Protein AF-A0A921K2I4-F1 (afdb_monomer_lite)

InterPro domains:
  IPR002196 Glycoside hydrolase, family 24 [PF00959] (264-393)
  IPR011055 Duplicated hybrid motif [G3DSA:2.70.70.10] (74-220)
  IPR011055 Duplicated hybrid motif [SSF51261] (80-206)
  IPR016047 M23ase, beta-sheet core domain [PF01551] (99-183)
  IPR023346 Lysozyme-like domain superfamily [SSF53955] (258-404)
  IPR023347 Lysozyme domain superfamily [G3DSA:1.10.530.40] (254-406)
  IPR033907 Endolysin/autolysin [cd00737] (262-398)
  IPR051018 Bacteriophage Glycosyl Hydrolase 24 [PTHR38107] (249-398)

Radius of gyration: 27.97 Å; chains: 1; bounding box: 70×67×78 Å

Secondary structure (DSSP, 8-state):
-----HHHHHHHHHHHHHHHHHHHHHTT----SSTT---HHHHHHHHS----SS--SBSS--TTSTTSTTGGG-TT--TT-TT--TTSTT-EEGGGTEE--SEEEEESTT-EEE-SSSEEEEEEEE-GGG-EEEEEEEE-TT--EEEEEEEEE-GGG----TT-EE-TT-EEEEBPP---TTT-----SBTTB--EEEEEEEE---SSSPPPS--S-TTTSS-TTEE-THHHHHHHHHHHH-----SB-GGG----HHHHHHHHHHH--EEEEEE-TTS-EEEETTEEEESS-GGGS---HHHHT---HHHHHHHHHHHHHHHHHHHHHH--S-B-HHHHHHHHHHHHHHS-GGG-HHHHHHHHTT-HHHHHHGGGG--TTT-HHHHHHHHHHHHHHHH-------

Structure (mmCIF, N/CA/C/O backbone):
data_AF-A0A921K2I4-F1
#
_entry.id   AF-A0A921K2I4-F1
#
loop_
_atom_site.group_PDB
_atom_site.id
_atom_site.type_symbol
_atom_site.label_atom_id
_atom_site.label_alt_id
_atom_site.label_comp_id
_atom_site.label_asym_id
_atom_site.label_entity_id
_atom_site.label_seq_id
_atom_site.pdbx_PDB_ins_code
_atom_site.Cartn_x
_atom_site.Cartn_y
_atom_site.Cartn_z
_atom_site.occupancy
_atom_site.B_iso_or_equiv
_atom_site.auth_seq_id
_atom_site.auth_comp_id
_atom_site.auth_asym_id
_atom_site.auth_atom_id
_atom_site.pdbx_PDB_model_num
ATOM 1 N N . THR A 1 1 ? -37.307 -4.535 -29.562 1.00 43.56 1 THR A N 1
ATOM 2 C CA . THR A 1 1 ? -36.688 -4.354 -28.234 1.00 43.56 1 THR A CA 1
ATOM 3 C C . THR A 1 1 ? -36.001 -5.653 -27.855 1.00 43.56 1 THR A C 1
ATOM 5 O O . THR A 1 1 ? -36.625 -6.552 -27.311 1.00 43.56 1 THR A O 1
ATOM 8 N N . ARG A 1 2 ? -34.759 -5.837 -28.311 1.00 46.31 2 ARG A N 1
ATOM 9 C CA . ARG A 1 2 ? -34.035 -7.116 -28.245 1.00 46.31 2 ARG A CA 1
ATOM 10 C C . ARG A 1 2 ? -32.651 -6.887 -27.644 1.00 46.31 2 ARG A C 1
ATOM 12 O O . ARG A 1 2 ? -31.661 -7.028 -28.338 1.00 46.31 2 ARG A O 1
ATOM 19 N N . ASP A 1 3 ? -32.620 -6.558 -26.362 1.00 47.03 3 ASP A N 1
ATOM 20 C CA . ASP A 1 3 ? -31.420 -6.729 -25.551 1.00 47.03 3 ASP A CA 1
ATOM 21 C C . ASP A 1 3 ? -31.749 -7.802 -24.523 1.00 47.03 3 ASP A C 1
ATOM 23 O O . ASP A 1 3 ? -32.461 -7.568 -23.546 1.00 47.03 3 ASP A O 1
ATOM 27 N N . ALA A 1 4 ? -31.320 -9.030 -24.815 1.00 51.19 4 ALA A N 1
ATOM 28 C CA . ALA A 1 4 ? -31.290 -10.069 -23.804 1.00 51.19 4 ALA A CA 1
ATOM 29 C C . ALA A 1 4 ? -30.210 -9.662 -22.784 1.00 51.19 4 ALA A C 1
ATOM 31 O O . ALA A 1 4 ? -29.062 -9.459 -23.176 1.00 51.19 4 ALA A O 1
ATOM 32 N N . PRO A 1 5 ? -30.550 -9.487 -21.501 1.00 57.84 5 PRO A N 1
ATOM 33 C CA . PRO A 1 5 ? -29.589 -9.047 -20.497 1.00 57.84 5 PRO A CA 1
ATOM 34 C C . PRO A 1 5 ? -28.455 -10.074 -20.333 1.00 57.84 5 PRO A C 1
ATOM 36 O O . PRO A 1 5 ? -28.706 -11.277 -20.343 1.00 57.84 5 PRO A O 1
ATOM 39 N N . LEU A 1 6 ? -27.219 -9.589 -20.152 1.00 49.81 6 LEU A N 1
ATOM 40 C CA . LEU A 1 6 ? -25.960 -10.354 -20.024 1.00 49.81 6 LEU A CA 1
ATOM 41 C C . LEU A 1 6 ? -26.035 -11.604 -19.121 1.00 49.81 6 LEU A C 1
ATOM 43 O O . LEU A 1 6 ? -25.317 -12.575 -19.355 1.00 49.81 6 LEU A O 1
ATOM 47 N N . TRP A 1 7 ? -26.925 -11.615 -18.121 1.00 44.94 7 TRP A N 1
ATOM 48 C CA . TRP A 1 7 ? -27.151 -12.775 -17.254 1.00 44.94 7 TRP A CA 1
ATOM 49 C C . TRP A 1 7 ? -27.697 -13.995 -18.003 1.00 44.94 7 TRP A C 1
ATOM 51 O O . TRP A 1 7 ? -27.396 -15.122 -17.620 1.00 44.94 7 TRP A O 1
ATOM 61 N N . LYS A 1 8 ? -28.466 -13.791 -19.080 1.00 51.59 8 LYS A N 1
ATOM 62 C CA . LYS A 1 8 ? -29.039 -14.873 -19.884 1.00 51.59 8 LYS A CA 1
ATOM 63 C C . LYS A 1 8 ? -27.948 -15.618 -20.652 1.00 51.59 8 LYS A C 1
ATOM 65 O O . LYS A 1 8 ? -27.890 -16.838 -20.576 1.00 51.59 8 LYS A O 1
ATOM 70 N N . THR A 1 9 ? -27.027 -14.884 -21.275 1.00 54.66 9 THR A N 1
ATOM 71 C CA . THR A 1 9 ? -25.858 -15.453 -21.963 1.00 54.66 9 THR A CA 1
ATOM 72 C C . THR A 1 9 ? -24.941 -16.203 -20.994 1.00 54.66 9 THR A C 1
ATOM 74 O O . THR A 1 9 ? -24.412 -17.260 -21.327 1.00 54.66 9 THR A O 1
ATOM 77 N N . TYR A 1 10 ? -24.780 -15.688 -19.770 1.00 49.56 10 TYR A N 1
ATOM 78 C CA . TYR A 1 10 ? -23.993 -16.350 -18.727 1.00 49.56 10 TYR A CA 1
ATOM 79 C C . TYR A 1 10 ? -24.637 -17.666 -18.258 1.00 49.56 10 TYR A C 1
ATOM 81 O O . TYR A 1 10 ? -23.954 -18.681 -18.129 1.00 49.56 10 TYR A O 1
ATOM 89 N N . LEU A 1 11 ? -25.958 -17.670 -18.052 1.00 54.81 11 LEU A N 1
ATOM 90 C CA . LEU A 1 11 ? -26.723 -18.865 -17.681 1.00 54.81 11 LEU A CA 1
ATOM 91 C C . LEU A 1 11 ? -26.742 -19.917 -18.795 1.00 54.81 11 LEU A C 1
ATOM 93 O O . LEU A 1 11 ? -26.592 -21.100 -18.502 1.00 54.81 11 LEU A O 1
ATOM 97 N N . GLU A 1 12 ? -26.869 -19.504 -20.055 1.00 65.31 12 GLU A N 1
ATOM 98 C CA . GLU A 1 12 ? -26.810 -20.404 -21.214 1.00 65.31 12 GLU A CA 1
ATOM 99 C C . GLU A 1 12 ? -25.421 -21.056 -21.339 1.00 65.31 12 GLU A C 1
ATOM 101 O O . GLU A 1 12 ? -25.326 -22.278 -21.423 1.00 65.31 12 GLU A O 1
ATOM 106 N N . ALA A 1 13 ? -24.336 -20.284 -21.203 1.00 60.88 13 ALA A N 1
ATOM 107 C CA . ALA A 1 13 ? -22.972 -20.823 -21.204 1.00 60.88 13 ALA A CA 1
ATOM 108 C C . ALA A 1 13 ? -22.686 -21.766 -20.016 1.00 60.88 13 ALA A C 1
ATOM 110 O O . ALA A 1 13 ? -21.925 -22.730 -20.149 1.00 60.88 13 ALA A O 1
ATOM 111 N N . PHE A 1 14 ? -23.280 -21.507 -18.848 1.00 61.50 14 PHE A N 1
ATOM 112 C CA . PHE A 1 14 ? -23.180 -22.391 -17.685 1.00 61.50 14 PHE A CA 1
ATOM 113 C C . PHE A 1 14 ? -23.941 -23.708 -17.901 1.00 61.50 14 PHE A C 1
ATOM 115 O O . PHE A 1 14 ? -23.404 -24.785 -17.631 1.00 61.50 14 PHE A O 1
ATOM 122 N N . LEU A 1 15 ? -25.162 -23.637 -18.437 1.00 66.31 15 LEU A N 1
ATOM 123 C CA . LEU A 1 15 ? -25.976 -24.811 -18.759 1.00 66.31 15 LEU A CA 1
ATOM 124 C C . LEU A 1 15 ? -25.320 -25.679 -19.840 1.00 66.31 15 LEU A C 1
ATOM 126 O O . LEU A 1 15 ? -25.330 -26.904 -19.711 1.00 66.31 15 LEU A O 1
ATOM 130 N N . ASP A 1 16 ? -24.673 -25.078 -20.839 1.00 67.75 16 ASP A N 1
ATOM 131 C CA . ASP A 1 16 ? -23.920 -25.811 -21.862 1.00 67.75 16 ASP A CA 1
ATOM 132 C C . ASP A 1 16 ? -22.712 -26.552 -21.271 1.00 67.75 16 ASP A C 1
ATOM 134 O O . ASP A 1 16 ? -22.486 -27.723 -21.589 1.00 67.75 16 ASP A O 1
ATOM 138 N N . LYS A 1 17 ? -21.973 -25.930 -20.340 1.00 57.03 17 LYS A N 1
ATOM 139 C CA . LYS A 1 17 ? -20.862 -26.592 -19.629 1.00 57.03 17 LYS A CA 1
ATOM 140 C C . LYS A 1 17 ? -21.345 -27.747 -18.750 1.00 57.03 17 LYS A C 1
ATOM 142 O O . LYS A 1 17 ? -20.742 -28.818 -18.774 1.00 57.03 17 LYS A O 1
ATOM 147 N N . MET A 1 18 ? -22.453 -27.569 -18.030 1.00 63.75 18 MET A N 1
ATOM 148 C CA . MET A 1 18 ? -23.067 -28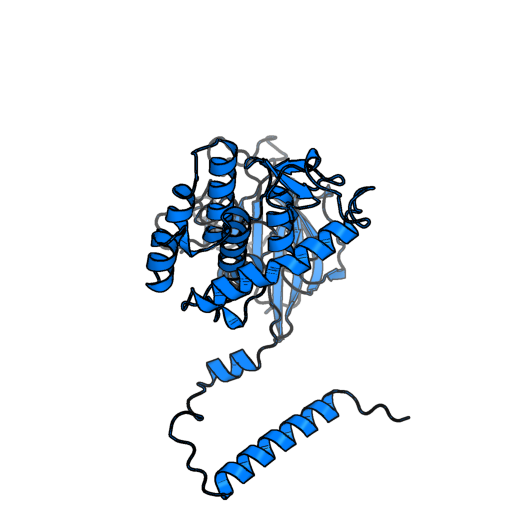.632 -17.220 1.00 63.75 18 MET A CA 1
ATOM 149 C C . MET A 1 18 ? -23.581 -29.789 -18.088 1.00 63.75 18 MET A C 1
ATOM 151 O O . MET A 1 18 ? -23.424 -30.958 -17.734 1.00 63.75 18 MET A O 1
ATOM 155 N N . THR A 1 19 ? -24.146 -29.478 -19.256 1.00 67.00 19 THR A N 1
ATOM 156 C CA . THR A 1 19 ? -24.616 -30.479 -20.224 1.00 67.00 19 THR A CA 1
ATOM 157 C C . THR A 1 19 ? -23.443 -31.247 -20.828 1.00 67.00 19 THR A C 1
ATOM 159 O O . THR A 1 19 ? -23.497 -32.473 -20.916 1.00 67.00 19 THR A O 1
ATOM 162 N N . TRP A 1 20 ? -22.343 -30.563 -21.157 1.00 63.97 20 TRP A N 1
ATOM 163 C CA . TRP A 1 20 ? -21.101 -31.208 -21.582 1.00 63.97 20 TRP A CA 1
ATOM 164 C C . TRP A 1 20 ? -20.555 -32.152 -20.502 1.00 63.97 20 TRP A C 1
ATOM 166 O O . TRP A 1 20 ? -20.257 -33.306 -20.802 1.00 63.97 20 TRP A O 1
ATOM 176 N N . MET A 1 21 ? -20.509 -31.718 -19.237 1.00 53.22 21 MET A N 1
ATOM 177 C CA . MET A 1 21 ? -20.056 -32.555 -18.116 1.00 53.22 21 MET A CA 1
ATOM 178 C C . MET A 1 21 ? -20.922 -33.809 -17.933 1.00 53.22 21 MET A C 1
ATOM 180 O O . MET A 1 21 ? -20.391 -34.891 -17.679 1.00 53.22 21 MET A O 1
ATOM 184 N N . LYS A 1 22 ? -22.242 -33.688 -18.119 1.00 57.62 22 LYS A N 1
ATOM 185 C CA . LYS A 1 22 ? -23.172 -34.824 -18.096 1.00 57.62 22 LYS A CA 1
ATOM 186 C C . LYS A 1 22 ? -22.906 -35.803 -19.247 1.00 57.62 22 LYS A C 1
ATOM 188 O O . LYS A 1 22 ? -22.819 -37.004 -19.024 1.00 57.62 22 LYS A O 1
ATOM 193 N N . VAL A 1 23 ? -22.692 -35.295 -20.462 1.00 59.66 23 VAL A N 1
ATOM 194 C CA . VAL A 1 23 ? -22.385 -36.120 -21.645 1.00 59.66 23 VAL A CA 1
ATOM 195 C C . VAL A 1 23 ? -21.043 -36.847 -21.501 1.00 59.66 23 VAL A C 1
ATOM 197 O O . VAL A 1 23 ? -20.904 -37.977 -21.968 1.00 59.66 23 VAL A O 1
ATOM 200 N N . VAL A 1 24 ? -20.052 -36.231 -20.851 1.00 56.03 24 VAL A N 1
ATOM 201 C CA . VAL A 1 24 ? -18.752 -36.866 -20.575 1.00 56.03 24 VAL A CA 1
ATOM 202 C C . VAL A 1 24 ? -18.897 -38.026 -19.584 1.00 56.03 24 VAL A C 1
ATOM 204 O O . VAL A 1 24 ? -18.283 -39.071 -19.804 1.00 56.03 24 VAL A O 1
ATOM 207 N N . SER A 1 25 ? -19.741 -37.894 -18.551 1.00 53.94 25 SER A N 1
ATOM 208 C CA . SER A 1 25 ? -19.981 -38.987 -17.597 1.00 53.94 25 SER A CA 1
ATOM 209 C C . SER A 1 25 ? -20.809 -40.130 -18.202 1.00 53.94 25 SER A C 1
ATOM 211 O O . SER A 1 25 ? -20.518 -41.298 -17.952 1.00 53.94 25 SER A O 1
ATOM 213 N N . GLU A 1 26 ? -21.779 -39.819 -19.069 1.00 60.28 26 GLU A N 1
ATOM 214 C CA . GLU A 1 26 ? -22.632 -40.812 -19.742 1.00 60.28 26 GLU A CA 1
ATOM 215 C C . GLU A 1 26 ? -21.898 -41.596 -20.843 1.00 60.28 26 GLU A C 1
ATOM 217 O O . GLU A 1 26 ? -22.245 -42.743 -21.124 1.00 60.28 26 GLU A O 1
ATOM 222 N N . LYS A 1 27 ? -20.849 -41.022 -21.450 1.00 58.06 27 LYS A N 1
ATOM 223 C CA . LYS A 1 27 ? -20.033 -41.682 -22.490 1.00 58.06 27 LYS A CA 1
ATOM 224 C C . LYS A 1 27 ? -18.927 -42.593 -21.946 1.00 58.06 27 LYS A C 1
ATOM 226 O O . LYS A 1 27 ? -18.079 -43.038 -22.717 1.00 58.06 27 LYS A O 1
ATOM 231 N N . GLY A 1 28 ? -18.921 -42.882 -20.645 1.00 47.69 28 GLY A N 1
ATOM 232 C CA . GLY A 1 28 ? -17.983 -43.833 -20.044 1.00 47.69 28 GLY A CA 1
ATOM 233 C C . GLY A 1 28 ? -16.523 -43.375 -20.063 1.00 47.69 28 GLY A C 1
ATOM 234 O O . GLY A 1 28 ? -15.625 -44.201 -19.904 1.00 47.69 28 GLY A O 1
ATOM 235 N N . VAL A 1 29 ? -16.262 -42.072 -20.240 1.00 47.53 29 VAL A N 1
ATOM 236 C CA . VAL A 1 29 ? -14.929 -41.516 -19.997 1.00 47.53 29 VAL A CA 1
ATOM 237 C C . VAL A 1 29 ? -14.723 -41.551 -18.489 1.00 47.53 29 VAL A C 1
ATOM 239 O O . VAL A 1 29 ? -15.290 -40.740 -17.758 1.00 47.53 29 VAL A O 1
ATOM 242 N N . ALA A 1 30 ? -13.950 -42.530 -18.020 1.00 45.56 30 ALA A N 1
ATOM 243 C CA . ALA A 1 30 ? -13.534 -42.620 -16.631 1.00 45.56 30 ALA A CA 1
ATOM 244 C C . ALA A 1 30 ? -12.636 -41.419 -16.310 1.00 45.56 30 ALA A C 1
ATOM 246 O O . ALA A 1 30 ? -11.415 -41.463 -16.449 1.00 45.56 30 ALA A O 1
ATOM 247 N N . LEU A 1 31 ? -13.260 -40.315 -15.913 1.00 47.47 31 LEU A N 1
ATOM 248 C CA . LEU A 1 31 ? -12.586 -39.258 -15.189 1.00 47.47 31 LEU A CA 1
ATOM 249 C C . LEU A 1 31 ? -12.085 -39.910 -13.894 1.00 47.47 31 LEU A C 1
ATOM 251 O O . LEU A 1 31 ? -12.891 -40.401 -13.104 1.00 47.47 31 LEU A O 1
ATOM 255 N N . GLY A 1 32 ? -10.761 -40.012 -13.740 1.00 48.16 32 GLY A N 1
ATOM 256 C CA . GLY A 1 32 ? -10.127 -40.578 -12.545 1.00 48.16 32 GLY A CA 1
ATOM 257 C C . GLY A 1 32 ? -10.556 -39.846 -11.263 1.00 48.16 32 GLY A C 1
ATOM 258 O O . GLY A 1 32 ? -11.336 -38.907 -11.327 1.00 48.16 32 GLY A O 1
ATOM 259 N N . PRO A 1 33 ? -10.054 -40.213 -10.077 1.00 45.44 33 PRO A N 1
ATOM 260 C CA . PRO A 1 33 ? -10.474 -39.616 -8.798 1.00 45.44 33 PRO A CA 1
ATOM 261 C C . PRO A 1 33 ? -10.126 -38.117 -8.613 1.00 45.44 33 PRO A C 1
ATOM 263 O O . PRO A 1 33 ? -10.440 -37.529 -7.584 1.00 45.44 33 PRO A O 1
ATOM 266 N N . GLU A 1 34 ? -9.494 -37.481 -9.596 1.00 44.56 34 GLU A N 1
ATOM 267 C CA . GLU A 1 34 ? -8.887 -36.146 -9.506 1.00 44.56 34 GLU A CA 1
ATOM 268 C C . GLU A 1 34 ? -9.803 -34.932 -9.832 1.00 44.56 34 GLU A C 1
ATOM 270 O O . GLU A 1 34 ? -9.578 -33.877 -9.245 1.00 44.56 34 GLU A O 1
ATOM 275 N N . PRO A 1 35 ? -10.861 -34.982 -10.676 1.00 42.34 35 PRO A N 1
ATOM 276 C CA . PRO A 1 35 ? -11.683 -33.805 -10.970 1.00 42.34 35 PRO A CA 1
ATOM 277 C C . PRO A 1 35 ? -12.732 -33.491 -9.892 1.00 42.34 35 PRO A C 1
ATOM 279 O O . PRO A 1 35 ? -13.374 -32.447 -9.964 1.00 42.34 35 PRO A O 1
ATOM 282 N N . TRP A 1 36 ? -12.903 -34.358 -8.886 1.00 44.31 36 TRP A N 1
ATOM 283 C CA . TRP A 1 36 ? -13.886 -34.177 -7.807 1.00 44.31 36 TRP A CA 1
ATOM 284 C C . TRP A 1 36 ? -13.291 -33.670 -6.485 1.00 44.31 36 TRP A C 1
ATOM 286 O O . TRP A 1 36 ? -14.024 -33.514 -5.514 1.00 44.31 36 TRP A O 1
ATOM 296 N N . HIS A 1 37 ? -11.998 -33.335 -6.440 1.00 43.94 37 HIS A N 1
ATOM 297 C CA . HIS A 1 37 ? -11.352 -32.782 -5.241 1.00 43.94 37 HIS A CA 1
ATOM 298 C C . HIS A 1 37 ? -11.214 -31.251 -5.245 1.00 43.94 37 HIS A C 1
ATOM 300 O O . HIS A 1 37 ? -10.337 -30.698 -4.584 1.00 43.94 37 HIS A O 1
ATOM 306 N N . MET A 1 38 ? -12.112 -30.528 -5.918 1.00 41.06 38 MET A N 1
ATOM 307 C CA . MET A 1 38 ? -12.302 -29.109 -5.603 1.00 41.06 38 MET A CA 1
ATOM 308 C C . MET A 1 38 ? -13.064 -29.017 -4.276 1.00 41.06 38 MET A C 1
ATOM 310 O O . MET A 1 38 ? -14.293 -29.050 -4.241 1.00 41.06 38 MET A O 1
ATOM 314 N N . HIS A 1 39 ? -12.319 -28.957 -3.167 1.00 40.34 39 HIS A N 1
ATOM 315 C CA . HIS A 1 39 ? -12.858 -28.677 -1.836 1.00 40.34 39 HIS A CA 1
ATOM 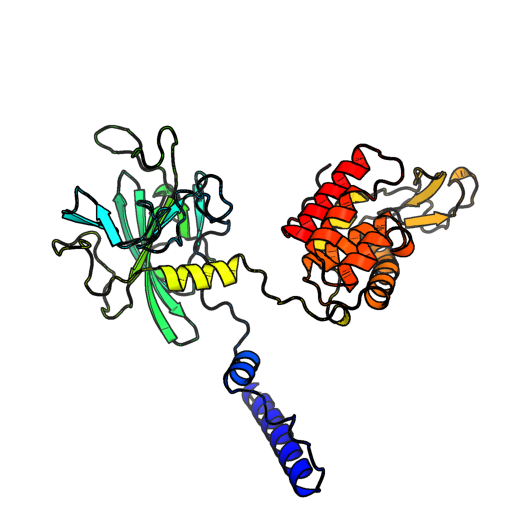316 C C . HIS A 1 39 ? -13.786 -27.445 -1.916 1.00 40.34 39 HIS A C 1
ATOM 318 O O . HIS A 1 39 ? -13.431 -26.494 -2.616 1.00 40.34 39 HIS A O 1
ATOM 324 N N . PRO A 1 40 ? -14.938 -27.395 -1.216 1.00 44.44 40 PRO A N 1
ATOM 325 C CA . PRO A 1 40 ? -15.911 -26.302 -1.351 1.00 44.44 40 PRO A CA 1
ATOM 326 C C . PRO A 1 40 ? -15.305 -24.900 -1.199 1.00 44.44 40 PRO A C 1
ATOM 328 O O . PRO A 1 40 ? -15.760 -23.964 -1.843 1.00 44.44 40 PRO A O 1
ATOM 331 N N . ILE A 1 41 ? -14.234 -24.781 -0.407 1.00 44.16 41 ILE A N 1
ATOM 332 C CA . ILE A 1 41 ? -13.442 -23.552 -0.245 1.00 44.16 41 ILE A CA 1
ATOM 333 C C . ILE A 1 41 ? -12.764 -23.123 -1.556 1.00 44.16 41 ILE A C 1
ATOM 335 O O . ILE A 1 41 ? -12.835 -21.955 -1.900 1.00 44.16 41 ILE A O 1
ATOM 339 N N . VAL A 1 42 ? -12.164 -24.043 -2.317 1.00 47.34 42 VAL A N 1
ATOM 340 C CA . VAL A 1 42 ? -11.466 -23.741 -3.585 1.00 47.34 42 VAL A CA 1
ATOM 341 C C . VAL A 1 42 ? -12.462 -23.379 -4.692 1.00 47.34 42 VAL A C 1
ATOM 343 O O . VAL A 1 42 ? -12.205 -22.499 -5.508 1.00 47.34 42 VAL A O 1
ATOM 346 N N . PHE A 1 43 ? -13.637 -24.015 -4.697 1.00 45.41 43 PHE A N 1
ATOM 347 C CA . PHE A 1 43 ? -14.730 -23.663 -5.609 1.00 45.41 43 PHE A CA 1
ATOM 348 C C . PHE A 1 43 ? -15.356 -22.302 -5.263 1.00 45.41 43 PHE A C 1
ATOM 350 O O . PHE A 1 43 ? -15.630 -21.514 -6.162 1.00 45.41 43 PHE A O 1
ATOM 357 N N . LEU A 1 44 ? -15.543 -21.997 -3.973 1.00 44.44 44 LEU A N 1
ATOM 358 C CA . LEU A 1 44 ? -15.991 -20.678 -3.515 1.00 44.44 44 LEU A CA 1
ATOM 359 C C . LEU A 1 44 ? -14.967 -19.586 -3.828 1.00 44.44 44 LEU A C 1
ATOM 361 O O . LEU A 1 44 ? -15.373 -18.511 -4.247 1.00 44.44 44 LEU A O 1
ATOM 365 N N . ASP A 1 45 ? -13.672 -19.866 -3.697 1.00 42.25 45 ASP A N 1
ATOM 366 C CA . ASP A 1 45 ? -12.591 -18.940 -4.051 1.00 42.25 45 ASP A CA 1
ATOM 367 C C . ASP A 1 45 ? -12.597 -18.631 -5.559 1.00 42.25 45 ASP A C 1
ATOM 369 O O . ASP A 1 45 ? -12.577 -17.469 -5.960 1.00 42.25 45 ASP A O 1
ATOM 373 N N . ALA A 1 46 ? -12.788 -19.657 -6.399 1.00 42.69 46 ALA A N 1
ATOM 374 C CA . ALA A 1 46 ? -12.906 -19.528 -7.855 1.00 42.69 46 ALA A CA 1
ATOM 375 C C . ALA A 1 46 ? -14.184 -18.806 -8.340 1.00 42.69 46 ALA A C 1
ATOM 377 O O . ALA A 1 46 ? -14.242 -18.373 -9.493 1.00 42.69 46 ALA A O 1
ATOM 378 N N . ILE A 1 47 ? -15.213 -18.693 -7.489 1.00 42.56 47 ILE A N 1
ATOM 379 C CA . ILE A 1 47 ? -16.477 -17.982 -7.771 1.00 42.56 47 ILE A CA 1
ATOM 380 C C . ILE A 1 47 ? -16.540 -16.643 -7.026 1.00 42.56 47 ILE A C 1
ATOM 382 O O . ILE A 1 47 ? -17.368 -15.789 -7.356 1.00 42.56 47 ILE A O 1
ATOM 386 N N . SER A 1 48 ? -15.664 -16.425 -6.042 1.00 42.81 48 SER A N 1
ATOM 387 C CA . SER A 1 48 ? -15.574 -15.157 -5.340 1.00 42.81 48 SER A CA 1
ATOM 388 C C . SER A 1 48 ? -15.160 -14.089 -6.349 1.00 42.81 48 SER A C 1
ATOM 390 O O . SER A 1 48 ? -14.136 -14.172 -7.027 1.00 42.81 48 SER A O 1
ATOM 392 N N . ASN A 1 49 ? -16.024 -13.092 -6.524 1.00 41.84 49 ASN A N 1
ATOM 393 C CA . ASN A 1 49 ? -15.650 -11.887 -7.240 1.00 41.84 49 ASN A CA 1
ATOM 394 C C . ASN A 1 49 ? -14.368 -11.362 -6.591 1.00 41.84 49 ASN A C 1
ATOM 396 O O . ASN A 1 49 ? -14.362 -11.109 -5.390 1.00 41.84 49 ASN A O 1
ATOM 400 N N . ASN A 1 50 ? -13.325 -11.160 -7.395 1.00 48.88 50 ASN A N 1
ATOM 401 C CA . ASN A 1 50 ? -12.004 -10.649 -7.011 1.00 48.88 50 ASN A CA 1
ATOM 402 C C . ASN A 1 50 ? -12.045 -9.168 -6.541 1.00 48.88 50 ASN A C 1
ATOM 404 O O . ASN A 1 50 ? -11.136 -8.379 -6.797 1.00 48.88 50 ASN A O 1
ATOM 408 N N . GLN A 1 51 ? -13.155 -8.741 -5.934 1.00 58.53 51 GLN A N 1
ATOM 409 C CA . GLN A 1 51 ? -13.338 -7.438 -5.324 1.00 58.53 51 GLN A CA 1
ATOM 410 C C . GLN A 1 51 ? -12.859 -7.507 -3.879 1.00 58.53 51 GLN A C 1
ATOM 412 O O . GLN A 1 51 ? -13.435 -8.204 -3.049 1.00 58.53 51 GLN A O 1
ATOM 417 N N . LYS A 1 52 ? -11.830 -6.718 -3.580 1.00 73.75 52 LYS A N 1
ATOM 418 C CA . LYS A 1 52 ? -11.392 -6.414 -2.217 1.00 73.75 52 LYS A CA 1
ATOM 419 C C . LYS A 1 52 ? -12.571 -5.802 -1.456 1.00 73.75 52 LYS A C 1
ATOM 421 O O . LYS A 1 52 ? -12.921 -4.652 -1.693 1.00 73.75 52 LYS A O 1
ATOM 426 N N . LEU A 1 53 ? -13.232 -6.568 -0.590 1.00 83.44 53 LEU A N 1
ATOM 427 C CA . LEU A 1 53 ? -14.479 -6.135 0.058 1.00 83.44 53 LEU A CA 1
ATOM 428 C C . LEU A 1 53 ? -14.252 -4.978 1.038 1.00 83.44 53 LEU A C 1
ATOM 430 O O . LEU A 1 53 ? -15.071 -4.064 1.125 1.00 83.44 53 LEU A O 1
ATOM 434 N N . ILE A 1 54 ? -13.118 -5.000 1.734 1.00 90.44 54 ILE A N 1
ATOM 435 C CA . ILE A 1 54 ? -12.673 -3.971 2.672 1.00 90.44 54 ILE A CA 1
ATOM 436 C C . ILE A 1 54 ? -11.196 -3.694 2.392 1.00 90.44 54 ILE A C 1
ATOM 438 O O . ILE A 1 54 ? -10.411 -4.627 2.267 1.00 90.44 54 ILE A O 1
ATOM 442 N N . ILE A 1 55 ? -10.806 -2.425 2.313 1.00 94.00 55 ILE A N 1
ATOM 443 C CA . ILE A 1 55 ? -9.406 -1.988 2.274 1.00 94.00 55 ILE A CA 1
ATOM 444 C C . ILE A 1 55 ? -9.002 -1.367 3.614 1.00 94.00 55 ILE A C 1
ATOM 446 O O . ILE A 1 55 ? -9.838 -0.919 4.397 1.00 94.00 55 ILE A O 1
ATOM 450 N N . PHE A 1 56 ? -7.703 -1.295 3.872 1.00 97.69 56 PHE A N 1
ATOM 451 C CA . PHE A 1 56 ? -7.137 -0.589 5.013 1.00 97.69 56 PHE A CA 1
ATOM 452 C C . PHE A 1 56 ? -7.491 0.911 4.985 1.00 97.69 56 PHE A C 1
ATOM 454 O O . PHE A 1 56 ? -7.466 1.521 3.913 1.00 97.69 56 PHE A O 1
ATOM 461 N N . PRO A 1 57 ? -7.763 1.545 6.143 1.00 98.19 57 PRO A N 1
ATOM 462 C CA . PRO A 1 57 ? -8.176 2.951 6.203 1.00 98.19 57 PRO A CA 1
ATOM 463 C C . PRO A 1 57 ? -7.049 3.957 5.908 1.00 98.19 57 PRO A C 1
ATOM 465 O O . PRO A 1 57 ? -7.312 5.156 5.826 1.00 98.19 57 PRO A O 1
ATOM 468 N N . LEU A 1 58 ? -5.805 3.492 5.752 1.00 97.19 58 LEU A N 1
ATOM 469 C CA . LEU A 1 58 ? -4.646 4.291 5.352 1.00 97.19 58 LEU A CA 1
ATOM 470 C C . LEU A 1 58 ? -4.082 3.757 4.032 1.00 97.19 58 LEU A C 1
ATOM 472 O O . LEU A 1 58 ? -4.020 2.547 3.824 1.00 97.19 58 LEU A O 1
ATOM 476 N N . LYS A 1 59 ? -3.597 4.651 3.165 1.00 90.38 59 LYS A N 1
ATOM 477 C CA . LYS A 1 59 ? -2.929 4.271 1.901 1.00 90.38 59 LYS A CA 1
ATOM 478 C C . LYS A 1 59 ? -1.472 3.838 2.070 1.00 90.38 59 LYS A C 1
ATOM 480 O O . LYS A 1 59 ? -0.854 3.362 1.123 1.00 90.38 59 LYS A O 1
ATOM 485 N N . VAL A 1 60 ? -0.910 4.030 3.259 1.00 90.31 60 VAL A N 1
ATOM 486 C CA . VAL A 1 60 ? 0.461 3.657 3.618 1.00 90.31 60 VAL A CA 1
ATOM 487 C C . VAL A 1 60 ? 0.437 2.841 4.903 1.00 90.31 60 VAL A C 1
ATOM 489 O O . VAL A 1 60 ? -0.438 3.043 5.749 1.00 90.31 60 VAL A O 1
ATOM 492 N N . LYS A 1 61 ? 1.400 1.927 5.062 1.00 94.06 61 LYS A N 1
ATOM 493 C CA . LYS A 1 61 ? 1.523 1.133 6.289 1.00 94.06 61 LYS A CA 1
ATOM 494 C C . LYS A 1 61 ? 1.726 2.063 7.495 1.00 94.06 61 LYS A C 1
ATOM 496 O O . LYS A 1 61 ? 2.510 3.014 7.396 1.00 94.06 61 LYS A O 1
ATOM 501 N N . PRO A 1 62 ? 1.054 1.808 8.630 1.00 96.44 62 PRO A N 1
ATOM 502 C CA . PRO A 1 62 ? 1.217 2.634 9.814 1.00 96.44 62 PRO A CA 1
ATOM 503 C C . PRO A 1 62 ? 2.639 2.501 10.378 1.00 96.44 62 PRO A C 1
ATOM 505 O O . PRO A 1 62 ? 3.321 1.490 10.225 1.00 96.44 62 PRO A O 1
ATOM 508 N N . LYS A 1 63 ? 3.117 3.534 11.066 1.00 96.12 63 LYS A N 1
ATOM 509 C CA . LYS A 1 63 ? 4.464 3.578 11.651 1.00 96.12 63 LYS A CA 1
ATOM 510 C C . LYS A 1 63 ? 4.656 2.595 12.796 1.00 96.12 63 LYS A C 1
ATOM 512 O O . LYS A 1 63 ? 5.791 2.204 13.065 1.00 96.12 63 LYS A O 1
ATOM 517 N N . ASN A 1 64 ? 3.571 2.191 13.445 1.00 95.44 64 ASN A N 1
ATOM 518 C CA . ASN A 1 64 ? 3.540 1.097 14.404 1.00 95.44 64 ASN A CA 1
ATOM 519 C C . ASN A 1 64 ? 3.135 -0.238 13.761 1.00 95.44 64 ASN A C 1
ATOM 521 O O . ASN A 1 64 ? 2.546 -1.076 14.432 1.00 95.44 64 ASN A O 1
ATOM 525 N N . ASP A 1 65 ? 3.413 -0.451 12.473 1.00 92.88 65 ASP A N 1
ATOM 526 C CA . ASP A 1 65 ? 3.348 -1.777 11.854 1.00 92.88 65 ASP A CA 1
ATOM 527 C C . ASP A 1 65 ? 4.505 -2.685 12.316 1.00 92.88 65 ASP A C 1
ATOM 529 O O . ASP A 1 65 ? 5.474 -2.204 12.908 1.00 92.88 65 ASP A O 1
ATOM 533 N N . ILE A 1 66 ? 4.436 -3.992 12.035 1.00 85.81 66 ILE A N 1
ATOM 534 C CA . ILE A 1 66 ? 5.409 -4.989 12.529 1.00 85.81 66 ILE A CA 1
ATOM 535 C C . ILE A 1 66 ? 6.862 -4.667 12.125 1.00 85.81 66 ILE A C 1
ATOM 537 O O . ILE A 1 66 ? 7.798 -4.896 12.891 1.00 85.81 66 ILE A O 1
ATOM 541 N N . ASN A 1 67 ? 7.038 -4.044 10.955 1.00 83.25 67 ASN A N 1
ATOM 542 C CA . ASN A 1 67 ? 8.327 -3.589 10.423 1.00 83.25 67 ASN A CA 1
ATOM 543 C C . ASN A 1 67 ? 8.517 -2.064 10.524 1.00 83.25 67 ASN A C 1
ATOM 545 O O . ASN A 1 67 ? 9.461 -1.511 9.961 1.00 83.25 67 ASN A O 1
ATOM 549 N N . GLY A 1 68 ? 7.612 -1.368 11.212 1.00 83.88 68 GLY A N 1
ATOM 550 C CA . GLY A 1 68 ? 7.623 0.081 11.351 1.00 83.88 68 GLY A CA 1
ATOM 551 C C . GLY A 1 68 ? 8.606 0.593 12.408 1.00 83.88 68 GLY A C 1
ATOM 552 O O . GLY A 1 68 ? 9.103 -0.142 13.265 1.00 83.88 68 GLY A O 1
ATOM 553 N N . VAL A 1 69 ? 8.857 1.905 12.378 1.00 89.81 69 VAL A N 1
ATOM 554 C CA . VAL A 1 69 ? 9.758 2.604 13.319 1.00 89.81 69 VAL A CA 1
ATOM 555 C C . VAL A 1 69 ? 9.272 2.472 14.769 1.00 89.81 69 VAL A C 1
ATOM 557 O O . VAL A 1 69 ? 10.072 2.428 15.702 1.00 89.81 69 VAL A O 1
ATOM 560 N N . TRP A 1 70 ? 7.959 2.347 14.964 1.00 92.56 70 TRP A N 1
ATOM 561 C CA . TRP A 1 70 ? 7.314 2.179 16.264 1.00 92.56 70 TRP A CA 1
ATOM 562 C C . TRP A 1 70 ? 6.726 0.776 16.446 1.00 92.56 70 TRP A C 1
ATOM 564 O O . TRP A 1 70 ? 5.710 0.622 17.117 1.00 92.56 70 TRP A O 1
ATOM 574 N N . LYS A 1 71 ? 7.365 -0.263 15.893 1.00 90.38 71 LYS A N 1
ATOM 575 C CA . LYS A 1 71 ? 6.934 -1.672 16.017 1.00 90.38 71 LYS A CA 1
ATOM 576 C C . LYS A 1 71 ? 6.712 -2.167 17.453 1.00 90.38 71 LYS A C 1
ATOM 578 O O . LYS A 1 71 ? 5.906 -3.058 17.677 1.00 90.38 71 LYS A O 1
ATOM 583 N N . ASN A 1 72 ? 7.349 -1.551 18.451 1.00 89.88 72 ASN A N 1
ATOM 584 C CA . ASN A 1 72 ? 7.094 -1.853 19.870 1.00 89.88 72 ASN A CA 1
ATOM 585 C C . ASN A 1 72 ? 5.695 -1.403 20.344 1.00 89.88 72 ASN A C 1
ATOM 587 O O . ASN A 1 72 ? 5.290 -1.707 21.460 1.00 89.88 72 ASN A O 1
ATOM 591 N N . TYR A 1 73 ? 4.964 -0.667 19.505 1.00 93.19 73 TYR A N 1
ATOM 592 C CA . TYR A 1 73 ? 3.579 -0.254 19.701 1.00 93.19 73 TYR A CA 1
ATOM 593 C C . TYR A 1 73 ? 2.644 -0.945 18.701 1.00 93.19 73 TYR A C 1
ATOM 595 O O . TYR A 1 73 ? 1.646 -0.348 18.296 1.00 93.19 73 TYR A O 1
ATOM 603 N N . TYR A 1 74 ? 2.981 -2.175 18.292 1.00 93.25 74 TYR A N 1
ATOM 604 C CA . TYR A 1 74 ? 2.342 -2.869 17.176 1.00 93.25 74 TYR A CA 1
ATOM 605 C C . TYR A 1 74 ? 0.811 -2.859 17.252 1.00 93.25 74 TYR A C 1
ATOM 607 O O . TYR A 1 74 ? 0.221 -3.347 18.219 1.00 93.25 74 TYR A O 1
ATOM 615 N N . TRP A 1 75 ? 0.170 -2.304 16.220 1.00 95.06 75 TRP A N 1
ATOM 616 C CA . TRP A 1 75 ? -1.281 -2.102 16.196 1.00 95.06 75 TRP A CA 1
ATOM 617 C C . TRP A 1 75 ? -2.068 -3.422 16.183 1.00 95.06 75 TRP A C 1
ATOM 619 O O . TRP A 1 75 ? -3.152 -3.493 16.763 1.00 95.06 75 TRP A O 1
ATOM 629 N N . ALA A 1 76 ? -1.526 -4.486 15.580 1.00 91.69 76 ALA A N 1
ATOM 630 C CA . ALA A 1 76 ? -2.193 -5.788 15.477 1.00 91.69 76 ALA A CA 1
ATOM 631 C C . ALA A 1 76 ? -1.768 -6.783 16.575 1.00 91.69 76 ALA A C 1
ATOM 633 O O . ALA A 1 76 ? -2.069 -7.972 16.485 1.00 91.69 76 ALA A O 1
ATOM 634 N N . ALA A 1 77 ? -1.086 -6.320 17.631 1.00 87.88 77 ALA A N 1
ATOM 635 C CA . ALA A 1 77 ? -0.677 -7.191 18.729 1.00 87.88 77 ALA A CA 1
ATOM 636 C C . ALA A 1 77 ? -1.886 -7.843 19.428 1.00 87.88 77 ALA A C 1
ATOM 638 O O . ALA A 1 77 ? -2.968 -7.245 19.553 1.00 87.88 77 ALA A O 1
ATOM 639 N N . SER A 1 78 ? -1.675 -9.065 19.926 1.00 86.50 78 SER A N 1
ATOM 640 C CA . SER A 1 78 ? -2.626 -9.745 20.810 1.00 86.50 78 SER A CA 1
ATOM 641 C C . SER A 1 78 ? -2.675 -9.055 22.174 1.00 86.50 78 SER A C 1
ATOM 643 O O . SER A 1 78 ? -1.664 -8.569 22.672 1.00 86.50 78 SER A O 1
ATOM 645 N N . LEU A 1 79 ? -3.833 -9.079 22.839 1.00 82.44 79 LEU A N 1
ATOM 646 C CA . LEU A 1 79 ? -3.986 -8.589 24.216 1.00 82.44 79 LEU A CA 1
ATOM 647 C C . LEU A 1 79 ? -3.054 -9.280 25.223 1.00 82.44 79 LEU A C 1
ATOM 649 O O . LEU A 1 79 ? -2.705 -8.676 26.240 1.00 82.44 79 LEU A O 1
ATOM 653 N N . SER A 1 80 ? -2.676 -10.528 24.942 1.00 79.12 80 SER A N 1
ATOM 654 C CA . SER A 1 80 ? -1.759 -11.329 25.756 1.00 79.12 80 SER A CA 1
ATOM 655 C C . SER A 1 80 ? -0.281 -11.100 25.427 1.00 79.12 80 SER A C 1
ATOM 657 O O . SER A 1 80 ? 0.574 -11.674 26.095 1.00 79.12 80 SER A O 1
ATOM 659 N N . ASP A 1 81 ? 0.032 -10.316 24.394 1.00 74.50 81 ASP A N 1
ATOM 660 C CA . ASP A 1 81 ? 1.405 -10.073 23.960 1.00 74.50 81 ASP A CA 1
ATOM 661 C C . ASP A 1 81 ? 2.143 -9.166 24.960 1.00 74.50 81 ASP A C 1
ATOM 663 O O . ASP A 1 81 ? 1.606 -8.162 25.439 1.00 74.50 81 ASP A O 1
ATOM 667 N N . SER A 1 82 ? 3.406 -9.484 25.245 1.00 68.88 82 SER A N 1
ATOM 668 C CA . SER A 1 82 ? 4.306 -8.624 26.019 1.00 68.88 82 SER A CA 1
ATOM 669 C C . SER A 1 82 ? 4.513 -7.246 25.379 1.00 68.88 82 SER A C 1
ATOM 671 O O . SER A 1 82 ? 4.716 -6.271 26.098 1.00 68.88 82 SER A O 1
ATOM 673 N N . ASN A 1 83 ? 4.408 -7.149 24.050 1.00 64.19 83 ASN A N 1
ATOM 674 C CA . ASN A 1 83 ? 4.536 -5.904 23.287 1.00 64.19 83 ASN A CA 1
ATOM 675 C C . ASN A 1 83 ? 3.201 -5.171 23.088 1.00 64.19 83 ASN A C 1
ATOM 677 O O . ASN A 1 83 ? 3.154 -4.142 22.414 1.00 64.19 83 ASN A O 1
ATOM 681 N N . ALA A 1 84 ? 2.102 -5.671 23.662 1.00 75.25 84 ALA A N 1
ATOM 682 C CA . ALA A 1 84 ? 0.813 -5.004 23.585 1.00 75.25 84 ALA A CA 1
ATOM 683 C C . ALA A 1 84 ? 0.912 -3.591 24.177 1.00 75.25 84 ALA A C 1
ATOM 685 O O . ALA A 1 84 ? 1.067 -3.399 25.382 1.00 75.25 84 ALA A O 1
ATOM 686 N N . SER A 1 85 ? 0.797 -2.562 23.351 1.00 89.12 85 SER A N 1
ATOM 687 C CA . SER A 1 85 ? 0.843 -1.182 23.831 1.00 89.12 85 SER A CA 1
ATOM 688 C C . SER A 1 85 ? -0.559 -0.632 24.068 1.00 89.12 85 SER A C 1
ATOM 690 O O . SER A 1 85 ? -1.555 -1.326 23.881 1.00 89.12 85 SER A O 1
ATOM 692 N N . GLN A 1 86 ? -0.653 0.634 24.468 1.00 89.12 86 GLN A N 1
ATOM 693 C CA . GLN A 1 86 ? -1.932 1.338 24.575 1.00 89.12 86 GLN A CA 1
ATOM 694 C C . GLN A 1 86 ? -2.653 1.510 23.226 1.00 89.12 86 GLN A C 1
ATOM 696 O O . GLN A 1 86 ? -3.828 1.863 23.232 1.00 89.12 86 GLN A O 1
ATOM 701 N N . ALA A 1 87 ? -1.987 1.203 22.107 1.00 92.94 87 ALA A N 1
ATOM 702 C CA . ALA A 1 87 ? -2.552 1.268 20.766 1.00 92.94 87 ALA A CA 1
ATOM 703 C C . ALA A 1 87 ? -3.599 0.182 20.469 1.00 92.94 87 ALA A C 1
ATOM 705 O O . ALA A 1 87 ? -4.307 0.297 19.478 1.00 92.94 87 ALA A O 1
ATOM 706 N N . ILE A 1 88 ? -3.713 -0.883 21.271 1.00 94.31 88 ILE A N 1
ATOM 707 C CA . ILE A 1 88 ? -4.641 -1.986 20.969 1.00 94.31 88 ILE A CA 1
ATOM 708 C C . ILE A 1 88 ? -5.945 -1.900 21.764 1.00 94.31 88 ILE A C 1
ATOM 710 O O . ILE A 1 88 ? -6.005 -1.332 22.863 1.00 94.31 88 ILE A O 1
ATOM 714 N N . PHE A 1 89 ? -6.986 -2.521 21.218 1.00 94.44 89 PHE A N 1
ATOM 715 C CA . PHE A 1 89 ? -8.296 -2.636 21.842 1.00 94.44 89 PHE A CA 1
ATOM 716 C C . PHE A 1 89 ? -8.212 -3.367 23.188 1.00 94.44 89 PHE A C 1
ATOM 718 O O . PHE A 1 89 ? -7.451 -4.314 23.361 1.00 94.44 89 PHE A O 1
ATOM 725 N N . GLY A 1 90 ? -9.012 -2.946 24.167 1.00 93.44 90 GLY A N 1
ATOM 726 C CA . GLY A 1 90 ? -9.145 -3.641 25.449 1.00 93.44 90 GLY A CA 1
ATOM 727 C C . GLY A 1 90 ? -8.070 -3.329 26.492 1.00 93.44 90 GLY A C 1
ATOM 728 O O . GLY A 1 90 ? -8.223 -3.769 27.634 1.00 93.44 90 GLY A O 1
ATOM 729 N N . ARG A 1 91 ? -7.026 -2.549 26.166 1.00 93.25 91 ARG A N 1
ATOM 730 C CA . ARG A 1 91 ? -6.044 -2.101 27.169 1.00 93.25 91 ARG A CA 1
ATOM 731 C C . ARG A 1 91 ? -6.673 -1.207 28.231 1.00 93.25 91 ARG A C 1
ATOM 733 O O . ARG A 1 91 ? -7.519 -0.369 27.930 1.00 93.25 91 ARG A O 1
ATOM 740 N N . ASN A 1 92 ? -6.202 -1.341 29.467 1.00 91.31 92 ASN A N 1
ATOM 741 C CA . ASN A 1 92 ? -6.619 -0.484 30.569 1.00 91.31 92 ASN A CA 1
ATOM 742 C C . ASN A 1 92 ? -6.172 0.964 30.341 1.00 91.31 92 ASN A C 1
ATOM 744 O O . ASN A 1 92 ? -5.019 1.237 30.001 1.00 91.31 92 ASN A O 1
ATOM 748 N N . ARG A 1 93 ? -7.090 1.889 30.600 1.00 85.44 93 ARG A N 1
ATOM 749 C CA . ARG A 1 93 ? -6.909 3.340 30.574 1.00 85.44 93 ARG A CA 1
ATOM 750 C C . ARG A 1 93 ? -7.362 3.910 31.915 1.00 85.44 93 ARG A C 1
ATOM 752 O O . ARG A 1 93 ? -8.132 3.272 32.631 1.00 85.44 93 ARG A O 1
ATOM 759 N N . SER A 1 94 ? -6.889 5.112 32.246 1.00 83.19 94 SER A N 1
ATOM 760 C CA . SER A 1 94 ? -7.258 5.800 33.494 1.00 83.19 94 SER A CA 1
ATOM 761 C C . SER A 1 94 ? -7.031 4.916 34.731 1.00 83.19 94 SER A C 1
ATOM 763 O O . SER A 1 94 ? -7.936 4.713 35.522 1.00 83.19 94 SER A O 1
ATOM 765 N N . GLY A 1 95 ? -5.856 4.285 34.837 1.00 80.69 95 GLY A N 1
ATOM 766 C CA . GLY A 1 95 ? -5.535 3.399 35.966 1.00 80.69 95 GLY A CA 1
ATOM 767 C C . GLY A 1 95 ? -6.311 2.073 36.020 1.00 80.69 95 GLY A C 1
ATOM 768 O O . GLY A 1 95 ? -6.108 1.314 36.957 1.00 80.69 95 GLY A O 1
ATOM 769 N N . GLY A 1 96 ? -7.149 1.761 35.023 1.00 84.38 96 GLY A N 1
ATOM 770 C CA . GLY A 1 96 ? -7.997 0.561 35.007 1.00 84.38 96 GLY A CA 1
ATOM 771 C C . GLY A 1 96 ? -9.496 0.857 34.976 1.00 84.38 96 GLY A C 1
ATOM 772 O O . GLY A 1 96 ? -10.275 -0.045 34.682 1.00 84.38 96 GLY A O 1
ATOM 773 N N . ASP A 1 97 ? -9.898 2.114 35.184 1.00 85.81 97 ASP A N 1
ATOM 774 C CA . ASP A 1 97 ? -11.308 2.527 35.263 1.00 85.81 97 ASP A CA 1
ATOM 775 C C . ASP A 1 97 ? -12.080 2.371 33.947 1.00 85.81 97 ASP A C 1
ATOM 777 O O . ASP A 1 97 ? -13.314 2.377 33.919 1.00 85.81 97 ASP A O 1
ATOM 781 N N . ARG A 1 98 ? -11.363 2.278 32.824 1.00 91.94 98 ARG A N 1
ATOM 782 C CA . ARG A 1 98 ? -11.948 2.007 31.512 1.00 91.94 98 ARG A CA 1
ATOM 783 C C . ARG A 1 98 ? -10.980 1.226 30.629 1.00 91.94 98 ARG A C 1
ATOM 785 O O . ARG A 1 98 ? -9.772 1.228 30.854 1.00 91.94 98 ARG A O 1
ATOM 792 N N . LYS A 1 99 ? -11.501 0.625 29.567 1.00 93.62 99 LYS A N 1
ATOM 793 C CA . LYS A 1 99 ? -10.739 -0.033 28.508 1.00 93.62 99 LYS A CA 1
ATOM 794 C C . LYS A 1 99 ? -10.686 0.822 27.245 1.00 93.62 99 LYS A C 1
ATOM 796 O O . LYS A 1 99 ? -11.547 1.668 27.002 1.00 93.62 99 LYS A O 1
ATOM 801 N N . HIS A 1 100 ? -9.638 0.618 26.461 1.00 94.81 100 HIS A N 1
ATOM 802 C CA . HIS A 1 100 ? -9.427 1.262 25.176 1.00 94.81 100 HIS A CA 1
ATOM 803 C C . HIS A 1 100 ? -10.374 0.684 24.117 1.00 94.81 100 HIS A C 1
ATOM 805 O O . HIS A 1 100 ? -10.464 -0.533 23.989 1.00 94.81 100 HIS A O 1
ATOM 811 N N . ALA A 1 101 ? -11.097 1.542 23.398 1.00 94.88 101 ALA A N 1
ATOM 812 C CA . ALA A 1 101 ? -12.197 1.148 22.515 1.00 94.88 101 ALA A CA 1
ATOM 813 C C . ALA A 1 101 ? -11.798 0.939 21.046 1.00 94.88 101 ALA A C 1
ATOM 815 O O . ALA A 1 101 ? -12.633 0.528 20.248 1.00 94.88 101 ALA A O 1
ATOM 816 N N . ALA A 1 102 ? -10.544 1.209 20.693 1.00 96.44 102 ALA A N 1
ATOM 817 C CA . ALA A 1 102 ? -10.088 1.269 19.312 1.00 96.44 102 ALA A CA 1
ATOM 818 C C . ALA A 1 102 ? -8.787 0.501 19.107 1.00 96.44 102 ALA A C 1
ATOM 820 O O . ALA A 1 102 ? -8.161 0.032 20.065 1.00 96.44 102 ALA A O 1
ATOM 821 N N . ARG A 1 103 ? -8.356 0.454 17.846 1.00 97.75 103 ARG A N 1
ATOM 822 C CA . ARG A 1 103 ? -6.947 0.270 17.504 1.00 97.75 103 ARG A CA 1
ATOM 823 C C . ARG A 1 103 ? -6.379 1.568 16.937 1.00 97.75 103 ARG A C 1
ATOM 825 O O . ARG A 1 103 ? -6.974 2.160 16.039 1.00 97.75 103 ARG A O 1
ATOM 832 N N . ASP A 1 104 ? -5.237 1.987 17.470 1.00 98.00 104 ASP A N 1
ATOM 833 C CA . ASP A 1 104 ? -4.548 3.215 17.089 1.00 98.00 104 ASP A CA 1
ATOM 834 C C . ASP A 1 104 ? -3.480 2.905 16.031 1.00 98.00 104 ASP A C 1
ATOM 836 O O . ASP A 1 104 ? -2.529 2.147 16.262 1.00 98.00 104 ASP A O 1
ATOM 840 N N . LEU A 1 105 ? -3.629 3.514 14.858 1.00 98.25 105 LEU A N 1
ATOM 841 C CA . LEU A 1 105 ? -2.707 3.395 13.734 1.00 98.25 105 LEU A CA 1
ATOM 842 C C . LEU A 1 105 ? -1.843 4.650 13.678 1.00 98.25 105 LEU A C 1
ATOM 844 O O . LEU A 1 105 ? -2.330 5.718 13.318 1.00 98.25 105 LEU A O 1
ATOM 848 N N . TYR A 1 106 ? -0.572 4.547 14.052 1.00 97.69 106 TYR A N 1
ATOM 849 C CA . TYR A 1 106 ? 0.314 5.708 14.121 1.00 97.69 106 TYR A CA 1
ATOM 850 C C . TYR A 1 106 ? 0.809 6.096 12.725 1.00 97.69 106 TYR A C 1
ATOM 852 O O . TYR A 1 106 ? 1.144 5.228 11.919 1.00 97.69 106 TYR A O 1
ATOM 860 N N . THR A 1 107 ? 0.889 7.389 12.425 1.00 96.56 107 THR A N 1
ATOM 861 C CA . THR A 1 107 ? 1.164 7.898 11.075 1.00 96.56 107 THR A CA 1
ATOM 862 C C . THR A 1 107 ? 2.203 9.016 11.072 1.00 96.56 107 THR A C 1
ATOM 864 O O . THR A 1 107 ? 2.561 9.558 12.117 1.00 96.56 107 THR A O 1
ATOM 867 N N . GLU A 1 108 ? 2.657 9.391 9.874 1.00 92.12 108 GLU A N 1
ATOM 868 C CA . GLU A 1 108 ? 3.243 10.720 9.664 1.00 92.12 108 GLU A CA 1
ATOM 869 C C . GLU A 1 108 ? 2.163 11.808 9.812 1.00 92.12 108 GLU A C 1
ATOM 871 O O . GLU A 1 108 ? 0.965 11.497 9.699 1.00 92.12 108 GLU A O 1
ATOM 876 N N . PRO A 1 109 ? 2.550 13.077 10.030 1.00 91.94 109 PRO A N 1
ATOM 877 C CA . PRO A 1 109 ? 1.622 14.200 10.002 1.00 91.94 109 PRO A CA 1
ATOM 878 C C . PRO A 1 109 ? 0.767 14.226 8.733 1.00 91.94 109 PRO A C 1
ATOM 880 O O . PRO A 1 109 ? 1.269 13.986 7.634 1.00 91.94 109 PRO A O 1
ATOM 883 N N . SER A 1 110 ? -0.519 14.547 8.886 1.00 92.00 110 SER A N 1
ATOM 884 C CA . SER A 1 110 ? -1.434 14.800 7.765 1.00 92.00 110 SER A CA 1
ATOM 885 C C . SER A 1 110 ? -1.542 13.639 6.760 1.00 92.00 110 SER A C 1
ATOM 887 O O . SER A 1 110 ? -1.705 13.858 5.557 1.00 92.00 110 SER A O 1
ATOM 889 N N . THR A 1 111 ? -1.471 12.396 7.245 1.00 95.81 111 THR A N 1
ATOM 890 C CA . THR A 1 111 ? -1.629 11.192 6.413 1.00 95.81 111 THR A CA 1
ATOM 891 C C . THR A 1 111 ? -3.085 11.043 5.973 1.00 95.81 111 THR A C 1
ATOM 893 O O . THR A 1 111 ? -3.990 11.205 6.788 1.00 95.81 111 THR A O 1
ATOM 896 N N . GLU A 1 112 ? -3.323 10.729 4.696 1.00 97.69 112 GLU A N 1
ATOM 897 C CA . GLU A 1 112 ? -4.673 10.541 4.146 1.00 97.69 112 GLU A CA 1
ATOM 898 C C . GLU A 1 112 ? -5.405 9.348 4.776 1.00 97.69 112 GLU A C 1
ATOM 900 O O . GLU A 1 112 ? -4.859 8.245 4.875 1.00 97.69 112 GLU A O 1
ATOM 905 N N . ILE A 1 113 ? -6.670 9.577 5.126 1.00 98.62 113 ILE A N 1
ATOM 906 C CA . ILE A 1 113 ? -7.614 8.582 5.631 1.00 98.62 113 ILE A CA 1
ATOM 907 C C . ILE A 1 113 ? -8.651 8.317 4.542 1.00 98.62 113 ILE A C 1
ATOM 909 O O . ILE A 1 113 ? -9.203 9.257 3.961 1.00 98.62 113 ILE A O 1
ATOM 913 N N . VAL A 1 114 ? -8.939 7.043 4.282 1.00 98.06 114 VAL A N 1
ATOM 914 C CA . VAL A 1 114 ? -9.914 6.618 3.272 1.00 98.06 114 VAL A CA 1
ATOM 915 C C . VAL A 1 114 ? -11.065 5.813 3.872 1.00 98.06 114 VAL A C 1
ATOM 917 O O . VAL A 1 114 ? -10.906 5.111 4.872 1.00 98.06 114 VAL A O 1
ATOM 920 N N . ALA A 1 115 ? -12.230 5.882 3.227 1.00 97.88 115 ALA A N 1
ATOM 921 C CA . ALA A 1 115 ? -13.344 4.981 3.498 1.00 97.88 115 ALA A CA 1
ATOM 922 C C . ALA A 1 115 ? -12.933 3.526 3.195 1.00 97.88 115 ALA A C 1
ATOM 924 O O . ALA A 1 115 ? -12.442 3.229 2.103 1.00 97.88 115 ALA A O 1
ATOM 925 N N . VAL A 1 116 ? -13.136 2.614 4.155 1.00 97.00 116 VAL A N 1
ATOM 926 C CA . VAL A 1 116 ? -12.655 1.216 4.054 1.00 97.00 116 VAL A CA 1
ATOM 927 C C . VAL A 1 116 ? -13.474 0.387 3.068 1.00 97.00 116 VAL A C 1
ATOM 929 O O . VAL A 1 116 ? -12.985 -0.583 2.497 1.00 97.00 116 VAL A O 1
ATOM 932 N N . CYS A 1 117 ? -14.724 0.773 2.841 1.00 94.44 117 CYS A N 1
ATOM 933 C CA . CYS A 1 117 ? -15.581 0.269 1.777 1.00 94.44 117 CYS A CA 1
ATOM 934 C C . CYS A 1 117 ? -16.691 1.291 1.496 1.00 94.44 117 CYS A C 1
ATOM 936 O O . CYS A 1 117 ? -16.686 2.391 2.060 1.00 94.44 117 CYS A O 1
ATOM 938 N N . ASP A 1 118 ? -17.633 0.939 0.629 1.00 93.50 118 ASP A N 1
ATOM 939 C CA . ASP A 1 118 ? -18.788 1.780 0.339 1.00 93.50 118 ASP A CA 1
ATOM 940 C C . ASP A 1 118 ? -19.616 2.038 1.608 1.00 93.50 118 ASP A C 1
ATOM 942 O O . ASP A 1 118 ? -19.707 1.205 2.519 1.00 93.50 118 ASP A O 1
ATOM 946 N N . GLY A 1 119 ? -20.213 3.222 1.703 1.00 96.88 119 GLY A N 1
ATOM 947 C CA . GLY A 1 119 ? -20.971 3.590 2.891 1.00 96.88 119 GLY A CA 1
ATOM 948 C C . GLY A 1 119 ? -21.641 4.950 2.819 1.00 96.88 119 GLY A C 1
ATOM 949 O O . GLY A 1 119 ? -21.602 5.648 1.804 1.00 96.88 119 GLY A O 1
ATOM 950 N N . VAL A 1 120 ? -22.271 5.319 3.930 1.00 98.00 120 VAL A N 1
ATOM 951 C CA . VAL A 1 120 ? -22.930 6.614 4.122 1.00 98.00 120 VAL A CA 1
ATOM 952 C C . VAL A 1 120 ? -22.377 7.266 5.378 1.00 98.00 120 VAL A C 1
ATOM 954 O O . VAL A 1 120 ? -22.335 6.642 6.438 1.00 98.00 120 VAL A O 1
ATOM 957 N N . VAL A 1 121 ? -21.962 8.526 5.282 1.00 98.38 121 VAL A N 1
ATOM 958 C CA . VAL A 1 121 ? -21.478 9.295 6.433 1.00 98.38 121 VAL A CA 1
ATOM 959 C C . VAL A 1 121 ? -22.653 9.608 7.356 1.00 98.38 121 VAL A C 1
ATOM 961 O O . VAL A 1 121 ? -23.633 10.225 6.940 1.00 98.38 121 VAL A O 1
ATOM 964 N N . LYS A 1 122 ? -22.572 9.199 8.622 1.00 97.44 122 LYS A N 1
ATOM 965 C CA . LYS A 1 122 ? -23.679 9.313 9.587 1.00 97.44 122 LYS A CA 1
ATOM 966 C C . LYS A 1 122 ? -23.467 10.398 10.627 1.00 97.44 122 LYS A C 1
ATOM 968 O O . LYS A 1 122 ? -24.442 10.980 11.089 1.00 97.44 122 LYS A O 1
ATOM 973 N N . SER A 1 123 ? -22.222 10.673 11.006 1.00 97.06 123 SER A N 1
ATOM 974 C CA . SER A 1 123 ? -21.909 11.754 11.940 1.00 97.06 123 SER A CA 1
ATOM 975 C C . SER A 1 123 ? -20.500 12.296 11.728 1.00 97.06 123 SER A C 1
ATOM 977 O O . SER A 1 123 ? -19.584 11.560 11.363 1.00 97.06 123 SER A O 1
ATOM 979 N N . ILE A 1 124 ? -20.342 13.597 11.972 1.00 97.25 124 ILE A N 1
ATOM 980 C CA . ILE A 1 124 ? -19.057 14.294 12.051 1.00 97.25 124 ILE A CA 1
ATOM 981 C C . ILE A 1 124 ? -19.139 15.188 13.282 1.00 97.25 124 ILE A C 1
ATOM 983 O O . ILE A 1 124 ? -20.062 15.995 13.398 1.00 97.25 124 ILE A O 1
ATOM 987 N N . THR A 1 125 ? -18.228 15.016 14.234 1.00 95.50 125 THR A N 1
ATOM 988 C CA . THR A 1 125 ? -18.280 15.732 15.517 1.00 95.50 125 THR A CA 1
ATOM 989 C C . THR A 1 125 ? -16.884 16.004 16.052 1.00 95.50 125 THR A C 1
ATOM 991 O O . THR A 1 125 ? -15.969 15.225 15.783 1.00 95.50 125 THR A O 1
ATOM 994 N N . ALA A 1 126 ? -16.751 17.026 16.899 1.00 93.88 126 ALA A N 1
ATOM 995 C CA . ALA A 1 126 ? -15.534 17.259 17.670 1.00 93.88 126 ALA A CA 1
ATOM 996 C C . ALA A 1 126 ? -15.137 16.023 18.497 1.00 93.88 126 ALA A C 1
ATOM 998 O O . ALA A 1 126 ? -15.994 15.276 18.989 1.00 93.88 126 ALA A O 1
ATOM 999 N N . TYR A 1 127 ? -13.830 15.832 18.646 1.00 91.12 127 TYR A N 1
ATOM 1000 C CA . TYR A 1 127 ? -13.228 14.695 19.322 1.00 91.12 127 TYR A CA 1
ATOM 1001 C C . TYR A 1 127 ? -12.059 15.120 20.222 1.00 91.12 127 TYR A C 1
ATOM 1003 O O . TYR A 1 127 ? -11.932 16.277 20.629 1.00 91.12 127 TYR A O 1
ATOM 1011 N N . TYR A 1 128 ? -11.254 14.146 20.632 1.00 85.44 128 TYR A N 1
ATOM 1012 C CA . TYR A 1 128 ? -10.203 14.299 21.619 1.00 85.44 128 TYR A CA 1
ATOM 1013 C C . TYR A 1 128 ? -9.149 15.336 21.199 1.00 85.44 128 TYR A C 1
ATOM 1015 O O . TYR A 1 128 ? -8.648 15.317 20.077 1.00 85.44 128 TYR A O 1
ATOM 1023 N N . MET A 1 129 ? -8.783 16.228 22.126 1.00 89.38 129 MET A N 1
ATOM 1024 C CA . MET A 1 129 ? -7.635 17.137 21.986 1.00 89.38 129 MET A CA 1
ATOM 1025 C C . MET A 1 129 ? -7.609 17.945 20.673 1.00 89.38 129 MET A C 1
ATOM 1027 O O . MET A 1 129 ? -6.605 17.965 19.966 1.00 89.38 129 MET A O 1
ATOM 1031 N N . GLY A 1 130 ? -8.728 18.596 20.341 1.00 89.50 130 GLY A N 1
ATOM 1032 C CA . GLY A 1 130 ? -8.824 19.506 19.191 1.00 89.50 130 GLY A CA 1
ATOM 1033 C C . GLY A 1 130 ? -9.009 18.824 17.832 1.00 89.50 130 GLY A C 1
ATOM 1034 O O . GLY A 1 130 ? -9.105 19.511 16.821 1.00 89.50 130 GLY A O 1
ATOM 1035 N N . THR A 1 131 ? -9.099 17.494 17.798 1.00 95.62 131 THR A N 1
ATOM 1036 C CA . THR A 1 131 ? -9.391 16.732 16.575 1.00 95.62 131 THR A CA 1
ATOM 1037 C C . THR A 1 131 ? -10.897 16.549 16.363 1.00 95.62 131 THR A C 1
ATOM 1039 O O . THR A 1 131 ? -11.717 16.940 17.198 1.00 95.62 131 THR A O 1
ATOM 1042 N N . SER A 1 132 ? -11.280 15.945 15.241 1.00 96.94 132 SER A N 1
ATOM 1043 C CA . SER A 1 132 ? -12.646 15.502 14.955 1.00 96.94 132 SER A CA 1
ATOM 1044 C C . SER A 1 132 ? -12.717 13.985 14.781 1.00 96.94 132 SER A C 1
ATOM 1046 O O . SER A 1 132 ? -11.704 13.290 14.740 1.00 96.94 132 SER A O 1
ATOM 1048 N N . GLN A 1 133 ? -13.936 13.468 14.663 1.00 97.25 133 GLN A N 1
ATOM 1049 C CA . GLN A 1 133 ? -14.205 12.092 14.259 1.00 97.25 133 GLN A CA 1
ATOM 1050 C C . GLN A 1 133 ? -15.267 12.054 13.157 1.00 97.25 133 GLN A C 1
ATOM 1052 O O . GLN A 1 133 ? -16.170 12.896 13.124 1.00 97.25 133 GLN A O 1
ATOM 1057 N N . ILE A 1 134 ? -15.193 11.037 12.304 1.00 98.31 134 ILE A N 1
ATOM 1058 C CA . ILE A 1 134 ? -16.175 10.744 11.256 1.00 98.31 134 ILE A CA 1
ATOM 1059 C C . ILE A 1 134 ? -16.718 9.341 11.518 1.00 98.31 134 ILE A C 1
ATOM 1061 O O . ILE A 1 134 ? -15.940 8.404 11.669 1.00 98.31 134 ILE A O 1
ATOM 1065 N N . THR A 1 135 ? -18.038 9.173 11.570 1.00 98.06 135 THR A N 1
ATOM 1066 C CA . THR A 1 135 ? -18.660 7.842 11.626 1.00 98.06 135 THR A CA 1
ATOM 1067 C C . THR A 1 135 ? -19.364 7.535 10.316 1.00 98.06 135 THR A C 1
ATOM 1069 O O . THR A 1 135 ? -20.212 8.310 9.867 1.00 98.06 135 THR A O 1
ATOM 1072 N N . ILE A 1 136 ? -19.034 6.390 9.725 1.00 98.19 136 ILE A N 1
ATOM 1073 C CA . ILE A 1 136 ? -19.589 5.915 8.459 1.00 98.19 136 ILE A CA 1
ATOM 1074 C C . ILE A 1 136 ? -20.283 4.579 8.707 1.00 98.19 136 ILE A C 1
ATOM 1076 O O . ILE A 1 136 ? -19.729 3.681 9.341 1.00 98.19 136 ILE A O 1
ATOM 1080 N N . GLU A 1 137 ? -21.514 4.468 8.220 1.00 98.00 137 GLU A N 1
ATOM 1081 C CA . GLU A 1 137 ? -22.220 3.196 8.114 1.00 98.00 137 GLU A CA 1
ATOM 1082 C C . GLU A 1 137 ? -21.808 2.540 6.801 1.00 98.00 137 GLU A C 1
ATOM 1084 O O . GLU A 1 137 ? -22.123 3.035 5.716 1.00 98.00 137 GLU A O 1
ATOM 1089 N N . HIS A 1 138 ? -21.076 1.443 6.913 1.00 96.88 138 HIS A N 1
ATOM 1090 C CA . HIS A 1 138 ? -20.545 0.687 5.799 1.00 96.88 138 HIS A CA 1
ATOM 1091 C C . HIS A 1 138 ? -21.453 -0.477 5.441 1.00 96.88 138 HIS A C 1
ATOM 1093 O O . HIS A 1 138 ? -22.052 -1.114 6.314 1.00 96.88 138 HIS A O 1
ATOM 1099 N N . LYS A 1 139 ? -21.520 -0.768 4.141 1.00 92.06 139 LYS A N 1
ATOM 1100 C CA . LYS A 1 139 ? -22.169 -1.967 3.625 1.00 92.06 139 LYS A CA 1
ATOM 1101 C C . LYS A 1 139 ? -21.315 -2.566 2.517 1.00 92.06 139 LYS A C 1
ATOM 1103 O O . LYS A 1 139 ? -21.102 -1.933 1.489 1.00 92.06 139 LYS A O 1
ATOM 1108 N N . THR A 1 140 ? -20.860 -3.790 2.725 1.00 84.38 140 THR A N 1
ATOM 1109 C CA . THR A 1 140 ? -20.075 -4.542 1.745 1.00 84.38 140 THR A CA 1
ATOM 1110 C C . THR A 1 140 ? -20.988 -5.330 0.802 1.00 84.38 140 THR A C 1
ATOM 1112 O O . THR A 1 140 ? -22.166 -5.580 1.083 1.00 84.38 140 THR A O 1
ATOM 1115 N N . ASN A 1 141 ? -20.429 -5.762 -0.330 1.00 77.12 141 ASN A N 1
ATOM 1116 C CA . ASN A 1 141 ? -21.168 -6.496 -1.364 1.00 77.12 141 ASN A CA 1
ATOM 1117 C C . ASN A 1 141 ? -21.580 -7.918 -0.937 1.00 77.12 141 ASN A C 1
ATOM 1119 O O . ASN A 1 141 ? -22.513 -8.475 -1.508 1.00 77.12 141 ASN A O 1
ATOM 1123 N N . ASP A 1 142 ? -20.947 -8.484 0.094 1.00 76.81 142 ASP A N 1
ATOM 1124 C CA . ASP A 1 142 ? -21.336 -9.745 0.745 1.00 76.81 142 ASP A CA 1
ATOM 1125 C C . ASP A 1 142 ? -22.382 -9.550 1.866 1.00 76.81 142 ASP A C 1
ATOM 1127 O O . ASP A 1 142 ? -22.659 -10.470 2.630 1.00 76.81 142 ASP A O 1
ATOM 1131 N N . ASN A 1 143 ? -23.010 -8.369 1.937 1.00 78.44 143 ASN A N 1
ATOM 1132 C CA . ASN A 1 143 ? -24.049 -7.989 2.899 1.00 78.44 143 ASN A CA 1
ATOM 1133 C C . ASN A 1 143 ? -23.595 -7.817 4.357 1.00 78.44 143 ASN A C 1
ATOM 1135 O O . ASN A 1 143 ? -24.459 -7.730 5.236 1.00 78.44 143 ASN A O 1
ATOM 1139 N N . ARG A 1 144 ? -22.294 -7.677 4.646 1.00 85.94 144 ARG A N 1
ATOM 1140 C CA . ARG A 1 144 ? -21.882 -7.179 5.968 1.00 85.94 144 ARG A CA 1
ATOM 1141 C C . ARG A 1 144 ? -22.274 -5.710 6.086 1.00 85.94 144 ARG A C 1
ATOM 1143 O O . ARG A 1 144 ? -22.120 -4.922 5.153 1.00 85.94 144 ARG A O 1
ATOM 1150 N N . ARG A 1 145 ? -22.813 -5.342 7.244 1.00 92.50 145 ARG A N 1
ATOM 1151 C CA . ARG A 1 145 ? -23.191 -3.972 7.596 1.00 92.50 145 ARG A CA 1
ATOM 1152 C C . ARG A 1 145 ? -22.586 -3.657 8.950 1.00 92.50 145 ARG A C 1
ATOM 1154 O O . ARG A 1 145 ? -22.737 -4.456 9.862 1.00 92.50 145 ARG A O 1
ATOM 1161 N N . PHE A 1 146 ? -21.936 -2.508 9.077 1.00 95.50 146 PHE A N 1
ATOM 1162 C CA . PHE A 1 146 ? -21.281 -2.104 10.318 1.00 95.50 146 PHE A CA 1
ATOM 1163 C C . PHE A 1 146 ? -21.079 -0.592 10.383 1.00 95.50 146 PHE A C 1
ATOM 1165 O O . PHE A 1 146 ? -21.183 0.096 9.368 1.00 95.50 146 PHE A O 1
ATOM 1172 N N . PHE A 1 147 ? -20.750 -0.068 11.565 1.00 97.50 147 PHE A N 1
ATOM 1173 C CA . PHE A 1 147 ? -20.252 1.303 11.688 1.00 97.50 147 PHE A CA 1
ATOM 1174 C C . PHE A 1 147 ? -18.751 1.289 11.947 1.00 97.50 147 PHE A C 1
ATOM 1176 O O . PHE A 1 147 ? -18.273 0.586 12.840 1.00 97.50 147 PHE A O 1
ATOM 1183 N N . ALA A 1 148 ? -18.021 2.106 11.194 1.00 98.00 148 ALA A N 1
ATOM 1184 C CA . ALA A 1 148 ? -16.638 2.445 11.487 1.00 98.00 148 ALA A CA 1
ATOM 1185 C C . ALA A 1 148 ? -16.567 3.904 11.926 1.00 98.00 148 ALA A C 1
ATOM 1187 O O . ALA A 1 148 ? -17.156 4.786 11.292 1.00 98.00 148 ALA A O 1
ATOM 1188 N N . ARG A 1 149 ? -15.833 4.160 13.007 1.00 98.06 149 ARG A N 1
ATOM 1189 C CA . ARG A 1 149 ? -15.497 5.517 13.424 1.00 98.06 149 ARG A CA 1
ATOM 1190 C C . ARG A 1 149 ? -14.015 5.761 13.202 1.00 98.06 149 ARG A C 1
ATOM 1192 O O . ARG A 1 149 ? -13.169 5.041 13.723 1.00 98.06 149 ARG A O 1
ATOM 1199 N N . TYR A 1 150 ? -13.749 6.826 12.465 1.00 98.44 150 TYR A N 1
ATOM 1200 C CA . TYR A 1 150 ? -12.438 7.355 12.147 1.00 98.44 150 TYR A CA 1
ATOM 1201 C C . TYR A 1 150 ? -12.188 8.544 13.070 1.00 98.44 150 TYR A C 1
ATOM 1203 O O . TYR A 1 150 ? -12.722 9.627 12.830 1.00 98.44 150 TYR A O 1
ATOM 1211 N N . GLY A 1 151 ? -11.475 8.322 14.170 1.00 97.62 151 GLY A N 1
ATOM 1212 C CA . GLY A 1 151 ? -11.107 9.359 15.130 1.00 97.62 151 GLY A CA 1
ATOM 1213 C C . GLY A 1 151 ? -9.810 10.083 14.768 1.00 97.62 151 GLY A C 1
ATOM 1214 O O . GLY A 1 151 ? -9.068 9.663 13.878 1.00 97.62 151 GLY A O 1
ATOM 1215 N N . GLU A 1 152 ? -9.541 11.160 15.503 1.00 97.00 152 GLU A N 1
ATOM 1216 C CA . GLU A 1 152 ? -8.269 11.883 15.498 1.00 97.00 152 GLU A CA 1
ATOM 1217 C C . GLU A 1 152 ? -7.991 12.513 14.131 1.00 97.00 152 GLU A C 1
ATOM 1219 O O . GLU A 1 152 ? -6.848 12.664 13.705 1.00 97.00 152 GLU A O 1
ATOM 1224 N N . VAL A 1 153 ? -9.061 12.905 13.434 1.00 97.75 153 VAL A N 1
ATOM 1225 C CA . VAL A 1 153 ? -8.972 13.543 12.121 1.00 97.75 153 VAL A CA 1
ATOM 1226 C C . VAL A 1 153 ? -8.760 15.044 12.275 1.00 97.75 153 VAL A C 1
ATOM 1228 O O . VAL A 1 153 ? -9.294 15.667 13.197 1.00 97.75 153 VAL A O 1
ATOM 1231 N N . ASP A 1 154 ? -7.994 15.634 11.362 1.00 97.94 154 ASP A N 1
ATOM 1232 C CA . ASP A 1 154 ? -7.845 17.084 11.264 1.00 97.94 154 ASP A CA 1
ATOM 1233 C C . ASP A 1 154 ? -9.182 17.699 10.804 1.00 97.94 154 ASP A C 1
ATOM 1235 O O . ASP A 1 154 ? -9.609 17.392 9.682 1.00 97.94 154 ASP A O 1
ATOM 1239 N N . PRO A 1 155 ? -9.854 18.533 11.629 1.00 97.19 155 PRO A N 1
ATOM 1240 C CA . PRO A 1 155 ? -11.151 19.121 11.294 1.00 97.19 155 PRO A CA 1
ATOM 1241 C C . PRO A 1 155 ? -11.150 19.892 9.969 1.00 97.19 155 PRO A C 1
ATOM 1243 O O . PRO A 1 155 ? -12.133 19.828 9.232 1.00 97.19 155 PRO A O 1
ATOM 1246 N N . ASP A 1 156 ? -10.042 20.560 9.640 1.00 97.50 156 ASP A N 1
ATOM 1247 C CA . ASP A 1 156 ? -9.927 21.390 8.437 1.00 97.50 156 ASP A CA 1
ATOM 1248 C C . ASP A 1 156 ? -9.652 20.557 7.173 1.00 97.50 156 ASP A C 1
ATOM 1250 O O . ASP A 1 156 ? -9.777 21.042 6.048 1.00 97.50 156 ASP A O 1
ATOM 1254 N N . SER A 1 157 ? -9.301 19.278 7.343 1.00 98.19 157 SER A N 1
ATOM 1255 C CA . SER A 1 157 ? -9.009 18.351 6.245 1.00 98.19 157 SER A CA 1
ATOM 1256 C C . SER A 1 157 ? -10.211 17.521 5.782 1.00 98.19 157 SER A C 1
ATOM 1258 O O . SER A 1 157 ? -10.083 16.764 4.818 1.00 98.19 157 SER A O 1
ATOM 1260 N N . ILE A 1 158 ? -11.350 17.607 6.479 1.00 98.50 158 ILE A N 1
ATOM 1261 C CA . ILE A 1 158 ? -12.526 16.769 6.220 1.00 98.50 158 ILE A CA 1
ATOM 1262 C C . ILE A 1 158 ? -13.128 17.119 4.853 1.00 98.50 158 ILE A C 1
ATOM 1264 O O . ILE A 1 158 ? -13.512 18.259 4.596 1.00 98.50 158 ILE A O 1
ATOM 1268 N N . THR A 1 159 ? -13.253 16.118 3.982 1.00 97.88 159 THR A N 1
ATOM 1269 C CA . THR A 1 159 ? -13.727 16.280 2.592 1.00 97.88 159 THR A CA 1
ATOM 1270 C C . THR A 1 159 ? -15.197 15.899 2.397 1.00 97.88 159 THR A C 1
ATOM 1272 O O . THR A 1 159 ? -15.751 16.132 1.323 1.00 97.88 159 THR A O 1
ATOM 1275 N N . VAL A 1 160 ? -15.833 15.322 3.420 1.00 98.12 160 VAL A N 1
ATOM 1276 C CA . VAL A 1 160 ? -17.194 14.761 3.373 1.00 98.12 160 VAL A CA 1
ATOM 1277 C C . VAL A 1 160 ? -18.152 15.458 4.341 1.00 98.12 160 VAL A C 1
ATOM 1279 O O . VAL A 1 160 ? -17.738 16.107 5.300 1.00 98.12 160 VAL A O 1
ATOM 1282 N N . LYS A 1 161 ? -19.458 15.295 4.115 1.00 98.12 161 LYS A N 1
ATOM 1283 C CA . LYS A 1 161 ? -20.548 15.812 4.954 1.00 98.12 161 LYS A CA 1
ATOM 1284 C C . LYS A 1 161 ? -21.466 14.685 5.421 1.00 98.12 161 LYS A C 1
ATOM 1286 O O . LYS A 1 161 ? -21.547 13.623 4.812 1.00 98.12 161 LYS A O 1
ATOM 1291 N N . VAL A 1 162 ? -22.196 14.925 6.512 1.00 98.00 162 VAL A N 1
ATOM 1292 C CA . VAL A 1 162 ? -23.237 13.999 6.989 1.00 98.00 162 VAL A CA 1
ATOM 1293 C C . VAL A 1 162 ? -24.276 13.779 5.885 1.00 98.00 162 VAL A C 1
ATOM 1295 O O . VAL A 1 162 ? -24.820 14.739 5.346 1.00 98.00 162 VAL A O 1
ATOM 1298 N N . GLY A 1 163 ? -24.556 12.514 5.573 1.00 97.50 163 GLY A N 1
ATOM 1299 C CA . GLY A 1 163 ? -25.450 12.089 4.496 1.00 97.50 163 GLY A CA 1
ATOM 1300 C C . GLY A 1 163 ? -24.749 11.758 3.175 1.00 97.50 163 GLY A C 1
ATOM 1301 O O . GLY A 1 163 ? -25.374 11.127 2.321 1.00 97.50 163 GLY A O 1
ATOM 1302 N N . ASP A 1 164 ? -23.471 12.114 3.007 1.00 98.19 164 ASP A N 1
ATOM 1303 C CA . ASP A 1 164 ? -22.729 11.796 1.787 1.00 98.19 164 ASP A CA 1
ATOM 1304 C C . ASP A 1 164 ? -22.552 10.284 1.627 1.00 98.19 164 ASP A C 1
ATOM 1306 O O . ASP A 1 164 ? -22.277 9.555 2.586 1.00 98.19 164 ASP A O 1
ATOM 1310 N N . LYS A 1 165 ? -22.674 9.817 0.382 1.00 97.81 165 LYS A N 1
ATOM 1311 C CA . LYS A 1 165 ? -22.270 8.465 -0.007 1.00 97.81 165 LYS A CA 1
ATOM 1312 C C . LYS A 1 165 ? -20.784 8.471 -0.335 1.00 97.81 165 LYS A C 1
ATOM 1314 O O . LYS A 1 165 ? -20.324 9.311 -1.105 1.00 97.81 165 LYS A O 1
ATOM 1319 N N . VAL A 1 166 ? -20.052 7.513 0.212 1.00 94.81 166 VAL A N 1
ATOM 1320 C CA . VAL A 1 166 ? -18.630 7.310 -0.070 1.00 94.81 166 VAL A CA 1
ATOM 1321 C C . VAL A 1 166 ? -18.427 5.957 -0.733 1.00 94.81 166 VAL A C 1
ATOM 1323 O O . VAL A 1 166 ? -19.132 5.001 -0.412 1.00 94.81 166 VAL A O 1
ATOM 1326 N N . CYS A 1 167 ? -17.462 5.888 -1.646 1.00 92.38 167 CYS A N 1
ATOM 1327 C CA . CYS A 1 167 ? -16.996 4.630 -2.217 1.00 92.38 167 CYS A CA 1
ATOM 1328 C C . CYS A 1 167 ? -15.726 4.168 -1.494 1.00 92.38 167 CYS A C 1
ATOM 1330 O O . CYS A 1 167 ? -14.995 4.990 -0.930 1.00 92.38 167 CYS A O 1
ATOM 1332 N N . GLN A 1 168 ? -15.426 2.873 -1.560 1.00 92.06 168 GLN A N 1
ATOM 1333 C CA . GLN A 1 168 ? -14.154 2.316 -1.107 1.00 92.06 168 GLN A CA 1
ATOM 1334 C C . GLN A 1 168 ? -12.957 3.127 -1.645 1.00 92.06 168 GLN A C 1
ATOM 1336 O O . GLN A 1 168 ? -12.863 3.393 -2.842 1.00 92.06 168 GLN A O 1
ATOM 1341 N N . GLY A 1 169 ? -12.037 3.536 -0.766 1.00 91.12 169 GLY A N 1
ATOM 1342 C CA . GLY A 1 169 ? -10.843 4.305 -1.144 1.00 91.12 169 GLY A CA 1
ATOM 1343 C C . GLY A 1 169 ? -11.051 5.814 -1.292 1.00 91.12 169 GLY A C 1
ATOM 1344 O O . GLY A 1 169 ? -10.072 6.539 -1.482 1.00 91.12 169 GLY A O 1
ATOM 1345 N N . HIS A 1 170 ? -12.284 6.314 -1.161 1.00 93.56 170 HIS A N 1
ATOM 1346 C CA . HIS A 1 170 ? -12.553 7.750 -1.129 1.00 93.56 170 HIS A CA 1
ATOM 1347 C C . HIS A 1 170 ? -11.829 8.384 0.068 1.00 93.56 170 HIS A C 1
ATOM 1349 O O . HIS A 1 170 ? -12.019 7.954 1.205 1.00 93.56 170 HIS A O 1
ATOM 1355 N N . ILE A 1 171 ? -10.988 9.391 -0.185 1.00 97.44 171 ILE A N 1
ATOM 1356 C CA . ILE A 1 171 ? -10.336 10.194 0.858 1.00 97.44 171 ILE A CA 1
ATOM 1357 C C . ILE A 1 171 ? -11.411 10.959 1.630 1.00 97.44 171 ILE A C 1
ATOM 1359 O O . ILE A 1 171 ? -12.140 11.742 1.024 1.00 97.44 171 ILE A O 1
ATOM 1363 N N . ILE A 1 172 ? -11.481 10.751 2.946 1.00 98.56 172 ILE A N 1
ATOM 1364 C CA . ILE A 1 172 ? -12.481 11.376 3.829 1.00 98.56 172 ILE A CA 1
ATOM 1365 C C . ILE A 1 172 ? -11.902 12.484 4.719 1.00 98.56 172 ILE A C 1
ATOM 1367 O O . ILE A 1 172 ? -12.633 13.388 5.121 1.00 98.56 172 ILE A O 1
ATOM 1371 N N . ALA A 1 173 ? -10.609 12.402 5.047 1.00 98.44 173 ALA A N 1
ATOM 1372 C CA . ALA A 1 173 ? -9.878 13.364 5.874 1.00 98.44 173 ALA A CA 1
ATOM 1373 C C . ALA A 1 173 ? -8.370 13.044 5.873 1.00 98.44 173 ALA A C 1
ATOM 1375 O O . ALA A 1 173 ? -7.907 12.127 5.188 1.00 98.44 173 ALA A O 1
ATOM 1376 N N . LYS A 1 174 ? -7.606 13.772 6.687 1.00 98.56 174 LYS A N 1
ATOM 1377 C CA . LYS A 1 174 ? -6.224 13.474 7.073 1.00 98.56 174 LYS A CA 1
ATOM 1378 C C . LYS A 1 174 ? -6.108 13.324 8.594 1.00 98.56 174 LYS A C 1
ATOM 1380 O O . LYS A 1 174 ? -6.950 13.833 9.335 1.00 98.56 174 LYS A O 1
ATOM 1385 N N . THR A 1 175 ? -5.071 12.636 9.070 1.00 97.81 175 THR A N 1
ATOM 1386 C CA . THR A 1 175 ? -4.787 12.536 10.512 1.00 97.81 175 THR A CA 1
ATOM 1387 C C . THR A 1 175 ? -4.449 13.904 11.105 1.00 97.81 175 THR A C 1
ATOM 1389 O O . THR A 1 175 ? -3.670 14.672 10.535 1.00 97.81 175 THR A O 1
ATOM 1392 N N . GLY A 1 176 ? -5.048 14.208 12.255 1.00 95.75 176 GLY A N 1
ATOM 1393 C CA . GLY A 1 176 ? -4.955 15.492 12.938 1.00 95.75 176 GLY A CA 1
ATOM 1394 C C . GLY A 1 176 ? -3.945 15.517 14.073 1.00 95.75 176 GLY A C 1
ATOM 1395 O O . GLY A 1 176 ? -3.594 14.496 14.670 1.00 95.75 176 GLY A O 1
ATOM 1396 N N . LEU A 1 177 ? -3.470 16.723 14.376 1.00 94.62 177 LEU A N 1
ATOM 1397 C CA . LEU A 1 177 ? -2.585 16.960 15.504 1.00 94.62 177 LEU A CA 1
ATOM 1398 C C . LEU A 1 177 ? -3.413 17.052 16.790 1.00 94.62 177 LEU A C 1
ATOM 1400 O O . LEU A 1 177 ? -4.195 17.981 16.964 1.00 94.62 177 LEU A O 1
ATOM 1404 N N . MET A 1 178 ? -3.204 16.119 17.717 1.00 94.88 178 MET A N 1
ATOM 1405 C CA . MET A 1 178 ? -3.833 16.187 19.037 1.00 94.88 178 MET A CA 1
ATOM 1406 C C . MET A 1 178 ? -3.074 17.155 19.941 1.00 94.88 178 MET A C 1
ATOM 1408 O O . MET A 1 178 ? -1.940 16.880 20.334 1.00 94.88 178 MET A O 1
ATOM 1412 N N . ILE A 1 179 ? -3.714 18.252 20.331 1.00 92.12 179 ILE A N 1
ATOM 1413 C CA . ILE A 1 179 ? -3.204 19.184 21.338 1.00 92.12 179 ILE A CA 1
ATOM 1414 C C . ILE A 1 179 ? -4.287 19.408 22.382 1.00 92.12 179 ILE A C 1
ATOM 1416 O O . ILE A 1 179 ? -5.428 19.728 22.058 1.00 92.12 179 ILE A O 1
ATOM 1420 N N . SER A 1 180 ? -3.938 19.250 23.659 1.00 88.38 180 SER A N 1
ATOM 1421 C CA . SER A 1 180 ? -4.850 19.625 24.737 1.00 88.38 180 SER A CA 1
ATOM 1422 C C . SER A 1 180 ? -5.180 21.118 24.645 1.00 88.38 180 SER A C 1
ATOM 1424 O O . SER A 1 180 ? -4.253 21.925 24.754 1.00 88.38 180 SER A O 1
ATOM 1426 N N . PRO A 1 181 ? -6.462 21.512 24.530 1.00 85.25 181 PRO A N 1
ATOM 1427 C CA . PRO A 1 181 ? -6.841 22.923 24.544 1.00 85.25 181 PRO A CA 1
ATOM 1428 C C . PRO A 1 181 ? -6.474 23.620 25.861 1.00 85.25 181 PRO A C 1
ATOM 1430 O O . PRO A 1 181 ? -6.250 24.824 25.886 1.00 85.25 181 PRO A O 1
ATOM 1433 N N . GLU A 1 182 ? -6.392 22.861 26.956 1.00 88.38 182 GLU A N 1
ATOM 1434 C CA . GLU A 1 182 ? -6.112 23.381 28.298 1.00 88.38 182 GLU A CA 1
ATOM 1435 C C . GLU A 1 182 ? -4.618 23.627 28.525 1.00 88.38 182 GLU A C 1
ATOM 1437 O O . GLU A 1 182 ? -4.230 24.618 29.138 1.00 88.38 182 GLU A O 1
ATOM 1442 N N . THR A 1 183 ? -3.766 22.708 28.061 1.00 90.56 183 THR A N 1
ATOM 1443 C CA . THR A 1 183 ? -2.323 22.741 28.361 1.00 90.56 183 THR A CA 1
ATOM 1444 C C . THR A 1 183 ? -1.458 23.100 27.161 1.00 90.56 183 THR A C 1
ATOM 1446 O O . THR A 1 183 ? -0.253 23.287 27.327 1.00 90.56 183 THR A O 1
ATOM 1449 N N . ASN A 1 184 ? -2.049 23.183 25.967 1.00 89.56 184 ASN A N 1
ATOM 1450 C CA . ASN A 1 184 ? -1.373 23.366 24.685 1.00 89.56 184 ASN A CA 1
ATOM 1451 C C . ASN A 1 184 ? -0.232 22.355 24.449 1.00 89.56 184 ASN A C 1
ATOM 1453 O O . ASN A 1 184 ? 0.800 22.672 23.858 1.00 89.56 184 ASN A O 1
ATOM 1457 N N . LYS A 1 185 ? -0.393 21.130 24.968 1.00 90.62 185 LYS A N 1
ATOM 1458 C CA . LYS A 1 185 ? 0.589 20.045 24.860 1.00 90.62 185 LYS A CA 1
ATOM 1459 C C . LYS A 1 185 ? 0.001 18.839 24.145 1.00 90.62 185 LYS A C 1
ATOM 1461 O O . LYS A 1 185 ? -1.167 18.495 24.339 1.00 90.62 185 LYS A O 1
ATOM 1466 N N . HIS A 1 186 ? 0.851 18.185 23.362 1.00 92.38 186 HIS A N 1
ATOM 1467 C CA . HIS A 1 186 ? 0.565 16.894 22.745 1.00 92.38 186 HIS A CA 1
ATOM 1468 C C . HIS A 1 186 ? 0.487 15.794 23.823 1.00 92.38 186 HIS A C 1
ATOM 1470 O O . HIS A 1 186 ? 1.249 15.843 24.800 1.00 92.38 186 HIS A O 1
ATOM 1476 N N . PRO A 1 187 ? -0.432 14.817 23.704 1.00 86.56 187 PRO A N 1
ATOM 1477 C CA . PRO A 1 187 ? -0.467 13.677 24.608 1.00 86.56 187 PRO A CA 1
ATOM 1478 C C . PRO A 1 187 ? 0.792 12.838 24.384 1.00 86.56 187 PRO A C 1
ATOM 1480 O O . PRO A 1 187 ? 0.965 12.272 23.317 1.00 86.56 187 PRO A O 1
ATOM 1483 N N . ASN A 1 188 ? 1.666 12.733 25.387 1.00 88.12 188 ASN A N 1
ATOM 1484 C CA . ASN A 1 188 ? 2.925 11.977 25.327 1.00 88.12 188 ASN A CA 1
ATOM 1485 C C . ASN A 1 188 ? 2.694 10.457 25.129 1.00 88.12 188 ASN A C 1
ATOM 1487 O O . ASN A 1 188 ? 2.837 9.672 26.065 1.00 88.12 188 ASN A O 1
ATOM 1491 N N . ILE A 1 189 ? 2.283 10.058 23.921 1.00 90.31 189 ILE A N 1
ATOM 1492 C CA . ILE A 1 189 ? 1.936 8.688 23.516 1.00 90.31 189 ILE A CA 1
ATOM 1493 C C . ILE A 1 189 ? 3.210 7.858 23.378 1.00 90.31 189 ILE A C 1
ATOM 1495 O O . ILE A 1 189 ? 3.293 6.752 23.908 1.00 90.31 189 ILE A O 1
ATOM 1499 N N . ILE A 1 190 ? 4.209 8.422 22.694 1.00 90.38 190 ILE A N 1
ATOM 1500 C CA . ILE A 1 190 ? 5.567 7.892 22.618 1.00 90.38 190 ILE A CA 1
ATOM 1501 C C . ILE A 1 190 ? 6.494 8.928 23.262 1.00 90.38 190 ILE A C 1
ATOM 1503 O O . ILE A 1 190 ? 6.474 10.086 22.840 1.00 90.38 190 ILE A O 1
ATOM 1507 N N . PRO A 1 191 ? 7.314 8.538 24.256 1.00 89.69 191 PRO A N 1
ATOM 1508 C CA . PRO A 1 191 ? 8.214 9.460 24.937 1.00 89.69 191 PRO A CA 1
ATOM 1509 C C . PRO A 1 191 ? 9.077 10.279 23.971 1.00 89.69 191 PRO A C 1
ATOM 1511 O O . PRO A 1 191 ? 9.867 9.726 23.206 1.00 89.69 191 PRO A O 1
ATOM 1514 N N . GLY A 1 192 ? 8.927 11.605 24.026 1.00 89.25 192 GLY A N 1
ATOM 1515 C CA . GLY A 1 192 ? 9.741 12.549 23.252 1.00 89.25 192 GLY A CA 1
ATOM 1516 C C . GLY A 1 192 ? 9.397 12.642 21.762 1.00 89.25 192 GLY A C 1
ATOM 1517 O O . GLY A 1 192 ? 10.184 13.208 21.009 1.00 89.25 192 GLY A O 1
ATOM 1518 N N . GLN A 1 193 ? 8.258 12.096 21.328 1.00 90.62 193 GLN A N 1
ATOM 1519 C CA . GLN A 1 193 ? 7.815 12.132 19.933 1.00 90.62 193 GLN A CA 1
ATOM 1520 C C . GLN A 1 193 ? 6.424 12.760 19.820 1.00 90.62 193 GLN A C 1
ATOM 1522 O O . GLN A 1 193 ? 5.528 12.455 20.608 1.00 90.62 193 GLN A O 1
ATOM 1527 N N . THR A 1 194 ? 6.221 13.582 18.793 1.00 91.88 194 THR A N 1
ATOM 1528 C CA . THR A 1 194 ? 4.890 14.065 18.405 1.00 91.88 194 THR A CA 1
ATOM 1529 C C . THR A 1 194 ? 4.270 13.058 17.445 1.00 91.88 194 THR A C 1
ATOM 1531 O O . THR A 1 194 ? 4.682 12.959 16.292 1.00 91.88 194 THR A O 1
ATOM 1534 N N . VAL A 1 195 ? 3.291 12.294 17.925 1.00 93.00 195 VAL A N 1
ATOM 1535 C CA . VAL A 1 195 ? 2.656 11.205 17.165 1.00 93.00 195 VAL A CA 1
ATOM 1536 C C . VAL A 1 195 ? 1.318 11.655 16.587 1.00 93.00 195 VAL A C 1
ATOM 1538 O O . VAL A 1 195 ? 0.454 12.143 17.318 1.00 93.00 195 VAL A O 1
ATOM 1541 N N . TYR A 1 196 ? 1.129 11.441 15.289 1.00 96.31 196 TYR A N 1
ATOM 1542 C CA . TYR A 1 196 ? -0.180 11.490 14.640 1.00 96.31 196 TYR A CA 1
ATOM 1543 C C . TYR A 1 196 ? -0.737 10.074 14.567 1.00 96.31 196 TYR A C 1
ATOM 1545 O O . TYR A 1 196 ? 0.029 9.109 14.492 1.00 96.31 196 TYR A O 1
ATOM 1553 N N . MET A 1 197 ? -2.058 9.928 14.609 1.00 96.88 197 MET A N 1
ATOM 1554 C CA . MET A 1 197 ? -2.677 8.615 14.495 1.00 96.88 197 MET A CA 1
ATOM 1555 C C . MET A 1 197 ? -4.097 8.684 13.960 1.00 96.88 197 MET A C 1
ATOM 1557 O O . MET A 1 197 ? -4.750 9.718 14.041 1.00 96.88 197 MET A O 1
ATOM 1561 N N . LEU A 1 198 ? -4.561 7.547 13.453 1.00 98.44 198 LEU A N 1
ATOM 1562 C CA . LEU A 1 198 ? -5.971 7.254 13.263 1.00 98.44 198 LEU A CA 1
ATOM 1563 C C . LEU A 1 198 ? -6.430 6.333 14.398 1.00 98.44 198 LEU A C 1
ATOM 1565 O O . LEU A 1 198 ? -5.911 5.225 14.542 1.00 98.44 198 LEU A O 1
ATOM 1569 N N . HIS A 1 199 ? -7.411 6.780 15.174 1.00 97.94 199 HIS A N 1
ATOM 1570 C CA . HIS A 1 199 ? -8.098 5.961 16.171 1.00 97.94 199 HIS A CA 1
ATOM 1571 C C . HIS A 1 199 ? -9.305 5.294 15.516 1.00 97.94 199 HIS A C 1
ATOM 1573 O O . HIS A 1 199 ? -10.298 5.953 15.196 1.00 97.94 199 HIS A O 1
ATOM 1579 N N . PHE A 1 200 ? -9.216 3.994 15.262 1.00 98.56 200 PHE A N 1
ATOM 1580 C CA . PHE A 1 200 ? -10.237 3.281 14.505 1.00 98.56 200 PHE A CA 1
ATOM 1581 C C . PHE A 1 200 ? -11.116 2.444 15.441 1.00 98.56 200 PHE A C 1
ATOM 1583 O O . PHE A 1 200 ? -10.628 1.501 16.065 1.00 98.56 200 PHE A O 1
ATOM 1590 N N . GLU A 1 201 ? -12.405 2.780 15.549 1.00 97.94 201 GLU A N 1
ATOM 1591 C CA . GLU A 1 201 ? -13.397 1.994 16.302 1.00 97.94 201 GLU A CA 1
ATOM 1592 C C . GLU A 1 201 ? -14.333 1.240 15.343 1.00 97.94 201 GLU A C 1
ATOM 1594 O O . GLU A 1 201 ? -14.671 1.735 14.264 1.00 97.94 201 GLU A O 1
ATOM 1599 N N . TYR A 1 202 ? -14.798 0.063 15.769 1.00 96.44 202 TYR A N 1
ATOM 1600 C CA . TYR A 1 202 ? -15.674 -0.814 14.995 1.00 96.44 202 TYR A CA 1
ATOM 1601 C C . TYR A 1 202 ? -16.897 -1.240 15.814 1.00 96.44 202 TYR A C 1
ATOM 1603 O O . TYR A 1 202 ? -16.781 -1.638 16.975 1.00 96.44 202 TYR A O 1
ATOM 1611 N N . TYR A 1 203 ? -18.070 -1.179 15.187 1.00 95.38 203 TYR A N 1
ATOM 1612 C CA . TYR A 1 203 ? -19.349 -1.562 15.778 1.00 95.38 203 TYR A CA 1
ATOM 1613 C C . TYR A 1 203 ? -20.086 -2.503 14.828 1.00 95.38 203 TYR A C 1
ATOM 1615 O O . TYR A 1 203 ? -20.260 -2.158 13.656 1.00 95.38 203 TYR A O 1
ATOM 1623 N N . SER A 1 204 ? -20.564 -3.650 15.323 1.00 89.50 204 SER A N 1
ATOM 1624 C CA . SER A 1 204 ? -21.199 -4.693 14.492 1.00 89.50 204 SER A CA 1
ATOM 1625 C C . SER A 1 204 ? -22.476 -4.236 13.784 1.00 89.50 204 SER A C 1
ATOM 1627 O O . SER A 1 204 ? -22.913 -4.896 12.849 1.00 89.50 204 SER A O 1
ATOM 1629 N N . GLY A 1 205 ? -23.064 -3.101 14.181 1.00 87.06 205 GLY A N 1
ATOM 1630 C CA . GLY A 1 205 ? -24.261 -2.565 13.534 1.00 87.06 205 GLY A CA 1
ATOM 1631 C C . GLY A 1 205 ? -25.550 -3.217 14.025 1.00 87.06 205 GLY A C 1
ATOM 1632 O O . GLY A 1 205 ? -26.582 -3.077 13.371 1.00 87.06 205 GLY A O 1
ATOM 1633 N N . ASP A 1 206 ? -25.507 -3.877 15.184 1.00 84.69 206 ASP A N 1
ATOM 1634 C CA . ASP A 1 206 ? -26.689 -4.441 15.848 1.00 84.69 206 ASP A CA 1
ATOM 1635 C C . ASP A 1 206 ? -27.713 -3.342 16.201 1.00 84.69 206 ASP A C 1
ATOM 1637 O O . ASP A 1 206 ? -28.910 -3.597 16.312 1.00 84.69 206 ASP A O 1
ATOM 1641 N N . GLU A 1 207 ? -27.251 -2.093 16.310 1.00 85.44 207 GLU A N 1
ATOM 1642 C CA . GLU A 1 207 ? -28.078 -0.898 16.467 1.00 85.44 207 GLU A CA 1
ATOM 1643 C C . GLU A 1 207 ? -28.140 -0.061 15.171 1.00 85.44 207 GLU A C 1
ATOM 1645 O O . GLU A 1 207 ? -27.184 -0.003 14.392 1.00 85.44 207 GLU A O 1
ATOM 1650 N N . SER A 1 208 ? -29.273 0.608 14.918 1.00 81.94 208 SER A N 1
ATOM 1651 C CA . SER A 1 208 ? -29.521 1.377 13.683 1.00 81.94 208 SER A CA 1
ATOM 1652 C C . SER A 1 208 ? -28.940 2.792 13.685 1.00 81.94 208 SER A C 1
ATOM 1654 O O . SER A 1 208 ? -28.650 3.340 12.621 1.00 81.94 208 SER A O 1
ATOM 1656 N N . GLU A 1 209 ? -28.779 3.386 14.864 1.00 88.06 209 GLU A N 1
ATOM 1657 C CA . GLU A 1 209 ? -28.282 4.753 15.020 1.00 88.06 209 GLU A CA 1
ATOM 1658 C C . GLU A 1 209 ? -26.751 4.813 14.940 1.00 88.06 209 GLU A C 1
ATOM 1660 O O . GLU A 1 209 ? -26.081 3.819 15.229 1.00 88.06 209 GLU A O 1
ATOM 1665 N N . PRO A 1 210 ? -26.148 5.955 14.566 1.00 86.56 210 PRO A N 1
ATOM 1666 C CA . PRO A 1 210 ? -24.705 6.119 14.687 1.00 86.56 210 PRO A CA 1
ATOM 1667 C C . PRO A 1 210 ? -24.266 6.058 16.162 1.00 86.56 210 PRO A C 1
ATOM 1669 O O . PRO A 1 210 ? -24.956 6.594 17.033 1.00 86.56 210 PRO A O 1
ATOM 1672 N N . PRO A 1 211 ? -23.107 5.449 16.474 1.00 87.25 211 PRO A N 1
ATOM 1673 C CA . PRO A 1 211 ? -22.607 5.387 17.840 1.00 87.25 211 PRO A CA 1
ATOM 1674 C C . PRO A 1 211 ? -22.383 6.805 18.407 1.00 87.25 211 PRO A C 1
ATOM 1676 O O . PRO A 1 211 ? -21.798 7.654 17.722 1.00 87.25 211 PRO A O 1
ATOM 1679 N N . PRO A 1 212 ? -22.788 7.076 19.663 1.00 86.81 212 PRO A N 1
ATOM 1680 C CA . PRO A 1 212 ? -22.571 8.366 20.321 1.00 86.81 212 PRO A CA 1
ATOM 1681 C C . PRO A 1 212 ? -21.106 8.550 20.744 1.00 86.81 212 PRO A C 1
ATOM 1683 O O . PRO A 1 212 ? -20.358 7.578 20.882 1.00 86.81 212 PRO A O 1
ATOM 1686 N N . ASN A 1 213 ? -20.674 9.793 20.978 1.00 74.81 213 ASN A N 1
ATOM 1687 C CA . ASN A 1 213 ? -19.259 10.105 21.242 1.00 74.81 213 ASN A CA 1
ATOM 1688 C C . ASN A 1 213 ? -18.734 9.486 22.537 1.00 74.81 213 ASN A C 1
ATOM 1690 O O . ASN A 1 213 ? -17.631 8.953 22.547 1.00 74.81 213 ASN A O 1
ATOM 1694 N N . ASN A 1 214 ? -19.508 9.545 23.622 1.00 77.75 214 ASN A N 1
ATOM 1695 C CA . ASN A 1 214 ? -19.138 8.997 24.924 1.00 77.75 214 ASN A CA 1
ATOM 1696 C C . ASN A 1 214 ? -20.380 8.492 25.653 1.00 77.75 214 ASN A C 1
ATOM 1698 O O . ASN A 1 214 ? -21.425 9.138 25.621 1.00 77.75 214 ASN A O 1
ATOM 1702 N N . MET A 1 215 ? -20.241 7.367 26.350 1.00 82.75 215 MET A N 1
ATOM 1703 C CA . MET A 1 215 ? -21.285 6.826 27.218 1.00 82.75 215 MET A CA 1
ATOM 1704 C C . MET A 1 215 ? -20.781 6.609 28.637 1.00 82.75 215 MET A C 1
ATOM 1706 O O . MET A 1 215 ? -19.582 6.489 28.881 1.00 82.75 215 MET A O 1
ATOM 1710 N N . SER A 1 216 ? -21.708 6.548 29.588 1.00 79.25 216 SER A N 1
ATOM 1711 C CA . SER A 1 216 ? -21.403 6.283 30.996 1.00 79.25 216 SER A CA 1
ATOM 1712 C C . SER A 1 216 ? -21.018 4.821 31.267 1.00 79.25 216 SER A C 1
ATOM 1714 O O . SER A 1 216 ? -20.373 4.546 32.276 1.00 79.25 216 SER A O 1
ATOM 1716 N N . GLY A 1 217 ? -21.373 3.889 30.374 1.00 74.50 217 GLY A N 1
ATOM 1717 C CA . GLY A 1 217 ? -21.178 2.449 30.566 1.00 74.50 217 GLY A CA 1
ATOM 1718 C C . GLY A 1 217 ? -19.714 2.001 30.528 1.00 74.50 217 GLY A C 1
ATOM 1719 O O . GLY A 1 217 ? -19.001 2.231 29.555 1.00 74.50 217 GLY A O 1
ATOM 1720 N N . THR A 1 218 ? -19.250 1.317 31.570 1.00 81.50 218 THR A N 1
ATOM 1721 C CA . THR A 1 218 ? -17.948 0.633 31.599 1.00 81.50 218 THR A CA 1
ATOM 1722 C C . THR A 1 218 ? -18.036 -0.738 30.898 1.00 81.50 218 THR A C 1
ATOM 1724 O O . THR A 1 218 ? -19.128 -1.272 30.726 1.00 81.50 218 THR A O 1
ATOM 1727 N N . PRO A 1 219 ? -16.912 -1.329 30.449 1.00 89.44 219 PRO A N 1
ATOM 1728 C CA . PRO A 1 219 ? -15.550 -0.825 30.579 1.00 89.44 219 PRO A CA 1
ATOM 1729 C C . PRO A 1 219 ? -15.145 0.152 29.471 1.00 89.44 219 PRO A C 1
ATOM 1731 O O . PRO A 1 219 ? -14.218 0.916 29.688 1.00 89.44 219 PRO A O 1
ATOM 1734 N N . TYR A 1 220 ? -15.809 0.193 28.316 1.00 91.12 220 TYR A N 1
ATOM 1735 C CA . TYR A 1 220 ? -15.314 0.969 27.166 1.00 91.12 220 TYR A CA 1
ATOM 1736 C C . TYR A 1 220 ? -15.813 2.416 27.092 1.00 91.12 220 TYR A C 1
ATOM 1738 O O . TYR A 1 220 ? -15.213 3.216 26.380 1.00 91.12 220 TYR A O 1
ATOM 1746 N N . ARG A 1 221 ? -16.880 2.785 27.819 1.00 90.62 221 ARG A N 1
ATOM 1747 C CA . ARG A 1 221 ? -17.580 4.080 27.658 1.00 90.62 221 ARG A CA 1
ATOM 1748 C C . ARG A 1 221 ? -18.084 4.290 26.232 1.00 90.62 221 ARG A C 1
ATOM 1750 O O . ARG A 1 221 ? -18.057 5.396 25.684 1.00 90.62 221 ARG A O 1
ATOM 1757 N N . ARG A 1 222 ? -18.540 3.183 25.648 1.00 92.44 222 ARG A N 1
ATOM 1758 C CA . ARG A 1 222 ? -19.044 3.017 24.286 1.00 92.44 222 ARG A CA 1
ATOM 1759 C C . ARG A 1 222 ? -20.261 2.107 24.291 1.00 92.44 222 ARG A C 1
ATOM 1761 O O . ARG A 1 222 ? -20.656 1.590 25.335 1.00 92.44 222 ARG A O 1
ATOM 1768 N N . ARG A 1 223 ? -20.846 1.964 23.107 1.00 91.00 223 ARG A N 1
ATOM 1769 C CA . ARG A 1 223 ? -21.999 1.110 22.828 1.00 91.00 223 ARG A CA 1
ATOM 1770 C C . ARG A 1 223 ? -21.682 -0.355 23.053 1.00 91.00 223 ARG A C 1
ATOM 1772 O O . ARG A 1 223 ? -20.522 -0.755 23.014 1.00 91.00 223 ARG A O 1
ATOM 1779 N N . SER A 1 224 ? -22.717 -1.124 23.365 1.00 90.50 224 SER A N 1
ATOM 1780 C CA . SER A 1 224 ? -22.611 -2.545 23.701 1.00 90.50 224 SER A CA 1
ATOM 1781 C C . SER A 1 224 ? -22.179 -3.400 22.510 1.00 90.50 224 SER A C 1
ATOM 1783 O O . SER A 1 224 ? -21.550 -4.434 22.714 1.00 90.50 224 SER A O 1
ATOM 1785 N N . ASP A 1 225 ? -22.471 -2.961 21.287 1.00 92.38 225 ASP A N 1
ATOM 1786 C CA . ASP A 1 225 ? -22.063 -3.604 20.034 1.00 92.38 225 ASP A CA 1
ATOM 1787 C C . ASP A 1 225 ? -20.653 -3.182 19.563 1.00 92.38 225 ASP A C 1
ATOM 1789 O O . ASP A 1 225 ? -20.240 -3.534 18.457 1.00 92.38 225 ASP A O 1
ATOM 1793 N N . LEU A 1 226 ? -19.896 -2.437 20.384 1.00 94.69 226 LEU A N 1
ATOM 1794 C CA . LEU A 1 226 ? -18.478 -2.184 20.136 1.00 94.69 226 LEU A CA 1
ATOM 1795 C C . LEU A 1 226 ? -17.724 -3.517 20.104 1.00 94.69 226 LEU A C 1
ATOM 1797 O O . LEU A 1 226 ? -17.802 -4.320 21.040 1.00 94.69 226 LEU A O 1
ATOM 1801 N N . ARG A 1 227 ? -16.926 -3.722 19.059 1.00 92.81 227 ARG A N 1
ATOM 1802 C CA . ARG A 1 227 ? -16.071 -4.899 18.894 1.00 92.81 227 ARG A CA 1
ATOM 1803 C C . ARG A 1 227 ? -14.641 -4.472 18.596 1.00 92.81 227 ARG A C 1
ATOM 1805 O O . ARG A 1 227 ? -14.379 -3.334 18.217 1.00 92.81 227 ARG A O 1
ATOM 1812 N N . ASP A 1 228 ? -13.712 -5.403 18.780 1.00 94.62 228 ASP A N 1
ATOM 1813 C CA . ASP A 1 228 ? -12.326 -5.193 18.380 1.00 94.62 228 ASP A CA 1
ATOM 1814 C C . ASP A 1 228 ? -12.248 -5.047 16.844 1.00 94.62 228 ASP A C 1
ATOM 1816 O O . ASP A 1 228 ? -12.677 -5.962 16.139 1.00 94.62 228 ASP A O 1
ATOM 1820 N N . PRO A 1 229 ? -11.703 -3.941 16.307 1.00 95.69 229 PRO A N 1
ATOM 1821 C CA . PRO A 1 229 ? -11.558 -3.752 14.864 1.00 95.69 229 PRO A CA 1
ATOM 1822 C C . PRO A 1 229 ? -10.540 -4.674 14.178 1.00 95.69 229 PRO A C 1
ATOM 1824 O O . PRO A 1 229 ? -10.402 -4.594 12.958 1.00 95.69 229 PRO A O 1
ATOM 1827 N N . LEU A 1 230 ? -9.788 -5.491 14.931 1.00 91.38 230 LEU A N 1
ATOM 1828 C CA . LEU A 1 230 ? -8.657 -6.273 14.421 1.00 91.38 230 LEU A CA 1
ATOM 1829 C C . LEU A 1 230 ? -8.972 -7.040 13.133 1.00 91.38 230 LEU A C 1
ATOM 1831 O O . LEU A 1 230 ? -8.189 -6.969 12.195 1.00 91.38 230 LEU A O 1
ATOM 1835 N N . GLU A 1 231 ? -10.096 -7.753 13.082 1.00 84.44 231 GLU A N 1
ATOM 1836 C CA . GLU A 1 231 ? -10.445 -8.613 11.945 1.00 84.44 231 GLU A CA 1
ATOM 1837 C C . GLU A 1 231 ? -10.610 -7.810 10.646 1.00 84.44 231 GLU A C 1
ATOM 1839 O O . GLU A 1 231 ? -9.969 -8.117 9.643 1.00 84.44 231 GLU A O 1
ATOM 1844 N N . ILE A 1 232 ? -11.377 -6.715 10.687 1.00 90.50 232 ILE A N 1
ATOM 1845 C CA . ILE A 1 232 ? -11.581 -5.828 9.532 1.00 90.50 232 ILE A CA 1
ATOM 1846 C C . ILE A 1 232 ? -10.291 -5.105 9.147 1.00 90.50 232 ILE A C 1
ATOM 1848 O O . ILE A 1 232 ? -10.026 -4.899 7.964 1.00 90.50 232 ILE A O 1
ATOM 1852 N N . LEU A 1 233 ? -9.477 -4.714 10.130 1.00 95.06 233 LEU A N 1
ATOM 1853 C CA . LEU A 1 233 ? -8.190 -4.086 9.853 1.00 95.06 233 LEU A CA 1
ATOM 1854 C C . LEU A 1 233 ? -7.196 -5.068 9.230 1.00 95.06 233 LEU A C 1
ATOM 1856 O O . LEU A 1 233 ? -6.442 -4.646 8.365 1.00 95.06 233 LEU A O 1
ATOM 1860 N N . LEU A 1 234 ? -7.190 -6.346 9.621 1.00 86.00 234 LEU A N 1
ATOM 1861 C CA . LEU A 1 234 ? -6.360 -7.374 8.987 1.00 86.00 234 LEU A CA 1
ATOM 1862 C C . LEU A 1 234 ? -6.837 -7.666 7.563 1.00 86.00 234 LEU A C 1
ATOM 1864 O O . LEU A 1 234 ? -6.022 -7.621 6.651 1.00 86.00 234 LEU A O 1
ATOM 1868 N N . GLU A 1 235 ? -8.141 -7.865 7.346 1.00 84.88 235 GLU A N 1
ATOM 1869 C CA . GLU A 1 235 ? -8.704 -8.015 5.996 1.00 84.88 235 GLU A CA 1
ATOM 1870 C C . GLU A 1 235 ? -8.341 -6.816 5.111 1.00 84.88 235 GLU A C 1
ATOM 1872 O O . GLU A 1 235 ? -7.848 -6.978 3.997 1.00 84.88 235 GLU A O 1
ATOM 1877 N N . GLY A 1 236 ? -8.536 -5.601 5.629 1.00 93.06 236 GLY A N 1
ATOM 1878 C CA . GLY A 1 236 ? -8.170 -4.374 4.941 1.00 93.06 236 GLY A CA 1
ATOM 1879 C C . GLY A 1 236 ? -6.670 -4.272 4.676 1.00 93.06 236 GLY A C 1
ATOM 1880 O O . GLY A 1 236 ? -6.277 -3.849 3.593 1.00 93.06 236 GLY A O 1
ATOM 1881 N N . TYR A 1 237 ? -5.829 -4.657 5.639 1.00 91.31 237 TYR A N 1
ATOM 1882 C CA . TYR A 1 237 ? -4.371 -4.620 5.513 1.00 91.31 237 TYR A CA 1
ATOM 1883 C C . TYR A 1 237 ? -3.909 -5.562 4.406 1.00 91.31 237 TYR A C 1
ATOM 1885 O O . TYR A 1 237 ? -3.150 -5.135 3.538 1.00 91.31 237 TYR A O 1
ATOM 1893 N N . GLU A 1 238 ? -4.417 -6.795 4.391 1.00 84.19 238 GLU A N 1
ATOM 1894 C CA . GLU A 1 238 ? -4.146 -7.758 3.326 1.00 84.19 238 GLU A CA 1
ATOM 1895 C C . GLU A 1 238 ? -4.632 -7.212 1.981 1.00 84.19 238 GLU A C 1
ATOM 1897 O O . GLU A 1 238 ? -3.869 -7.097 1.030 1.00 84.19 238 GLU A O 1
ATOM 1902 N N . ASN A 1 239 ? -5.871 -6.736 1.900 1.00 84.50 239 ASN A N 1
ATOM 1903 C CA . ASN A 1 239 ? -6.403 -6.198 0.653 1.00 84.50 239 ASN A CA 1
ATOM 1904 C C . ASN A 1 239 ? -5.662 -4.940 0.162 1.00 84.50 239 ASN A C 1
ATOM 1906 O O . ASN A 1 239 ? -5.568 -4.724 -1.047 1.00 84.50 239 ASN A O 1
ATOM 1910 N N . THR A 1 240 ? -5.126 -4.091 1.039 1.00 87.31 240 THR A N 1
ATOM 1911 C CA . THR A 1 240 ? -4.422 -2.861 0.631 1.00 87.31 240 THR A CA 1
ATOM 1912 C C . THR A 1 240 ? -2.944 -3.083 0.361 1.00 87.31 240 THR A C 1
ATOM 1914 O O . THR A 1 240 ? -2.424 -2.554 -0.620 1.00 87.31 240 THR A O 1
ATOM 1917 N N . PHE A 1 241 ? -2.257 -3.804 1.243 1.00 81.69 241 PHE A N 1
ATOM 1918 C CA . PHE A 1 241 ? -0.797 -3.877 1.265 1.00 81.69 241 PHE A CA 1
ATOM 1919 C C . PHE A 1 241 ? -0.242 -5.246 0.930 1.00 81.69 241 PHE A C 1
ATOM 1921 O O . PHE A 1 241 ? 0.929 -5.328 0.551 1.00 81.69 241 PHE A O 1
ATOM 1928 N N . SER A 1 242 ? -1.045 -6.296 1.061 1.00 71.31 242 SER A N 1
ATOM 1929 C CA . SER A 1 242 ? -0.697 -7.562 0.449 1.00 71.31 242 SER A CA 1
ATOM 1930 C C . SER A 1 242 ? -1.104 -7.453 -1.008 1.00 71.31 242 SER A C 1
ATOM 1932 O O . SER A 1 242 ? -2.274 -7.502 -1.394 1.00 71.31 242 SER A O 1
ATOM 1934 N N . GLU A 1 243 ? -0.112 -7.250 -1.866 1.00 56.16 243 GLU A N 1
ATOM 1935 C CA . GLU A 1 243 ? -0.290 -7.628 -3.256 1.00 56.16 243 GLU A CA 1
ATOM 1936 C C . GLU A 1 243 ? -0.432 -9.154 -3.287 1.00 56.16 243 GLU A C 1
ATOM 1938 O O . GLU A 1 243 ? 0.535 -9.894 -3.441 1.00 56.16 243 GLU A O 1
ATOM 1943 N N . ASN A 1 244 ? -1.666 -9.624 -3.097 1.00 52.47 244 ASN A N 1
ATOM 1944 C CA . ASN A 1 244 ? -2.073 -10.954 -3.498 1.00 52.47 244 ASN A CA 1
ATOM 1945 C C . ASN A 1 244 ? -1.799 -11.085 -4.996 1.00 52.47 244 ASN A C 1
ATOM 1947 O O . ASN A 1 244 ? -2.562 -10.628 -5.840 1.00 52.47 244 ASN A O 1
ATOM 1951 N N . ALA A 1 245 ? -0.739 -11.789 -5.324 1.00 54.22 245 ALA A N 1
ATOM 1952 C CA . ALA A 1 245 ? -0.961 -13.130 -5.814 1.00 54.22 245 ALA A CA 1
ATOM 1953 C C . ALA A 1 245 ? 0.018 -13.984 -5.033 1.00 54.22 245 ALA A C 1
ATOM 1955 O O . ALA A 1 245 ? 1.169 -13.587 -4.943 1.00 54.22 245 ALA A O 1
ATOM 1956 N N . ASN A 1 246 ? -0.373 -15.140 -4.496 1.00 68.25 246 ASN A N 1
ATOM 1957 C CA . ASN A 1 246 ? 0.621 -16.191 -4.261 1.00 68.25 246 ASN A CA 1
ATOM 1958 C C . ASN A 1 246 ? 1.594 -16.211 -5.440 1.00 68.25 246 ASN A C 1
ATOM 1960 O O . ASN A 1 246 ? 1.163 -15.936 -6.561 1.00 68.25 246 ASN A O 1
ATOM 1964 N N . ARG A 1 247 ? 2.870 -16.540 -5.222 1.00 78.12 247 ARG A N 1
ATOM 1965 C CA . ARG A 1 247 ? 3.773 -16.739 -6.354 1.00 78.12 247 ARG A CA 1
ATOM 1966 C C . ARG A 1 247 ? 3.052 -17.596 -7.399 1.00 78.12 247 ARG A C 1
ATOM 1968 O O . ARG A 1 247 ? 2.644 -18.722 -7.093 1.00 78.12 247 ARG A O 1
ATOM 1975 N N . ILE A 1 248 ? 2.877 -17.059 -8.602 1.00 83.19 248 ILE A N 1
ATOM 1976 C CA . ILE A 1 248 ? 2.185 -17.738 -9.697 1.00 83.19 248 ILE A CA 1
ATOM 1977 C C . ILE A 1 248 ? 3.193 -18.269 -10.699 1.00 83.19 248 ILE A C 1
ATOM 1979 O O . ILE A 1 248 ? 4.351 -17.846 -10.724 1.00 83.19 248 ILE A O 1
ATOM 1983 N N . ASP A 1 249 ? 2.745 -19.221 -11.510 1.00 87.12 249 ASP A N 1
ATOM 1984 C CA . ASP A 1 249 ? 3.553 -19.769 -12.590 1.00 87.12 249 ASP A CA 1
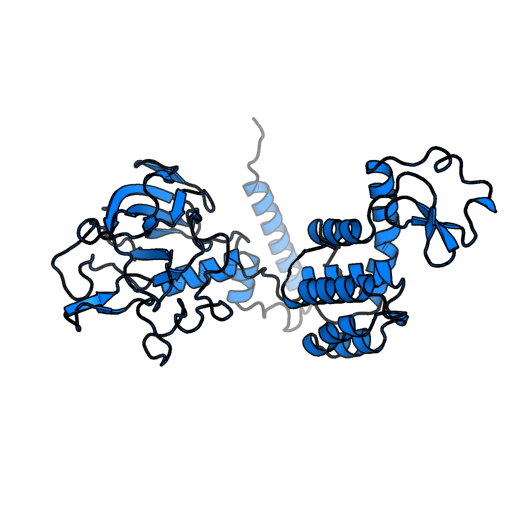ATOM 1985 C C . ASP A 1 249 ? 4.091 -18.629 -13.466 1.00 87.12 249 ASP A C 1
ATOM 1987 O O . ASP A 1 249 ? 3.341 -17.762 -13.928 1.00 87.12 249 ASP A O 1
ATOM 1991 N N . ILE A 1 250 ? 5.402 -18.642 -13.703 1.00 93.56 250 ILE A N 1
ATOM 1992 C CA . ILE A 1 250 ? 6.098 -17.589 -14.440 1.00 93.56 250 ILE A CA 1
ATOM 1993 C C . ILE A 1 250 ? 5.538 -17.371 -15.852 1.00 93.56 250 ILE A C 1
ATOM 1995 O O . ILE A 1 250 ? 5.630 -16.274 -16.403 1.00 93.56 250 ILE A O 1
ATOM 1999 N N . ASN A 1 251 ? 4.909 -18.383 -16.453 1.00 91.00 251 ASN A N 1
ATOM 2000 C CA . ASN A 1 251 ? 4.302 -18.271 -17.772 1.00 91.00 251 ASN A CA 1
ATOM 2001 C C . ASN A 1 251 ? 3.089 -17.334 -17.783 1.00 91.00 251 ASN A C 1
ATOM 2003 O O . ASN A 1 251 ? 2.825 -16.727 -18.825 1.00 91.00 251 ASN A O 1
ATOM 2007 N N . GLN A 1 252 ? 2.420 -17.159 -16.640 1.00 88.62 252 GLN A N 1
ATOM 2008 C CA . GLN A 1 252 ? 1.293 -16.239 -16.462 1.00 88.62 252 GLN A CA 1
ATOM 2009 C C . GLN A 1 252 ? 1.739 -14.786 -16.239 1.00 88.62 252 GLN A C 1
ATOM 2011 O O . GLN A 1 252 ? 0.935 -13.870 -16.395 1.00 88.62 252 GLN A O 1
ATOM 2016 N N . LEU A 1 253 ? 3.015 -14.560 -15.915 1.00 91.69 253 LEU A N 1
ATOM 2017 C CA . LEU A 1 253 ? 3.560 -13.229 -15.653 1.00 91.69 253 LEU A CA 1
ATOM 2018 C C . LEU A 1 253 ? 3.954 -12.511 -16.947 1.00 91.69 253 LEU A C 1
ATOM 2020 O O . LEU A 1 253 ? 4.394 -13.116 -17.931 1.00 91.69 253 LEU A O 1
ATOM 2024 N N . GLN A 1 254 ? 3.806 -11.194 -16.934 1.00 93.44 254 GLN A N 1
ATOM 2025 C CA . GLN A 1 254 ? 4.274 -10.265 -17.962 1.00 93.44 254 GLN A CA 1
ATOM 2026 C C . GLN A 1 254 ? 4.886 -9.060 -17.260 1.00 93.44 254 GLN A C 1
ATOM 2028 O O . GLN A 1 254 ? 4.577 -8.823 -16.101 1.00 93.44 254 GLN A O 1
ATOM 2033 N N . VAL A 1 255 ? 5.745 -8.295 -17.930 1.00 94.06 255 VAL A N 1
ATOM 2034 C CA . VAL A 1 255 ? 6.342 -7.109 -17.295 1.00 94.06 255 VAL A CA 1
ATOM 2035 C C . VAL A 1 255 ? 5.243 -6.085 -17.034 1.00 94.06 255 VAL A C 1
ATOM 2037 O O . VAL A 1 255 ? 4.553 -5.680 -17.973 1.00 94.06 255 VAL A O 1
ATOM 2040 N N . SER A 1 256 ? 5.078 -5.672 -15.778 1.00 92.75 256 SER A N 1
ATOM 2041 C CA . SER A 1 256 ? 4.046 -4.697 -15.415 1.00 92.75 256 SER A CA 1
ATOM 2042 C C . SER A 1 256 ? 4.399 -3.292 -15.913 1.00 92.75 256 SER A C 1
ATOM 2044 O O . SER A 1 256 ? 5.569 -2.977 -16.135 1.00 92.75 256 SER A O 1
ATOM 2046 N N . ASP A 1 257 ? 3.416 -2.394 -16.016 1.00 90.94 257 ASP A N 1
ATOM 2047 C CA . ASP A 1 257 ? 3.679 -0.993 -16.379 1.00 90.94 257 ASP A CA 1
ATOM 2048 C C . ASP A 1 257 ? 4.605 -0.291 -15.371 1.00 90.94 257 ASP A C 1
ATOM 2050 O O . ASP A 1 257 ? 5.462 0.506 -15.762 1.00 90.94 257 ASP A O 1
ATOM 2054 N N . LYS A 1 258 ? 4.509 -0.642 -14.077 1.00 91.69 258 LYS A N 1
ATOM 2055 C CA . LYS A 1 258 ? 5.451 -0.176 -13.044 1.00 91.69 258 LYS A CA 1
ATOM 2056 C C . LYS A 1 258 ? 6.867 -0.691 -13.319 1.00 91.69 258 LYS A C 1
ATOM 2058 O O . LYS A 1 258 ? 7.822 0.078 -13.236 1.00 91.69 258 LYS A O 1
ATOM 2063 N N . GLY A 1 259 ? 7.000 -1.965 -13.697 1.00 96.50 259 GLY A N 1
ATOM 2064 C CA . GLY A 1 259 ? 8.268 -2.584 -14.090 1.00 96.50 259 GLY A CA 1
ATOM 2065 C C . GLY A 1 259 ? 8.886 -1.912 -15.311 1.00 96.50 259 GLY A C 1
ATOM 2066 O O . GLY A 1 259 ? 10.056 -1.537 -15.281 1.00 96.50 259 GLY A O 1
ATOM 2067 N N . LYS A 1 260 ? 8.090 -1.656 -16.353 1.00 96.44 260 LYS A N 1
ATOM 2068 C CA . LYS A 1 260 ? 8.530 -0.907 -17.540 1.00 96.44 260 LYS A CA 1
ATOM 2069 C C . LYS A 1 260 ? 9.017 0.493 -17.169 1.00 96.44 260 LYS A C 1
ATOM 2071 O O . LYS A 1 260 ? 10.086 0.900 -17.618 1.00 96.44 260 LYS A O 1
ATOM 2076 N N . GLY A 1 261 ? 8.269 1.206 -16.323 1.00 95.19 261 GLY A N 1
ATOM 2077 C CA . GLY A 1 261 ? 8.658 2.520 -15.808 1.00 95.19 261 GLY A CA 1
ATOM 2078 C C . GLY A 1 261 ? 9.982 2.485 -15.041 1.00 95.19 261 GLY A C 1
ATOM 2079 O O . GLY A 1 261 ? 10.859 3.309 -15.294 1.00 95.19 261 GLY A O 1
ATOM 2080 N N . PHE A 1 262 ? 10.165 1.491 -14.170 1.00 96.19 262 PHE A N 1
ATOM 2081 C CA . PHE A 1 262 ? 11.399 1.303 -13.406 1.00 96.19 262 PHE A CA 1
ATOM 2082 C C . PHE A 1 262 ? 12.614 1.060 -14.310 1.00 96.19 262 PHE A C 1
ATOM 2084 O O . PHE A 1 262 ? 13.641 1.713 -14.133 1.00 96.19 262 PHE A O 1
ATOM 2091 N N . ILE A 1 263 ? 12.497 0.181 -15.313 1.00 96.50 263 ILE A N 1
ATOM 2092 C CA . ILE A 1 263 ? 13.591 -0.103 -16.256 1.00 96.50 263 ILE A CA 1
ATOM 2093 C C . ILE A 1 263 ? 13.938 1.153 -17.065 1.00 96.50 263 ILE A C 1
ATOM 2095 O O . ILE A 1 263 ? 15.103 1.543 -17.124 1.00 96.50 263 ILE A O 1
ATOM 2099 N N . LYS A 1 264 ? 12.936 1.831 -17.642 1.00 95.06 264 LYS A N 1
ATOM 2100 C CA . LYS A 1 264 ? 13.142 3.068 -18.417 1.00 95.06 264 LYS A CA 1
ATOM 2101 C C . LYS A 1 264 ? 13.799 4.170 -17.586 1.00 95.06 264 LYS A C 1
ATOM 2103 O O . LYS A 1 264 ? 14.628 4.911 -18.113 1.00 95.06 264 LYS A O 1
ATOM 2108 N N . GLY A 1 265 ? 13.464 4.255 -16.297 1.00 93.69 265 GLY A N 1
ATOM 2109 C CA . GLY A 1 265 ? 14.095 5.176 -15.356 1.00 93.69 265 GLY A CA 1
ATOM 2110 C C . GLY A 1 265 ? 15.606 4.969 -15.240 1.00 93.69 265 GLY A C 1
ATOM 2111 O O . GLY A 1 265 ? 16.339 5.950 -15.206 1.00 93.69 265 GLY A O 1
ATOM 2112 N N . TRP A 1 266 ? 16.078 3.720 -15.257 1.00 91.94 266 TRP A N 1
ATOM 2113 C CA . TRP A 1 266 ? 17.507 3.392 -15.206 1.00 91.94 266 TRP A CA 1
ATOM 2114 C C . TRP A 1 266 ? 18.249 3.601 -16.520 1.00 91.94 266 TRP A C 1
ATOM 2116 O O . TRP A 1 266 ? 19.405 4.012 -16.507 1.00 91.94 266 TRP A O 1
ATOM 2126 N N . GLU A 1 267 ? 17.613 3.292 -17.648 1.00 89.94 267 GLU A N 1
ATOM 2127 C CA . GLU A 1 267 ? 18.257 3.450 -18.956 1.00 89.94 267 GLU A CA 1
ATOM 2128 C C . GLU A 1 267 ? 18.365 4.927 -19.355 1.00 89.94 267 GLU A C 1
ATOM 2130 O O . GLU A 1 267 ? 19.354 5.326 -19.965 1.00 89.94 267 GLU A O 1
ATOM 2135 N N . SER A 1 268 ? 17.389 5.750 -18.942 1.00 86.62 268 SER A N 1
ATOM 2136 C CA . SER A 1 268 ? 17.225 7.154 -19.336 1.00 86.62 268 SER A CA 1
ATOM 2137 C C . SER A 1 268 ? 17.069 7.357 -20.852 1.00 86.62 268 SER A C 1
ATOM 2139 O O . SER A 1 268 ? 17.727 6.740 -21.680 1.00 86.62 268 SER A O 1
ATOM 2141 N N . PHE A 1 269 ? 16.189 8.271 -21.260 1.00 93.31 269 PHE A N 1
ATOM 2142 C CA . PHE A 1 269 ? 15.949 8.510 -22.685 1.00 93.31 269 PHE A CA 1
ATOM 2143 C C . PHE A 1 269 ? 17.078 9.331 -23.332 1.00 93.31 269 PHE A C 1
ATOM 2145 O O . PHE A 1 269 ? 17.377 10.448 -22.896 1.00 93.31 269 PHE A O 1
ATOM 2152 N N . LYS A 1 270 ? 17.658 8.816 -24.424 1.00 94.62 270 LYS A N 1
ATOM 2153 C CA . LYS A 1 270 ? 18.562 9.556 -25.319 1.00 94.62 270 LYS A CA 1
ATOM 2154 C C . LYS A 1 270 ? 17.956 9.673 -26.717 1.00 94.62 270 LYS A C 1
ATOM 2156 O O . LYS A 1 270 ? 17.855 8.693 -27.445 1.00 94.62 270 LYS A O 1
ATOM 2161 N N . SER A 1 271 ? 17.575 10.891 -27.103 1.00 96.62 271 SER A N 1
ATOM 2162 C CA . SER A 1 271 ? 16.930 11.138 -28.401 1.00 96.62 271 SER A CA 1
ATOM 2163 C C . SER A 1 271 ? 17.861 10.906 -29.597 1.00 96.62 271 SER A C 1
ATOM 2165 O O . SER A 1 271 ? 17.390 10.474 -30.641 1.00 96.62 271 SER A O 1
ATOM 2167 N N . LYS A 1 272 ? 19.170 11.149 -29.456 1.00 96.69 272 LYS A N 1
ATOM 2168 C CA . LYS A 1 272 ? 20.161 10.975 -30.530 1.00 96.69 272 LYS A CA 1
ATOM 2169 C C . LYS A 1 272 ? 21.044 9.743 -30.290 1.00 96.69 272 LYS A C 1
ATOM 2171 O O . LYS A 1 272 ? 21.251 9.406 -29.120 1.00 96.69 272 LYS A O 1
ATOM 2176 N N . PRO A 1 273 ? 21.593 9.120 -31.352 1.00 96.50 273 PRO A N 1
ATOM 2177 C CA . PRO A 1 273 ? 22.602 8.075 -31.223 1.00 96.50 273 PRO A CA 1
ATOM 2178 C C . PRO A 1 273 ? 23.789 8.518 -30.358 1.00 96.50 273 PRO A C 1
ATOM 2180 O O . PRO A 1 273 ? 24.230 9.667 -30.431 1.00 96.50 273 PRO A O 1
ATOM 2183 N N . TYR A 1 274 ? 24.301 7.608 -29.539 1.00 95.94 274 TYR A N 1
ATOM 2184 C CA . TYR A 1 274 ? 25.457 7.815 -28.673 1.00 95.94 274 TYR A CA 1
ATOM 2185 C C . TYR A 1 274 ? 26.261 6.519 -28.535 1.00 95.94 274 TYR A C 1
ATOM 2187 O O . TYR A 1 274 ? 25.727 5.426 -28.704 1.00 95.94 274 TYR A O 1
ATOM 2195 N N . ASN A 1 275 ? 27.542 6.638 -28.195 1.00 94.81 275 ASN A N 1
ATOM 2196 C CA . ASN A 1 275 ? 28.380 5.486 -27.872 1.00 94.81 275 ASN A CA 1
ATOM 2197 C C . ASN A 1 275 ? 28.192 5.118 -26.393 1.00 94.81 275 ASN A C 1
ATOM 2199 O O . ASN A 1 275 ? 28.377 5.972 -25.521 1.00 94.81 275 ASN A O 1
ATOM 2203 N N . ASP A 1 276 ? 27.805 3.874 -26.112 1.00 89.25 276 ASP A N 1
ATOM 2204 C CA . ASP A 1 276 ? 27.668 3.366 -24.744 1.00 89.25 276 ASP A CA 1
ATOM 2205 C C . ASP A 1 276 ? 29.036 3.147 -24.060 1.00 89.25 276 ASP A C 1
ATOM 2207 O O . ASP A 1 276 ? 30.098 3.440 -24.618 1.00 89.25 276 ASP A O 1
ATOM 2211 N N . SER A 1 277 ? 29.035 2.642 -22.821 1.00 84.62 277 SER A N 1
ATOM 2212 C CA . SER A 1 277 ? 30.270 2.388 -22.063 1.00 84.62 277 SER A CA 1
ATOM 2213 C C . SER A 1 277 ? 31.176 1.312 -22.674 1.00 84.62 277 SER A C 1
ATOM 2215 O O . SER A 1 277 ? 32.353 1.257 -22.327 1.00 84.62 277 SER A O 1
ATOM 2217 N N . GLU A 1 278 ? 30.645 0.462 -23.557 1.00 83.88 278 GLU A N 1
ATOM 2218 C CA . GLU A 1 278 ? 31.399 -0.547 -24.311 1.00 83.88 278 GLU A CA 1
ATOM 2219 C C . GLU A 1 278 ? 31.857 -0.013 -25.686 1.00 83.88 278 GLU A C 1
ATOM 2221 O O . GLU A 1 278 ? 32.607 -0.680 -26.400 1.00 83.88 278 GLU A O 1
ATOM 2226 N N . GLY A 1 279 ? 31.478 1.223 -26.037 1.00 90.50 279 GLY A N 1
ATOM 2227 C CA . GLY A 1 279 ? 31.814 1.877 -27.299 1.00 90.50 279 GLY A CA 1
ATOM 2228 C C . GLY A 1 279 ? 30.875 1.516 -28.450 1.00 90.50 279 GLY A C 1
ATOM 2229 O O . GLY A 1 279 ? 31.254 1.695 -29.609 1.00 90.50 279 GLY A O 1
ATOM 2230 N N . TYR A 1 280 ? 29.681 0.999 -28.156 1.00 94.31 280 TYR A N 1
ATOM 2231 C CA . TYR A 1 280 ? 28.698 0.598 -29.156 1.00 94.31 280 TYR A CA 1
ATOM 2232 C C . TYR A 1 280 ? 27.647 1.677 -29.410 1.00 94.31 280 TYR A C 1
ATOM 2234 O O . TYR A 1 280 ? 27.146 2.320 -28.481 1.00 94.31 280 TYR A O 1
ATOM 2242 N N . CYS A 1 281 ? 27.284 1.853 -30.680 1.00 95.75 281 CYS A N 1
ATOM 2243 C CA . CYS A 1 281 ? 26.301 2.839 -31.093 1.00 95.75 281 CYS A CA 1
ATOM 2244 C C . CYS A 1 281 ? 24.891 2.451 -30.639 1.00 95.75 281 CYS A C 1
ATOM 2246 O O . CYS A 1 281 ? 24.375 1.391 -31.003 1.00 95.75 281 CYS A O 1
ATOM 2248 N N . THR A 1 282 ? 24.268 3.333 -29.863 1.00 95.12 282 THR A N 1
ATOM 2249 C CA . THR A 1 282 ? 23.050 3.080 -29.088 1.00 95.12 282 THR A CA 1
ATOM 2250 C C . THR A 1 282 ? 22.105 4.287 -29.145 1.00 95.12 282 THR A C 1
ATOM 2252 O O . THR A 1 282 ? 22.557 5.415 -29.310 1.00 95.12 282 THR A O 1
ATOM 2255 N N . ILE A 1 283 ? 20.790 4.089 -29.010 1.00 96.12 283 ILE A N 1
ATOM 2256 C CA . ILE A 1 283 ? 19.777 5.163 -29.009 1.00 96.12 283 ILE A CA 1
ATOM 2257 C C . ILE A 1 283 ? 18.603 4.852 -28.061 1.00 96.12 283 ILE A C 1
ATOM 2259 O O . ILE A 1 283 ? 18.380 3.704 -27.682 1.00 96.12 283 ILE A O 1
ATOM 2263 N N . GLY A 1 284 ? 17.824 5.860 -27.663 1.00 95.56 284 GLY A N 1
ATOM 2264 C CA . GLY A 1 284 ? 16.599 5.680 -26.882 1.00 95.56 284 GLY A CA 1
ATOM 2265 C C . GLY A 1 284 ? 16.877 5.206 -25.458 1.00 95.56 284 GLY A C 1
ATOM 2266 O O . GLY A 1 284 ? 17.717 5.788 -24.776 1.00 95.56 284 GLY A O 1
ATOM 2267 N N . TYR A 1 285 ? 16.169 4.160 -25.023 1.00 94.19 285 TYR A N 1
ATOM 2268 C CA . TYR A 1 285 ? 16.398 3.454 -23.754 1.00 94.19 285 TYR A CA 1
ATOM 2269 C C . TYR A 1 285 ? 17.421 2.319 -23.939 1.00 94.19 285 TYR A C 1
ATOM 2271 O O . TYR A 1 285 ? 17.117 1.139 -23.745 1.00 94.19 285 TYR A O 1
ATOM 2279 N N . GLY A 1 286 ? 18.619 2.671 -24.411 1.00 90.56 286 GLY A N 1
ATOM 2280 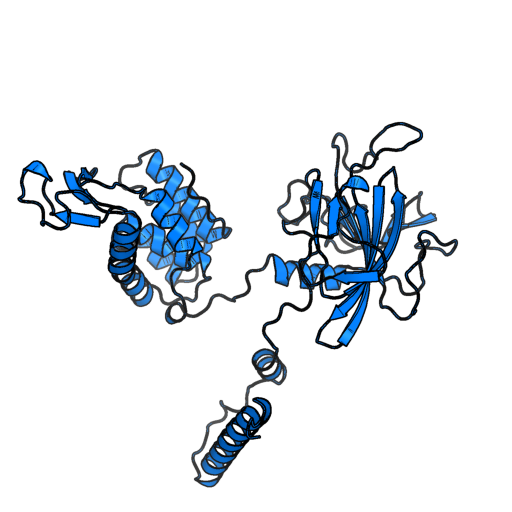C CA . GLY A 1 286 ? 19.722 1.725 -24.574 1.00 90.56 286 GLY A CA 1
ATOM 2281 C C . GLY A 1 286 ? 19.603 0.762 -25.766 1.00 90.56 286 GLY A C 1
ATOM 2282 O O . GLY A 1 286 ? 20.199 -0.312 -25.721 1.00 90.56 286 GLY A O 1
ATOM 2283 N N . HIS A 1 287 ? 18.819 1.073 -26.805 1.00 93.38 287 HIS A N 1
ATOM 2284 C CA . HIS A 1 287 ? 18.667 0.237 -28.005 1.00 93.38 287 HIS A CA 1
ATOM 2285 C C . HIS A 1 287 ? 19.955 0.226 -28.844 1.00 93.38 287 HIS A C 1
ATOM 2287 O O . HIS A 1 287 ? 20.377 1.267 -29.345 1.00 93.38 287 HIS A O 1
ATOM 2293 N N . LEU A 1 288 ? 20.563 -0.951 -29.007 1.00 92.50 288 LEU A N 1
ATOM 2294 C CA . LEU A 1 288 ? 21.801 -1.142 -29.765 1.00 92.50 288 LEU A CA 1
ATOM 2295 C C . LEU A 1 288 ? 21.541 -1.027 -31.274 1.00 92.50 288 LEU A C 1
ATOM 2297 O O . LEU A 1 288 ? 20.868 -1.883 -31.841 1.00 92.50 288 LEU A O 1
ATOM 2301 N N . ILE A 1 289 ? 22.146 -0.030 -31.920 1.00 94.00 289 ILE A N 1
ATOM 2302 C CA . ILE A 1 289 ? 22.154 0.125 -33.381 1.00 94.00 289 ILE A CA 1
ATOM 2303 C C . ILE A 1 289 ? 23.243 -0.770 -33.988 1.00 94.00 289 ILE A C 1
ATOM 2305 O O . ILE A 1 289 ? 22.977 -1.540 -34.909 1.00 94.00 289 ILE A O 1
ATOM 2309 N N . ALA A 1 290 ? 24.477 -0.690 -33.471 1.00 93.19 290 ALA A N 1
ATOM 2310 C CA . ALA A 1 290 ? 25.618 -1.441 -33.999 1.00 93.19 290 ALA A CA 1
ATOM 2311 C C . ALA A 1 290 ? 26.728 -1.660 -32.958 1.00 93.19 290 ALA A C 1
ATOM 2313 O O . ALA A 1 290 ? 26.948 -0.832 -32.079 1.00 93.19 290 ALA A O 1
ATOM 2314 N N . ARG A 1 291 ? 27.490 -2.756 -33.099 1.00 93.50 291 ARG A N 1
ATOM 2315 C CA . ARG A 1 291 ? 28.658 -3.087 -32.249 1.00 93.50 291 ARG A CA 1
ATOM 2316 C C . ARG A 1 291 ? 29.956 -2.413 -32.715 1.00 93.50 291 ARG A C 1
ATOM 2318 O O . ARG A 1 291 ? 31.000 -3.049 -32.839 1.00 93.50 291 ARG A O 1
ATOM 2325 N N . CYS A 1 292 ? 29.863 -1.130 -33.005 1.00 93.31 292 CYS A N 1
ATOM 2326 C CA . CYS A 1 292 ? 30.948 -0.223 -33.362 1.00 93.31 292 CYS A CA 1
ATOM 2327 C C . CYS A 1 292 ? 30.485 1.196 -33.028 1.00 93.31 292 CYS A C 1
ATOM 2329 O O . CYS A 1 292 ? 29.315 1.399 -32.686 1.00 93.31 292 CYS A O 1
ATOM 2331 N N . LYS A 1 293 ? 31.394 2.168 -33.089 1.00 95.62 293 LYS A N 1
ATOM 2332 C CA . LYS A 1 293 ? 31.042 3.538 -32.738 1.00 95.62 293 LYS A CA 1
ATOM 2333 C C . LYS A 1 293 ? 30.096 4.142 -33.771 1.00 95.62 293 LYS A C 1
ATOM 2335 O O . LYS A 1 293 ? 30.164 3.797 -34.949 1.00 95.62 293 LYS A O 1
ATOM 2340 N N . CYS A 1 294 ? 29.242 5.068 -33.342 1.00 94.62 294 CYS A N 1
ATOM 2341 C CA . CYS A 1 294 ? 28.293 5.741 -34.228 1.00 94.62 294 CYS A CA 1
ATOM 2342 C C . CYS A 1 294 ? 28.984 6.480 -35.381 1.00 94.62 294 CYS A C 1
ATOM 2344 O O . CYS A 1 294 ? 28.407 6.595 -36.454 1.00 94.62 294 CYS A O 1
ATOM 2346 N N . GLU A 1 295 ? 30.213 6.961 -35.176 1.00 94.62 295 GLU A N 1
ATOM 2347 C CA . GLU A 1 295 ? 30.995 7.663 -36.197 1.00 94.62 295 GLU A CA 1
ATOM 2348 C C . GLU A 1 295 ? 31.588 6.721 -37.261 1.00 94.62 295 GLU A C 1
ATOM 2350 O O . GLU A 1 295 ? 31.979 7.181 -38.332 1.00 94.62 295 GLU A O 1
ATOM 2355 N N . ASP A 1 296 ? 31.638 5.415 -36.978 1.00 95.00 296 ASP A N 1
ATOM 2356 C CA . ASP A 1 296 ? 32.234 4.394 -37.847 1.00 95.00 296 ASP A CA 1
ATOM 2357 C C . ASP A 1 296 ? 31.192 3.711 -38.759 1.00 95.00 296 ASP A C 1
ATOM 2359 O O . ASP A 1 296 ? 31.522 2.764 -39.479 1.00 95.00 296 ASP A O 1
ATOM 2363 N N . ILE A 1 297 ? 29.928 4.151 -38.724 1.00 93.81 297 ILE A N 1
ATOM 2364 C CA . ILE A 1 297 ? 28.823 3.565 -39.496 1.00 93.81 297 ILE A CA 1
ATOM 2365 C C . ILE A 1 297 ? 27.986 4.619 -40.218 1.00 93.81 297 ILE A C 1
ATOM 2367 O O . ILE A 1 297 ? 27.851 5.752 -39.762 1.00 93.81 297 ILE A O 1
ATOM 2371 N N . ASP A 1 298 ? 27.353 4.212 -41.320 1.00 94.75 298 ASP A N 1
ATOM 2372 C CA . ASP A 1 298 ? 26.198 4.941 -41.847 1.00 94.75 298 ASP A CA 1
ATOM 2373 C C . ASP A 1 298 ? 24.977 4.564 -41.002 1.00 94.75 298 ASP A C 1
ATOM 2375 O O . ASP A 1 298 ? 24.541 3.408 -40.990 1.00 94.75 298 ASP A O 1
ATOM 2379 N N . LEU A 1 299 ? 24.480 5.523 -40.222 1.00 93.38 299 LEU A N 1
ATOM 2380 C CA . LEU A 1 299 ? 23.310 5.321 -39.373 1.00 93.38 299 LEU A CA 1
ATOM 2381 C C . LEU A 1 299 ? 22.087 4.988 -40.244 1.00 93.38 299 LEU A C 1
ATOM 2383 O O . LEU A 1 299 ? 21.922 5.594 -41.298 1.00 93.38 299 LEU A O 1
ATOM 2387 N N . PRO A 1 300 ? 21.184 4.090 -39.816 1.00 92.94 300 PRO A N 1
ATOM 2388 C CA . PRO A 1 300 ? 19.892 3.920 -40.476 1.00 92.94 300 PRO A CA 1
ATOM 2389 C C . PRO A 1 300 ? 19.131 5.248 -40.561 1.00 92.94 300 PRO A C 1
ATOM 2391 O O . PRO A 1 300 ? 19.153 6.026 -39.605 1.00 92.94 300 PRO A O 1
ATOM 2394 N N . ASP A 1 301 ? 18.427 5.496 -41.672 1.00 93.06 301 ASP A N 1
ATOM 2395 C CA . ASP A 1 301 ? 17.693 6.755 -41.893 1.00 93.06 301 ASP A CA 1
ATOM 2396 C C . ASP A 1 301 ? 16.723 7.082 -40.745 1.00 93.06 301 ASP A C 1
ATOM 2398 O O . ASP A 1 301 ? 16.594 8.242 -40.363 1.00 93.06 301 ASP A O 1
ATOM 2402 N N . GLU A 1 302 ? 16.116 6.064 -40.121 1.00 92.38 302 GLU A N 1
ATOM 2403 C CA . GLU A 1 302 ? 15.224 6.231 -38.964 1.00 92.38 302 GLU A CA 1
ATOM 2404 C C . GLU A 1 302 ? 15.901 6.807 -37.704 1.00 92.38 302 GLU A C 1
ATOM 2406 O O . GLU A 1 302 ? 15.211 7.321 -36.826 1.00 92.38 302 GLU A O 1
ATOM 2411 N N . PHE A 1 303 ? 17.234 6.738 -37.595 1.00 95.06 303 PHE A N 1
ATOM 2412 C CA . PHE A 1 303 ? 17.990 7.181 -36.417 1.00 95.06 303 PHE A CA 1
ATOM 2413 C C . PHE A 1 303 ? 18.864 8.414 -36.667 1.00 95.06 303 PHE A C 1
ATOM 2415 O O . PHE A 1 303 ? 19.352 9.000 -35.696 1.00 95.06 303 PHE A O 1
ATOM 2422 N N . LYS A 1 304 ? 19.051 8.833 -37.928 1.00 91.88 304 LYS A N 1
ATOM 2423 C CA . LYS A 1 304 ? 19.920 9.969 -38.303 1.00 91.88 304 LYS A CA 1
ATOM 2424 C C . LYS A 1 304 ? 19.525 11.267 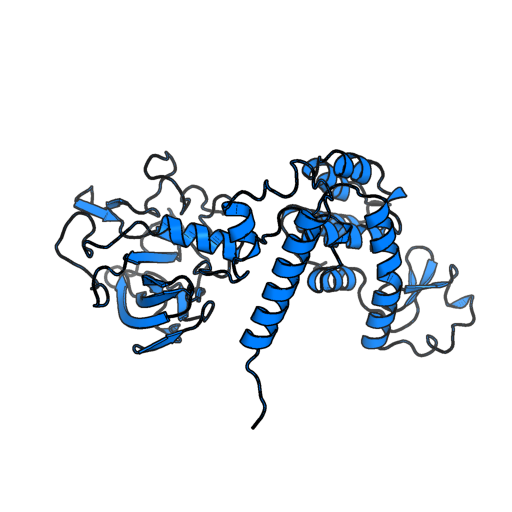-37.597 1.00 91.88 304 LYS A C 1
ATOM 2426 O O . LYS A 1 304 ? 20.383 11.945 -37.032 1.00 91.88 304 LYS A O 1
ATOM 2431 N N . ASP A 1 305 ? 18.229 11.564 -37.564 1.00 93.19 305 ASP A N 1
ATOM 2432 C CA . ASP A 1 305 ? 17.691 12.792 -36.961 1.00 93.19 305 ASP A CA 1
ATOM 2433 C C . ASP A 1 305 ? 17.277 12.623 -35.487 1.00 93.19 305 ASP A C 1
ATOM 2435 O O . ASP A 1 305 ? 16.813 13.566 -34.839 1.00 93.19 305 ASP A O 1
ATOM 2439 N N . GLY A 1 306 ? 17.507 11.435 -34.925 1.00 94.88 306 GLY A N 1
ATOM 2440 C CA . GLY A 1 306 ? 17.048 11.053 -33.598 1.00 94.88 306 GLY A CA 1
ATOM 2441 C C . GLY A 1 306 ? 15.587 10.601 -33.564 1.00 94.88 306 GLY A C 1
ATOM 2442 O O . GLY A 1 306 ? 14.859 10.653 -34.552 1.00 94.88 306 GLY A O 1
ATOM 2443 N N . ILE A 1 307 ? 15.161 10.130 -32.394 1.00 96.88 307 ILE A N 1
ATOM 2444 C CA . ILE A 1 307 ? 13.838 9.534 -32.180 1.00 96.88 307 ILE A CA 1
ATOM 2445 C C . ILE A 1 307 ? 13.027 10.304 -31.140 1.00 96.88 307 ILE A C 1
ATOM 2447 O O . ILE A 1 307 ? 13.574 10.999 -30.276 1.00 96.88 307 ILE A O 1
ATOM 2451 N N . THR A 1 308 ? 11.704 10.158 -31.216 1.00 97.00 308 THR A N 1
ATOM 2452 C CA . THR A 1 308 ? 10.759 10.665 -30.214 1.00 97.00 308 THR A CA 1
ATOM 2453 C C . THR A 1 308 ? 10.689 9.725 -29.003 1.00 97.00 308 THR A C 1
ATOM 2455 O O . THR A 1 308 ? 11.036 8.548 -29.125 1.00 97.00 308 THR A O 1
ATOM 2458 N N . PRO A 1 309 ? 10.190 10.192 -27.841 1.00 93.81 309 PRO A N 1
ATOM 2459 C CA . PRO A 1 309 ? 9.914 9.309 -26.707 1.00 93.81 309 PRO A CA 1
ATOM 2460 C C . PRO A 1 309 ? 8.986 8.143 -27.071 1.00 93.81 309 PRO A C 1
ATOM 2462 O O . PRO A 1 309 ? 9.266 7.012 -26.703 1.00 93.81 309 PRO A O 1
ATOM 2465 N N . ALA A 1 310 ? 7.951 8.395 -27.881 1.00 94.88 310 ALA A N 1
ATOM 2466 C CA . ALA A 1 310 ? 7.035 7.353 -28.347 1.00 94.88 310 ALA A CA 1
ATOM 2467 C C . ALA A 1 310 ? 7.754 6.276 -29.178 1.00 94.88 310 ALA A C 1
ATOM 2469 O O . ALA A 1 310 ? 7.561 5.088 -28.945 1.00 94.88 310 ALA A O 1
ATOM 2470 N N . ARG A 1 311 ? 8.656 6.669 -30.090 1.00 95.62 311 ARG A N 1
ATOM 2471 C CA . ARG A 1 311 ? 9.448 5.692 -30.851 1.00 95.62 311 ARG A CA 1
ATOM 2472 C C . ARG A 1 311 ? 10.447 4.947 -29.959 1.00 95.62 311 ARG A C 1
ATOM 2474 O O . ARG A 1 311 ? 10.685 3.764 -30.167 1.00 95.62 311 ARG A O 1
ATOM 2481 N N . ALA A 1 312 ? 11.010 5.600 -28.942 1.00 95.31 312 ALA A N 1
ATOM 2482 C CA . ALA A 1 312 ? 11.853 4.915 -27.962 1.00 95.31 312 ALA A CA 1
ATOM 2483 C C . ALA A 1 312 ? 11.066 3.911 -27.109 1.00 95.31 312 ALA A C 1
ATOM 2485 O O . ALA A 1 312 ? 11.606 2.858 -26.772 1.00 95.31 312 ALA A O 1
ATOM 2486 N N . ASP A 1 313 ? 9.804 4.208 -26.791 1.00 92.62 313 ASP A N 1
ATOM 2487 C CA . ASP A 1 313 ? 8.897 3.270 -26.133 1.00 92.62 313 ASP A CA 1
ATOM 2488 C C . ASP A 1 313 ? 8.617 2.049 -27.018 1.00 92.62 313 ASP A C 1
ATOM 2490 O O . ASP A 1 313 ? 8.690 0.927 -26.526 1.00 92.62 313 ASP A O 1
ATOM 2494 N N . GLU A 1 314 ? 8.382 2.240 -28.318 1.00 95.56 314 GLU A N 1
ATOM 2495 C CA . GLU A 1 314 ? 8.226 1.134 -29.275 1.00 95.56 314 GLU A CA 1
ATOM 2496 C C . GLU A 1 314 ? 9.480 0.248 -29.332 1.00 95.56 314 GLU A C 1
ATOM 2498 O O . GLU A 1 314 ? 9.385 -0.960 -29.127 1.00 95.56 314 GLU A O 1
ATOM 2503 N N . LEU A 1 315 ? 10.670 0.840 -29.509 1.00 95.44 315 LEU A N 1
ATOM 2504 C CA . LEU A 1 315 ? 11.942 0.099 -29.522 1.00 95.44 315 LEU A CA 1
ATOM 2505 C C . LEU A 1 315 ? 12.199 -0.652 -28.204 1.00 95.44 315 LEU A C 1
ATOM 2507 O O . LEU A 1 315 ? 12.817 -1.721 -28.195 1.00 95.44 315 LEU A O 1
ATOM 2511 N N . PHE A 1 316 ? 11.753 -0.090 -27.078 1.00 95.50 316 PHE A N 1
ATOM 2512 C CA . PHE A 1 316 ? 11.824 -0.742 -25.773 1.00 95.50 316 PHE A CA 1
ATOM 2513 C C . PHE A 1 316 ? 10.912 -1.976 -25.715 1.00 95.50 316 PHE A C 1
ATOM 2515 O O . PHE A 1 316 ? 11.365 -3.051 -25.313 1.00 95.50 316 PHE A O 1
ATOM 2522 N N . GLU A 1 317 ? 9.656 -1.844 -26.150 1.00 94.31 317 GLU A N 1
ATOM 2523 C CA . GLU A 1 317 ? 8.686 -2.947 -26.197 1.00 94.31 317 GLU A CA 1
ATOM 2524 C C . GLU A 1 317 ? 9.111 -4.047 -27.180 1.00 94.31 317 GLU A C 1
ATOM 2526 O O . GLU A 1 317 ? 8.950 -5.225 -26.879 1.00 94.31 317 GLU A O 1
ATOM 2531 N N . GLU A 1 318 ? 9.724 -3.700 -28.315 1.00 93.56 318 GLU A N 1
ATOM 2532 C CA . GLU A 1 318 ? 10.267 -4.665 -29.284 1.00 93.56 318 GLU A CA 1
ATOM 2533 C C . GLU A 1 318 ? 11.389 -5.529 -28.677 1.00 93.56 318 GLU A C 1
ATOM 2535 O O . GLU A 1 318 ? 11.536 -6.712 -28.999 1.00 93.56 318 GLU A O 1
ATOM 2540 N N . ARG A 1 319 ? 12.182 -4.958 -27.763 1.00 92.62 319 ARG A N 1
ATOM 2541 C CA . ARG A 1 319 ? 13.336 -5.628 -27.151 1.00 92.62 319 ARG A CA 1
ATOM 2542 C C . ARG A 1 319 ? 12.956 -6.492 -25.946 1.00 92.62 319 ARG A C 1
ATOM 2544 O O . ARG A 1 319 ? 13.574 -7.538 -25.717 1.00 92.62 319 ARG A O 1
ATOM 2551 N N . LEU A 1 320 ? 11.935 -6.083 -25.193 1.00 93.31 320 LEU A N 1
ATOM 2552 C CA . LEU A 1 320 ? 11.499 -6.704 -23.938 1.00 93.31 320 LEU A CA 1
ATOM 2553 C C . LEU A 1 320 ? 11.219 -8.225 -24.034 1.00 93.31 320 LEU A C 1
ATOM 2555 O O . LEU A 1 320 ? 11.667 -8.958 -23.141 1.00 93.31 320 LEU A O 1
ATOM 2559 N N . PRO A 1 321 ? 10.585 -8.756 -25.107 1.00 95.19 321 PRO A N 1
ATOM 2560 C CA . PRO A 1 321 ? 10.354 -10.190 -25.277 1.00 95.19 321 PRO A CA 1
ATOM 2561 C C . PRO A 1 321 ? 11.619 -11.047 -25.223 1.00 95.19 321 PRO A C 1
ATOM 2563 O O . PRO A 1 321 ? 11.541 -12.200 -24.804 1.00 95.19 321 PRO A O 1
ATOM 2566 N N . THR A 1 322 ? 12.784 -10.519 -25.614 1.00 94.44 322 THR A N 1
ATOM 2567 C CA . THR A 1 322 ? 14.056 -11.264 -25.558 1.00 94.44 322 THR A CA 1
ATOM 2568 C C . THR A 1 322 ? 14.366 -11.696 -24.125 1.00 94.44 322 THR A C 1
ATOM 2570 O O . THR A 1 322 ? 14.623 -12.874 -23.870 1.00 94.44 322 THR A O 1
ATOM 2573 N N . TYR A 1 323 ? 14.253 -10.761 -23.181 1.00 95.81 323 TYR A N 1
ATOM 2574 C CA . TYR A 1 323 ? 14.542 -10.984 -21.765 1.00 95.81 323 TYR A CA 1
ATOM 2575 C C . TYR A 1 323 ? 13.445 -11.792 -21.076 1.00 95.81 323 TYR A C 1
ATOM 2577 O O . TYR A 1 323 ? 13.736 -12.735 -20.342 1.00 95.81 323 TYR A O 1
ATOM 2585 N N . VAL A 1 324 ? 12.179 -11.481 -21.370 1.00 96.25 324 VAL A N 1
ATOM 2586 C CA . VAL A 1 324 ? 11.020 -12.211 -20.834 1.00 96.25 324 VAL A CA 1
ATOM 2587 C C . VAL A 1 324 ? 11.068 -13.687 -21.229 1.00 96.25 324 VAL A C 1
ATOM 2589 O O . VAL A 1 324 ? 10.904 -14.564 -20.382 1.00 96.25 324 VAL A O 1
ATOM 2592 N N . ASN A 1 325 ? 11.332 -13.980 -22.503 1.00 96.31 325 ASN A N 1
ATOM 2593 C CA . ASN A 1 325 ? 11.382 -15.354 -22.994 1.00 96.31 325 ASN A CA 1
ATOM 2594 C C . ASN A 1 325 ? 12.581 -16.125 -22.436 1.00 96.31 325 ASN A C 1
ATOM 2596 O O . ASN A 1 325 ? 12.452 -17.315 -22.150 1.00 96.31 325 ASN A O 1
ATOM 2600 N N . GLU A 1 326 ? 13.742 -15.483 -22.277 1.00 96.94 326 GLU A N 1
ATOM 2601 C CA . GLU A 1 326 ? 14.888 -16.118 -21.619 1.00 96.94 326 GLU A CA 1
ATOM 2602 C C . GLU A 1 326 ? 14.569 -16.463 -20.161 1.00 96.94 326 GLU A C 1
ATOM 2604 O O . GLU A 1 326 ? 14.855 -17.583 -19.722 1.00 96.94 326 GLU A O 1
ATOM 2609 N N . LEU A 1 327 ? 13.951 -15.529 -19.432 1.00 97.12 327 LEU A N 1
ATOM 2610 C CA . LEU A 1 327 ? 13.593 -15.712 -18.032 1.00 97.12 327 LEU A CA 1
ATOM 2611 C C . LEU A 1 327 ? 12.591 -16.861 -17.862 1.00 97.12 327 LEU A C 1
ATOM 2613 O O . LEU A 1 327 ? 12.868 -17.789 -17.104 1.00 97.12 327 LEU A O 1
ATOM 2617 N N . LYS A 1 328 ? 11.502 -16.869 -18.647 1.00 96.44 328 LYS A N 1
ATOM 2618 C CA . LYS A 1 328 ? 10.477 -17.933 -18.637 1.00 96.44 328 LYS A CA 1
ATOM 2619 C C . LYS A 1 328 ? 11.026 -19.323 -18.970 1.00 96.44 328 LYS A C 1
ATOM 2621 O O . LYS A 1 328 ? 10.525 -20.316 -18.464 1.00 96.44 328 LYS A O 1
ATOM 2626 N N . ARG A 1 329 ? 12.067 -19.421 -19.805 1.00 96.25 329 ARG A N 1
ATOM 2627 C CA . ARG A 1 329 ? 12.735 -20.705 -20.107 1.00 96.25 329 ARG A CA 1
ATOM 2628 C C . ARG A 1 329 ? 13.720 -21.142 -19.027 1.00 96.25 329 ARG A C 1
ATOM 2630 O O . ARG A 1 329 ? 14.086 -22.313 -18.975 1.00 96.25 329 ARG A O 1
ATOM 2637 N N . SER A 1 330 ? 14.233 -20.198 -18.242 1.00 94.31 330 SER A N 1
ATOM 2638 C CA . SER A 1 330 ? 15.341 -20.441 -17.318 1.00 94.31 330 SER A CA 1
ATOM 2639 C C . SER A 1 330 ? 14.905 -20.607 -15.870 1.00 94.31 330 SER A C 1
ATOM 2641 O O . SER A 1 330 ? 15.638 -21.246 -15.113 1.00 94.31 330 SER A O 1
ATOM 2643 N N . VAL A 1 331 ? 13.768 -20.029 -15.489 1.00 94.38 331 VAL A N 1
ATOM 2644 C CA . VAL A 1 331 ? 13.223 -20.070 -14.132 1.00 94.38 331 VAL A CA 1
ATOM 2645 C C . VAL A 1 331 ? 12.001 -20.977 -14.107 1.00 94.38 331 VAL A C 1
ATOM 2647 O O . VAL A 1 331 ? 11.111 -20.833 -14.936 1.00 94.38 331 VAL A O 1
ATOM 2650 N N . THR A 1 332 ? 11.980 -21.927 -13.175 1.00 89.44 332 THR A N 1
ATOM 2651 C CA . THR A 1 332 ? 10.940 -22.971 -13.088 1.00 89.44 332 THR A CA 1
ATOM 2652 C C . THR A 1 332 ? 10.074 -22.860 -11.841 1.00 89.44 332 THR A C 1
ATOM 2654 O O . THR A 1 332 ? 9.143 -23.640 -11.674 1.00 89.44 332 THR A O 1
ATOM 2657 N N . VAL A 1 333 ? 10.406 -21.937 -10.941 1.00 90.12 333 VAL A N 1
ATOM 2658 C CA . VAL A 1 333 ? 9.621 -21.666 -9.738 1.00 90.12 333 VAL A CA 1
ATOM 2659 C C . VAL A 1 333 ? 8.588 -20.583 -10.010 1.00 90.12 333 VAL A C 1
ATOM 2661 O O . VAL A 1 333 ? 8.742 -19.758 -10.913 1.00 90.12 333 VAL A O 1
ATOM 2664 N N . ASN A 1 334 ? 7.540 -20.578 -9.200 1.00 89.69 334 ASN A N 1
ATOM 2665 C CA . ASN A 1 334 ? 6.574 -19.500 -9.220 1.00 89.69 334 ASN A CA 1
ATOM 2666 C C . ASN A 1 334 ? 7.217 -18.193 -8.729 1.00 89.69 334 ASN A C 1
ATOM 2668 O O . ASN A 1 334 ? 8.131 -18.236 -7.909 1.00 89.69 334 ASN A O 1
ATOM 2672 N N . LEU A 1 335 ? 6.705 -17.041 -9.166 1.00 89.69 335 LEU A N 1
ATOM 2673 C CA . LEU A 1 335 ? 7.183 -15.719 -8.746 1.00 89.69 335 LEU A CA 1
ATOM 2674 C C . LEU A 1 335 ? 6.025 -14.775 -8.424 1.00 89.69 335 LEU A C 1
ATOM 2676 O O . LEU A 1 335 ? 4.918 -14.920 -8.947 1.00 89.69 335 LEU A O 1
ATOM 2680 N N . TYR A 1 336 ? 6.293 -13.779 -7.586 1.00 87.38 336 TYR A N 1
ATOM 2681 C CA . TYR A 1 336 ? 5.459 -12.585 -7.517 1.00 87.38 336 TYR A CA 1
ATOM 2682 C C . TYR A 1 336 ? 5.703 -11.688 -8.740 1.00 87.38 336 TYR A C 1
ATOM 2684 O O . TYR A 1 336 ? 6.768 -11.719 -9.362 1.00 87.38 336 TYR A O 1
ATOM 2692 N N . GLN A 1 337 ? 4.737 -10.823 -9.056 1.00 93.06 337 GLN A N 1
ATOM 2693 C CA . GLN A 1 337 ? 4.860 -9.864 -10.160 1.00 93.06 337 GLN A CA 1
ATOM 2694 C C . GLN A 1 337 ? 6.086 -8.941 -10.017 1.00 93.06 337 GLN A C 1
ATOM 2696 O O . GLN A 1 337 ? 6.797 -8.701 -10.990 1.00 93.06 337 GLN A O 1
ATOM 2701 N N . HIS A 1 338 ? 6.376 -8.468 -8.804 1.00 90.75 338 HIS A N 1
ATOM 2702 C CA . HIS A 1 338 ? 7.518 -7.589 -8.537 1.00 90.75 338 HIS A CA 1
ATOM 2703 C C . HIS A 1 338 ? 8.869 -8.322 -8.586 1.00 90.75 338 HIS A C 1
ATOM 2705 O O . HIS A 1 338 ? 9.850 -7.762 -9.074 1.00 90.75 338 HIS A O 1
ATOM 2711 N N . GLU A 1 339 ? 8.917 -9.591 -8.162 1.00 94.56 339 GLU A N 1
ATOM 2712 C CA . GLU A 1 339 ? 10.092 -10.459 -8.332 1.00 94.56 339 GLU A CA 1
ATOM 2713 C C . GLU A 1 339 ? 10.400 -10.652 -9.827 1.00 94.56 339 GLU A C 1
ATOM 2715 O O . GLU A 1 339 ? 11.547 -10.518 -10.256 1.00 94.56 339 GLU A O 1
ATOM 2720 N N . PHE A 1 340 ? 9.368 -10.905 -10.640 1.00 97.12 340 PHE A N 1
ATOM 2721 C CA . PHE A 1 340 ? 9.499 -11.025 -12.092 1.00 97.12 340 PHE A CA 1
ATOM 2722 C C . PHE A 1 340 ? 9.992 -9.725 -12.741 1.00 97.12 340 PHE A C 1
ATOM 2724 O O . PHE A 1 340 ? 10.940 -9.758 -13.526 1.00 97.12 340 PHE A O 1
ATOM 2731 N N . ASP A 1 341 ? 9.413 -8.577 -12.381 1.00 97.88 341 ASP A N 1
ATOM 2732 C CA . ASP A 1 341 ? 9.835 -7.275 -12.907 1.00 97.88 341 ASP A CA 1
ATOM 2733 C C . ASP A 1 341 ? 11.297 -6.948 -12.549 1.00 97.88 341 ASP A C 1
ATOM 2735 O O . ASP A 1 341 ? 12.050 -6.475 -13.405 1.00 97.88 341 ASP A O 1
ATOM 2739 N N . ALA A 1 342 ? 11.734 -7.247 -11.318 1.00 97.69 342 ALA A N 1
ATOM 2740 C CA . ALA A 1 342 ? 13.125 -7.068 -10.894 1.00 97.69 342 ALA A CA 1
ATOM 2741 C C . ALA A 1 342 ? 14.099 -7.934 -11.705 1.00 97.69 342 ALA A C 1
ATOM 2743 O O . ALA A 1 342 ? 15.145 -7.449 -12.146 1.00 97.69 342 ALA A O 1
ATOM 2744 N N . LEU A 1 343 ? 13.747 -9.201 -11.946 1.00 98.31 343 LEU A N 1
ATOM 2745 C CA . LEU A 1 343 ? 14.551 -10.111 -12.764 1.00 98.31 343 LEU A CA 1
ATOM 2746 C C . LEU A 1 343 ? 14.643 -9.627 -14.214 1.00 98.31 343 LEU A C 1
ATOM 2748 O O . LEU A 1 343 ? 15.726 -9.652 -14.798 1.00 98.31 343 LEU A O 1
ATOM 2752 N N . VAL A 1 344 ? 13.544 -9.135 -14.794 1.00 98.06 344 VAL A N 1
ATOM 2753 C CA . VAL A 1 344 ? 13.575 -8.563 -16.147 1.00 98.06 344 VAL A CA 1
ATOM 2754 C C . VAL A 1 344 ? 14.428 -7.291 -16.194 1.00 98.06 344 VAL A C 1
ATOM 2756 O O . VAL A 1 344 ? 15.201 -7.140 -17.139 1.00 98.06 344 VAL A O 1
ATOM 2759 N N . SER A 1 345 ? 14.377 -6.424 -15.174 1.00 97.50 345 SER A N 1
ATOM 2760 C CA . SER A 1 345 ? 15.271 -5.255 -15.078 1.00 97.50 345 SER A CA 1
ATOM 2761 C C . SER A 1 345 ? 16.746 -5.647 -15.066 1.00 97.50 345 SER A C 1
ATOM 2763 O O . SER A 1 345 ? 17.552 -5.066 -15.801 1.00 97.50 345 SER A O 1
ATOM 2765 N N . LEU A 1 346 ? 17.093 -6.665 -14.275 1.00 96.88 346 LEU A N 1
ATOM 2766 C CA . LEU A 1 346 ? 18.450 -7.192 -14.220 1.00 96.88 346 LEU A CA 1
ATOM 2767 C C . LEU A 1 346 ? 18.887 -7.714 -15.593 1.00 96.88 346 LEU A C 1
ATOM 2769 O O . LEU A 1 346 ? 19.955 -7.338 -16.077 1.00 96.88 346 LEU A O 1
ATOM 2773 N N . LEU A 1 347 ? 18.058 -8.540 -16.243 1.00 95.94 347 LEU A N 1
ATOM 2774 C CA . LEU A 1 347 ? 18.344 -9.097 -17.570 1.00 95.94 347 LEU A CA 1
ATOM 2775 C C . LEU A 1 347 ? 18.489 -8.010 -18.634 1.00 95.94 347 LEU A C 1
ATOM 2777 O O . LEU A 1 347 ? 19.373 -8.124 -19.480 1.00 95.94 347 LEU A O 1
ATOM 2781 N N . PHE A 1 348 ? 17.678 -6.953 -18.575 1.00 94.06 348 PHE A N 1
ATOM 2782 C CA . PHE A 1 348 ? 17.784 -5.821 -19.493 1.00 94.06 348 PHE A CA 1
ATOM 2783 C C . PHE A 1 348 ? 19.173 -5.172 -19.417 1.00 94.06 348 PHE A C 1
ATOM 2785 O O . PHE A 1 348 ? 19.763 -4.850 -20.447 1.00 94.06 348 PHE A O 1
ATOM 2792 N N . ASN A 1 349 ? 19.726 -5.057 -18.204 1.00 92.25 349 ASN A N 1
ATOM 2793 C CA . ASN A 1 349 ? 21.047 -4.481 -17.969 1.00 92.25 349 ASN A CA 1
ATOM 2794 C C . ASN A 1 349 ? 22.205 -5.421 -18.321 1.00 92.25 349 ASN A C 1
ATOM 2796 O O . ASN A 1 349 ? 23.151 -5.009 -18.983 1.00 92.25 349 ASN A O 1
ATOM 2800 N N . ILE A 1 350 ? 22.173 -6.673 -17.854 1.00 91.12 350 ILE A N 1
ATOM 2801 C CA . ILE A 1 350 ? 23.312 -7.595 -18.014 1.00 91.12 350 ILE A CA 1
ATOM 2802 C C . ILE A 1 350 ? 23.259 -8.367 -19.340 1.00 91.12 350 ILE A C 1
ATOM 2804 O O . ILE A 1 350 ? 24.257 -8.950 -19.772 1.00 91.12 350 ILE A O 1
ATOM 2808 N N . GLY A 1 351 ? 22.101 -8.383 -19.996 1.00 90.12 351 GLY A N 1
ATOM 2809 C CA . GLY A 1 351 ? 21.853 -8.970 -21.309 1.00 90.12 351 GLY A CA 1
ATOM 2810 C C . GLY A 1 351 ? 21.453 -10.447 -21.306 1.00 90.12 351 GLY A C 1
ATOM 2811 O O . GLY A 1 351 ? 20.826 -10.883 -22.264 1.00 90.12 351 GLY A O 1
ATOM 2812 N N . SER A 1 352 ? 21.818 -11.227 -20.281 1.00 92.56 352 SER A N 1
ATOM 2813 C CA . SER A 1 352 ? 21.433 -12.643 -20.167 1.00 92.56 352 SER A CA 1
ATOM 2814 C C . SER A 1 352 ? 21.580 -13.164 -18.741 1.00 92.56 352 SER A C 1
ATOM 2816 O O . SER A 1 352 ? 22.562 -12.866 -18.056 1.00 92.56 352 SER A O 1
ATOM 2818 N N . LEU A 1 353 ? 20.664 -14.045 -18.330 1.00 93.44 353 LEU A N 1
ATOM 2819 C CA . LEU A 1 353 ? 20.707 -14.721 -17.033 1.00 93.44 353 LEU A CA 1
ATOM 2820 C C . LEU A 1 353 ? 21.905 -15.683 -16.915 1.00 93.44 353 LEU A C 1
ATOM 2822 O O . LEU A 1 353 ? 22.314 -16.029 -15.810 1.00 93.44 353 LEU A O 1
ATOM 2826 N N . ARG A 1 354 ? 22.540 -16.079 -18.031 1.00 92.56 354 ARG A N 1
ATOM 2827 C CA . ARG A 1 354 ? 23.791 -16.867 -18.015 1.00 92.56 354 ARG A CA 1
ATOM 2828 C C . ARG A 1 354 ? 24.933 -16.155 -17.289 1.00 92.56 354 ARG A C 1
ATOM 2830 O O . ARG A 1 354 ? 25.833 -16.827 -16.797 1.00 92.56 354 ARG A O 1
ATOM 2837 N N . LYS A 1 355 ? 24.890 -14.821 -17.211 1.00 91.69 355 LYS A N 1
ATOM 2838 C CA . LYS A 1 355 ? 25.855 -14.012 -16.453 1.00 91.69 355 LYS A CA 1
ATOM 2839 C C . LYS A 1 355 ? 25.565 -13.977 -14.942 1.00 91.69 355 LYS A C 1
ATOM 2841 O O . LYS A 1 355 ? 26.363 -13.420 -14.204 1.00 91.69 355 LYS A O 1
ATOM 2846 N N . ALA A 1 356 ? 24.463 -14.581 -14.486 1.00 94.25 356 ALA A N 1
ATOM 2847 C CA . ALA A 1 356 ? 24.053 -14.659 -13.081 1.00 94.25 356 ALA A CA 1
ATOM 2848 C C . ALA A 1 356 ? 23.698 -16.111 -12.665 1.00 94.25 356 ALA A C 1
ATOM 2850 O O . ALA A 1 356 ? 22.556 -16.404 -12.295 1.00 94.25 356 ALA A O 1
ATOM 2851 N N . PRO A 1 357 ? 24.651 -17.064 -12.751 1.00 94.19 357 PRO A N 1
ATOM 2852 C CA . PRO A 1 357 ? 24.372 -18.486 -12.542 1.00 94.19 357 PRO A CA 1
ATOM 2853 C C . PRO A 1 357 ? 23.965 -18.829 -11.100 1.00 94.19 357 PRO A C 1
ATOM 2855 O O . PRO A 1 357 ? 23.116 -19.700 -10.911 1.00 94.19 357 PRO A O 1
ATOM 2858 N N . LEU A 1 358 ? 24.528 -18.145 -10.096 1.00 95.06 358 LEU A N 1
ATOM 2859 C CA . LEU A 1 358 ? 24.201 -18.364 -8.681 1.00 95.06 358 LEU A CA 1
ATOM 2860 C C . LEU A 1 358 ? 22.779 -17.904 -8.350 1.00 95.06 358 LEU A C 1
ATOM 2862 O O . LEU A 1 358 ? 22.010 -18.690 -7.798 1.00 95.06 358 LEU A O 1
ATOM 2866 N N . LEU A 1 359 ? 22.398 -16.699 -8.789 1.00 96.44 359 LEU A N 1
ATOM 2867 C CA . LEU A 1 359 ? 21.027 -16.189 -8.688 1.00 96.44 359 LEU A CA 1
ATOM 2868 C C . LEU A 1 359 ? 20.032 -17.186 -9.281 1.00 96.44 359 LEU A C 1
ATOM 2870 O O . LEU A 1 359 ? 19.083 -17.59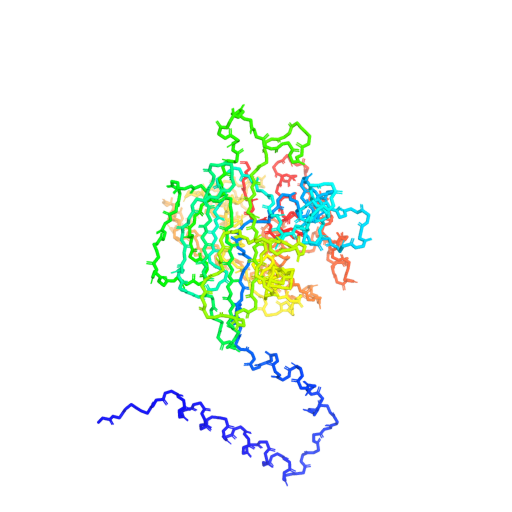0 -8.613 1.00 96.44 359 LEU A O 1
ATOM 2874 N N . LYS A 1 360 ? 20.281 -17.642 -10.518 1.00 96.56 360 LYS A N 1
ATOM 2875 C CA . LYS A 1 360 ? 19.431 -18.637 -11.186 1.00 96.56 360 LYS A CA 1
ATOM 2876 C C . LYS A 1 360 ? 19.329 -19.933 -10.379 1.00 96.56 360 LYS A C 1
ATOM 2878 O O . LYS A 1 360 ? 18.235 -20.479 -10.244 1.00 96.56 360 LYS A O 1
ATOM 2883 N N . SER A 1 361 ? 20.457 -20.446 -9.887 1.00 95.44 361 SER A N 1
ATOM 2884 C CA . SER A 1 361 ? 20.500 -21.699 -9.130 1.00 95.44 361 SER A CA 1
ATOM 2885 C C . SER A 1 361 ? 19.681 -21.606 -7.844 1.00 95.44 361 SER A C 1
ATOM 2887 O O . SER A 1 361 ? 18.844 -22.473 -7.609 1.00 95.44 361 SER A O 1
ATOM 2889 N N . LYS A 1 362 ? 19.891 -20.551 -7.045 1.00 89.19 362 LYS A N 1
ATOM 2890 C CA . LYS A 1 362 ? 19.175 -20.327 -5.781 1.00 89.19 362 LYS A CA 1
ATOM 2891 C C . LYS A 1 362 ? 17.679 -20.120 -6.003 1.00 89.19 362 LYS A C 1
ATOM 2893 O O . LYS A 1 362 ? 16.856 -20.722 -5.314 1.00 89.19 362 LYS A O 1
ATOM 2898 N N . LEU A 1 363 ? 17.325 -19.342 -7.027 1.00 93.94 363 LEU A N 1
ATOM 2899 C CA . LEU A 1 363 ? 15.932 -19.091 -7.371 1.00 93.94 363 LEU A CA 1
ATOM 2900 C C . LEU A 1 363 ? 15.212 -20.397 -7.731 1.00 93.94 363 LEU A C 1
ATOM 2902 O O . LEU A 1 363 ? 14.161 -20.692 -7.173 1.00 93.94 363 LEU A O 1
ATOM 2906 N N . ASN A 1 364 ? 15.809 -21.231 -8.590 1.00 93.56 364 ASN A N 1
ATOM 2907 C CA . ASN A 1 364 ? 15.209 -22.506 -8.997 1.00 93.56 364 ASN A CA 1
ATOM 2908 C C . ASN A 1 364 ? 15.175 -23.570 -7.891 1.00 93.56 364 ASN A C 1
ATOM 2910 O O . ASN A 1 364 ? 14.376 -24.499 -7.985 1.00 93.56 364 ASN A O 1
ATOM 2914 N N . SER A 1 365 ? 15.993 -23.443 -6.842 1.00 86.44 365 SER A N 1
ATOM 2915 C CA . SER A 1 365 ? 15.872 -24.267 -5.632 1.00 86.44 365 SER A CA 1
ATOM 2916 C C . SER A 1 365 ? 14.838 -23.738 -4.630 1.00 86.44 365 SER A C 1
ATOM 2918 O O . SER A 1 365 ? 14.682 -24.326 -3.563 1.00 86.44 365 SER A O 1
ATOM 2920 N N . GLY A 1 366 ? 14.140 -22.640 -4.943 1.00 83.62 366 GLY A N 1
ATOM 2921 C CA . GLY A 1 366 ? 13.170 -22.001 -4.050 1.00 83.62 366 GLY A CA 1
ATOM 2922 C C . GLY A 1 366 ? 13.799 -21.161 -2.932 1.00 83.62 366 GLY A C 1
ATOM 2923 O O . GLY A 1 366 ? 13.094 -20.746 -2.014 1.00 83.62 366 GLY A O 1
ATOM 2924 N N . ASP A 1 367 ? 15.104 -20.888 -3.001 1.00 83.44 367 ASP A N 1
ATOM 2925 C CA . ASP A 1 367 ? 15.801 -19.981 -2.087 1.00 83.44 367 ASP A CA 1
ATOM 2926 C C . ASP A 1 367 ? 15.696 -18.542 -2.610 1.00 83.44 367 ASP A C 1
ATOM 2928 O O . ASP A 1 367 ? 16.628 -17.982 -3.189 1.00 83.44 367 ASP A O 1
ATOM 2932 N N . TYR A 1 368 ? 14.511 -17.950 -2.456 1.00 79.44 368 TYR A N 1
ATOM 2933 C CA . TYR A 1 368 ? 14.225 -16.601 -2.952 1.00 79.44 368 TYR A CA 1
ATOM 2934 C C . TYR A 1 368 ? 15.042 -15.526 -2.234 1.00 79.44 368 TYR A C 1
ATOM 2936 O O . TYR A 1 368 ? 15.510 -14.592 -2.876 1.00 79.44 368 TYR A O 1
ATOM 2944 N N . ALA A 1 369 ? 15.240 -15.669 -0.919 1.00 78.50 369 ALA A N 1
ATOM 2945 C CA . ALA A 1 369 ? 16.025 -14.721 -0.132 1.00 78.50 369 ALA A CA 1
ATOM 2946 C C . ALA A 1 369 ? 17.496 -14.752 -0.562 1.00 78.50 369 ALA A C 1
ATOM 2948 O O . ALA A 1 369 ? 18.070 -13.715 -0.889 1.00 78.50 369 ALA A O 1
ATOM 2949 N N . GLY A 1 370 ? 18.079 -15.950 -0.663 1.00 77.25 370 GLY A N 1
ATOM 2950 C CA . GLY A 1 370 ? 19.442 -16.100 -1.140 1.00 77.25 370 GLY A CA 1
ATOM 2951 C C . GLY A 1 370 ? 19.609 -15.673 -2.597 1.00 77.25 370 GLY A C 1
ATOM 2952 O O . GLY A 1 370 ? 20.680 -15.178 -2.937 1.00 77.25 370 GLY A O 1
ATOM 2953 N N . ALA A 1 371 ? 18.598 -15.854 -3.456 1.00 90.56 371 ALA A N 1
ATOM 2954 C CA . ALA A 1 371 ? 18.614 -15.363 -4.835 1.00 90.56 371 ALA A CA 1
ATOM 2955 C C . ALA A 1 371 ? 18.539 -13.833 -4.914 1.00 90.56 371 ALA A C 1
ATOM 2957 O O . ALA A 1 371 ? 19.202 -13.240 -5.763 1.00 90.56 371 ALA A O 1
ATOM 2958 N N . ALA A 1 372 ? 17.765 -13.194 -4.032 1.00 87.69 372 ALA A N 1
ATOM 2959 C CA . ALA A 1 372 ? 17.708 -11.743 -3.946 1.00 87.69 372 ALA A CA 1
ATOM 2960 C C . ALA A 1 372 ? 19.089 -11.172 -3.610 1.00 87.69 372 ALA A C 1
ATOM 2962 O O . ALA A 1 372 ? 19.552 -10.269 -4.299 1.00 87.69 372 ALA A O 1
ATOM 2963 N N . ASP A 1 373 ? 19.788 -11.737 -2.624 1.00 88.00 373 ASP A N 1
ATOM 2964 C CA . ASP A 1 373 ? 21.113 -11.253 -2.211 1.00 88.00 373 ASP A CA 1
ATOM 2965 C C . ASP A 1 373 ? 22.150 -11.282 -3.344 1.00 88.00 373 ASP A C 1
ATOM 2967 O O . ASP A 1 373 ? 22.970 -10.370 -3.441 1.00 88.00 373 ASP A O 1
ATOM 2971 N N . GLU A 1 374 ? 22.041 -12.233 -4.279 1.00 94.38 374 GLU A N 1
ATOM 2972 C CA . GLU A 1 374 ? 22.917 -12.302 -5.458 1.00 94.38 374 GLU A CA 1
ATOM 2973 C C . GLU A 1 374 ? 22.806 -11.072 -6.370 1.00 94.38 374 GLU A C 1
ATOM 2975 O O . GLU A 1 374 ? 23.751 -10.778 -7.100 1.00 94.38 374 GLU A O 1
ATOM 2980 N N . PHE A 1 375 ? 21.707 -10.302 -6.335 1.00 92.81 375 PHE A N 1
ATOM 2981 C CA . PHE A 1 375 ? 21.641 -9.034 -7.076 1.00 92.81 375 PHE A CA 1
ATOM 2982 C C . PHE A 1 375 ? 22.798 -8.109 -6.691 1.00 92.81 375 PHE A C 1
ATOM 2984 O O . PHE A 1 375 ? 23.350 -7.430 -7.556 1.00 92.81 375 PHE A O 1
ATOM 2991 N N . LEU A 1 376 ? 23.181 -8.085 -5.411 1.00 90.06 376 LEU A N 1
ATOM 2992 C CA . LEU A 1 376 ? 24.194 -7.170 -4.886 1.00 90.06 376 LEU A CA 1
ATOM 2993 C C . LEU A 1 376 ? 25.608 -7.486 -5.395 1.00 90.06 376 LEU A C 1
ATOM 2995 O O . LEU A 1 376 ? 26.432 -6.574 -5.446 1.00 90.06 376 LEU A O 1
ATOM 2999 N N . ASP A 1 377 ? 25.851 -8.724 -5.833 1.00 86.06 377 ASP A N 1
ATOM 3000 C CA . ASP A 1 377 ? 27.150 -9.194 -6.327 1.00 86.06 377 ASP A CA 1
ATOM 3001 C C . ASP A 1 377 ? 27.297 -9.061 -7.858 1.00 86.06 377 ASP A C 1
ATOM 3003 O O . ASP A 1 377 ? 28.400 -9.147 -8.404 1.00 86.06 377 ASP A O 1
ATOM 3007 N N . ILE A 1 378 ? 26.207 -8.784 -8.587 1.00 85.94 378 ILE A N 1
ATOM 3008 C CA . ILE A 1 378 ? 26.202 -8.660 -10.057 1.00 85.94 378 ILE A CA 1
ATOM 3009 C C . ILE A 1 378 ? 26.533 -7.212 -10.473 1.00 85.94 378 ILE A C 1
ATOM 3011 O O . ILE A 1 378 ? 25.710 -6.481 -11.039 1.00 85.94 378 ILE A O 1
ATOM 3015 N N . THR A 1 379 ? 27.758 -6.764 -10.180 1.00 74.12 379 THR A N 1
ATOM 3016 C CA . THR A 1 379 ? 28.188 -5.369 -10.415 1.00 74.12 379 THR A CA 1
ATOM 3017 C C . THR A 1 379 ? 29.128 -5.159 -11.606 1.00 74.12 379 THR A C 1
ATOM 3019 O O . THR A 1 379 ? 29.491 -4.011 -11.839 1.00 74.12 379 THR A O 1
ATOM 3022 N N . ASN A 1 380 ? 29.502 -6.201 -12.373 1.00 60.94 380 ASN A N 1
ATOM 3023 C CA . ASN A 1 380 ? 30.284 -6.149 -13.635 1.00 60.94 380 ASN A CA 1
ATOM 3024 C C . ASN A 1 380 ? 31.196 -4.905 -13.785 1.00 60.94 380 ASN A C 1
ATOM 3026 O O . ASN A 1 380 ? 30.990 -4.076 -14.669 1.00 60.94 380 ASN A O 1
ATOM 3030 N N . GLY A 1 381 ? 32.190 -4.758 -12.902 1.00 63.38 381 GLY A N 1
ATOM 3031 C CA . GLY A 1 381 ? 33.110 -3.605 -12.897 1.00 63.38 381 GLY A CA 1
ATOM 3032 C C . GLY A 1 381 ? 32.927 -2.629 -11.730 1.00 63.38 381 GLY A C 1
ATOM 3033 O O . GLY A 1 381 ? 33.637 -1.632 -11.653 1.00 63.38 381 GLY A O 1
ATOM 3034 N N . ASP A 1 382 ? 32.013 -2.931 -10.807 1.00 72.38 382 ASP A N 1
ATOM 3035 C CA . ASP A 1 382 ? 31.925 -2.354 -9.460 1.00 72.38 382 ASP A CA 1
ATOM 3036 C C . ASP A 1 382 ? 31.704 -0.830 -9.390 1.00 72.38 382 ASP A C 1
ATOM 3038 O O . ASP A 1 382 ? 32.044 -0.165 -8.405 1.00 72.38 382 ASP A O 1
ATOM 3042 N N . THR A 1 383 ? 31.087 -0.260 -10.429 1.00 81.00 383 THR A N 1
ATOM 3043 C CA . THR A 1 383 ? 30.798 1.178 -10.495 1.00 81.00 383 THR A CA 1
ATOM 3044 C C . THR A 1 383 ? 29.749 1.593 -9.458 1.00 81.00 383 THR A C 1
ATOM 3046 O O . THR A 1 383 ? 28.834 0.837 -9.116 1.00 81.00 383 THR A O 1
ATOM 3049 N N . ALA A 1 384 ? 29.846 2.834 -8.965 1.00 84.44 384 ALA A N 1
ATOM 3050 C CA . ALA A 1 384 ? 28.908 3.363 -7.972 1.00 84.44 384 ALA A CA 1
ATOM 3051 C C . ALA A 1 384 ? 27.447 3.322 -8.464 1.00 84.44 384 ALA A C 1
ATOM 3053 O O . ALA A 1 384 ? 26.560 2.928 -7.711 1.00 84.44 384 ALA A O 1
ATOM 3054 N N . GLY A 1 385 ? 27.208 3.647 -9.740 1.00 85.94 385 GLY A N 1
ATOM 3055 C CA . GLY A 1 385 ? 25.874 3.591 -10.346 1.00 85.94 385 GLY A CA 1
ATOM 3056 C C . GLY A 1 385 ? 25.291 2.175 -10.379 1.00 85.94 385 GLY A C 1
ATOM 3057 O O . GLY A 1 385 ? 24.136 1.982 -10.000 1.00 85.94 385 GLY A O 1
ATOM 3058 N N . LEU A 1 386 ? 26.094 1.164 -10.739 1.00 87.06 386 LEU A N 1
ATOM 3059 C CA . LEU A 1 386 ? 25.638 -0.230 -10.748 1.00 87.06 386 LEU A CA 1
ATOM 3060 C C . LEU A 1 386 ? 25.315 -0.737 -9.340 1.00 87.06 386 LEU A C 1
ATOM 3062 O O . LEU A 1 386 ? 24.300 -1.406 -9.166 1.00 87.06 386 LEU A O 1
ATOM 3066 N N . LYS A 1 387 ? 26.098 -0.363 -8.319 1.00 89.31 387 LYS A N 1
ATOM 3067 C CA . LYS A 1 387 ? 25.786 -0.699 -6.916 1.00 89.31 387 LYS A CA 1
ATOM 3068 C C . LYS A 1 387 ? 24.436 -0.139 -6.470 1.00 89.31 387 LYS A C 1
ATOM 3070 O O . LYS A 1 387 ? 23.691 -0.821 -5.764 1.00 89.31 387 LYS A O 1
ATOM 3075 N N . ILE A 1 388 ? 24.107 1.090 -6.876 1.00 90.50 388 ILE A N 1
ATOM 3076 C CA . ILE A 1 388 ? 22.811 1.699 -6.551 1.00 90.50 388 ILE A CA 1
ATOM 3077 C C . ILE A 1 388 ? 21.697 0.969 -7.309 1.00 90.50 388 ILE A C 1
ATOM 3079 O O . ILE A 1 388 ? 20.719 0.563 -6.679 1.00 90.50 388 ILE A O 1
ATOM 3083 N N . ARG A 1 389 ? 21.872 0.706 -8.614 1.00 93.94 389 ARG A N 1
ATOM 3084 C CA . ARG A 1 389 ? 20.900 -0.049 -9.423 1.00 93.94 389 ARG A CA 1
ATOM 3085 C C . ARG A 1 389 ? 20.598 -1.421 -8.841 1.00 93.94 389 ARG A C 1
ATOM 3087 O O . ARG A 1 389 ? 19.435 -1.729 -8.597 1.00 93.94 389 ARG A O 1
ATOM 3094 N N . ARG A 1 390 ? 21.632 -2.210 -8.537 1.00 94.81 390 ARG A N 1
ATOM 3095 C CA . ARG A 1 390 ? 21.492 -3.539 -7.928 1.00 94.81 390 ARG A CA 1
ATOM 3096 C C . ARG A 1 390 ? 20.753 -3.490 -6.593 1.00 94.81 390 ARG A C 1
ATOM 3098 O O . ARG A 1 390 ? 19.879 -4.314 -6.357 1.00 94.81 390 ARG A O 1
ATOM 3105 N N . ARG A 1 391 ? 21.024 -2.492 -5.744 1.00 91.88 391 ARG A N 1
ATOM 3106 C CA . ARG A 1 391 ? 20.300 -2.309 -4.475 1.00 91.88 391 ARG A CA 1
ATOM 3107 C C . ARG A 1 391 ? 18.824 -1.966 -4.682 1.00 91.88 391 ARG A C 1
ATOM 3109 O O . ARG A 1 391 ? 17.986 -2.420 -3.909 1.00 91.88 391 ARG A O 1
ATOM 3116 N N . LYS A 1 392 ? 18.494 -1.162 -5.694 1.00 93.50 392 LYS A N 1
ATOM 3117 C CA . LYS A 1 392 ? 17.100 -0.822 -6.013 1.00 93.50 392 LYS A CA 1
ATOM 3118 C C . LYS A 1 392 ? 16.361 -2.005 -6.638 1.00 93.50 392 LYS A C 1
ATOM 3120 O O . LYS A 1 392 ? 15.218 -2.236 -6.274 1.00 93.50 392 LYS A O 1
ATOM 3125 N N . GLU A 1 393 ? 17.015 -2.796 -7.485 1.00 96.56 393 GLU A N 1
ATOM 3126 C CA . GLU A 1 393 ? 16.465 -4.056 -8.007 1.00 96.56 393 GLU A CA 1
ATOM 3127 C C . GLU A 1 393 ? 16.267 -5.100 -6.893 1.00 96.56 393 GLU A C 1
ATOM 3129 O O . GLU A 1 393 ? 15.205 -5.708 -6.822 1.00 96.56 393 GLU A O 1
ATOM 3134 N N . TRP A 1 394 ? 17.218 -5.230 -5.959 1.00 92.12 394 TRP A N 1
ATOM 3135 C CA . TRP A 1 394 ? 17.063 -6.028 -4.732 1.00 92.12 394 TRP A CA 1
ATOM 3136 C C . TRP A 1 394 ? 15.856 -5.559 -3.905 1.00 92.12 394 TRP A C 1
ATOM 3138 O O . TRP A 1 394 ? 15.063 -6.365 -3.424 1.00 92.12 394 TRP A O 1
ATOM 3148 N N . ASN A 1 395 ? 15.676 -4.241 -3.766 1.00 85.06 395 ASN A N 1
ATOM 3149 C CA . ASN A 1 395 ? 14.557 -3.660 -3.023 1.00 85.06 395 ASN A CA 1
ATOM 3150 C C . ASN A 1 395 ? 13.213 -3.863 -3.741 1.00 85.06 395 ASN A C 1
ATOM 3152 O O . ASN A 1 395 ? 12.195 -4.078 -3.089 1.00 85.06 395 ASN A O 1
ATOM 3156 N N . LEU A 1 396 ? 13.206 -3.828 -5.074 1.00 89.75 396 LEU A N 1
ATOM 3157 C CA . LEU A 1 396 ? 12.042 -4.185 -5.875 1.00 89.75 396 LEU A CA 1
ATOM 3158 C C . LEU A 1 396 ? 11.685 -5.664 -5.678 1.00 89.75 396 LEU A C 1
ATOM 3160 O O . LEU A 1 396 ? 10.529 -5.970 -5.401 1.00 89.75 396 LEU A O 1
ATOM 3164 N N . PHE A 1 397 ? 12.677 -6.556 -5.741 1.00 92.06 397 PHE A N 1
ATOM 3165 C CA . PHE A 1 397 ? 12.489 -7.997 -5.582 1.00 92.06 397 PHE A CA 1
ATOM 3166 C C . PHE A 1 397 ? 11.965 -8.374 -4.188 1.00 92.06 397 PHE A C 1
ATOM 3168 O O . PHE A 1 397 ? 11.030 -9.155 -4.086 1.00 92.06 397 PHE A O 1
ATOM 3175 N N . ASN A 1 398 ? 12.532 -7.813 -3.115 1.00 77.75 398 ASN A N 1
ATOM 3176 C CA . ASN A 1 398 ? 12.167 -8.193 -1.743 1.00 77.75 398 ASN A CA 1
ATOM 3177 C C . ASN A 1 398 ? 10.994 -7.400 -1.160 1.00 77.75 398 ASN A C 1
ATOM 3179 O O . ASN A 1 398 ? 10.260 -7.918 -0.322 1.00 77.75 398 ASN A O 1
ATOM 3183 N N . ASN A 1 399 ? 10.853 -6.129 -1.542 1.00 75.56 399 ASN A N 1
ATOM 3184 C CA . ASN A 1 399 ? 9.960 -5.194 -0.855 1.00 75.56 399 ASN A CA 1
ATOM 3185 C C . ASN A 1 399 ? 8.934 -4.540 -1.782 1.00 75.56 399 ASN A C 1
ATOM 3187 O O . ASN A 1 399 ? 8.183 -3.681 -1.319 1.00 75.56 399 ASN A O 1
ATOM 3191 N N . ASN A 1 400 ? 8.893 -4.919 -3.066 1.00 82.88 400 ASN A N 1
ATOM 3192 C CA . ASN A 1 400 ? 7.948 -4.374 -4.039 1.00 82.88 400 ASN A CA 1
ATOM 3193 C C . ASN A 1 400 ? 8.023 -2.834 -4.164 1.00 82.88 400 ASN A C 1
ATOM 3195 O O . ASN A 1 400 ? 7.022 -2.127 -4.292 1.00 82.88 400 ASN A O 1
ATOM 3199 N N . VAL A 1 401 ? 9.238 -2.286 -4.070 1.00 82.25 401 VAL A N 1
ATOM 3200 C CA . VAL A 1 401 ? 9.483 -0.841 -4.151 1.00 82.25 401 VAL A CA 1
ATOM 3201 C C . VAL A 1 401 ? 10.042 -0.481 -5.525 1.00 82.25 401 VAL A C 1
ATOM 3203 O O . VAL A 1 401 ? 11.223 -0.687 -5.802 1.00 82.25 401 VAL A O 1
ATOM 3206 N N . TYR A 1 402 ? 9.204 0.121 -6.370 1.00 88.81 402 TYR A N 1
ATOM 3207 C CA . TYR A 1 402 ? 9.593 0.646 -7.682 1.00 88.81 402 TYR A CA 1
ATOM 3208 C C . TYR A 1 402 ? 10.191 2.056 -7.553 1.00 88.81 402 TYR A C 1
ATOM 3210 O O . TYR A 1 402 ? 9.502 3.056 -7.739 1.00 88.81 402 TYR A O 1
ATOM 3218 N N . ASP A 1 403 ? 11.481 2.133 -7.227 1.00 86.44 403 ASP A N 1
ATOM 3219 C CA . ASP A 1 403 ? 12.230 3.393 -7.127 1.00 86.44 403 ASP A CA 1
ATOM 3220 C C . ASP A 1 403 ? 13.491 3.367 -8.008 1.00 86.44 403 ASP A C 1
ATOM 3222 O O . ASP A 1 403 ? 14.484 2.717 -7.678 1.00 86.44 403 ASP A O 1
ATOM 3226 N N . SER A 1 404 ? 13.447 4.094 -9.126 1.00 89.50 404 SER A N 1
ATOM 3227 C CA . SER A 1 404 ? 14.541 4.225 -10.097 1.00 89.50 404 SER A CA 1
ATOM 3228 C C . SER A 1 404 ? 15.317 5.548 -9.962 1.00 89.50 404 SER A C 1
ATOM 3230 O O . SER A 1 404 ? 15.982 5.968 -10.909 1.00 89.50 404 SER A O 1
ATOM 3232 N N . SER A 1 405 ? 15.215 6.252 -8.827 1.00 84.19 405 SER A N 1
ATOM 3233 C CA . SER A 1 405 ? 16.008 7.468 -8.582 1.00 84.19 405 SER A CA 1
ATOM 3234 C C . SER A 1 405 ? 17.501 7.145 -8.409 1.00 84.19 405 SER A C 1
ATOM 3236 O O . SER A 1 405 ? 17.853 6.183 -7.713 1.00 84.19 405 SER A O 1
ATOM 3238 N N . HIS A 1 406 ? 18.369 7.932 -9.058 1.00 82.50 406 HIS A N 1
ATOM 3239 C CA . HIS A 1 406 ? 19.825 7.744 -9.083 1.00 82.50 406 HIS A CA 1
ATOM 3240 C C . HIS A 1 406 ? 20.594 9.033 -9.380 1.00 82.50 406 HIS A C 1
ATOM 3242 O O . HIS A 1 406 ? 20.018 9.931 -10.039 1.00 82.50 406 HIS A O 1
#

Foldseek 3Di:
DDDDDPVVVVVVVVVVVVVVVVVCVVVPVPPDPPPPPCDVVNVCVVVPDPDLQFAAFFLDQFQCDCPHPVVLCNQLDDPPDPSPALQFFQDADPNNQATAQFHKGWHDFFTWTWDGAKWFWADWADDAQRWIKTWTFDATPVGQTWIKIWTQFHPVFAPDDHGDIGGHGHGGTTHHFRAHPVPRDGDPRDPPDRITIITMWIFRCPDPHTWDRAAPDPHHRTDPRTDGCSVSNVSNCCSNPVPDDDQAQLVPADQDPLLVVLLCLLQDAAQAWAQDPQGFTAHGSGHGQGPHHPVVDDGPPQRHRGDDNVVSVVSSVVCLCQLSVQCSVQAGDGADNLLSSLSSSVCVVVVHCVLQVQLSVCRNVVNQVSSLVSLCVSQVVVDPSSNVSSVQSSCSNPPVDSDSDD

Sequence (406 aa):
TRDAPLWKTYLEAFLDKMTWMKVVSEKGVALGPEPWHMHPIVFLDAISNNQKLIIFPLKVKPKNDINGVWKNYYWAASLSDSNASQAIFGRNRSGGDRKHAARDLYTEPSTEIVAVCDGVVKSITAYYMGTSQITIEHKTNDNRRFFARYGEVDPDSITVKVGDKVCQGHIIAKTGLMISPETNKHPNIIPGQTVYMLHFEYYSGDESEPPPNNMSGTPYRRRSDLRDPLEILLEGYENTFSENANRIDINQLQVSDKGKGFIKGWESFKSKPYNDSEGYCTIGYGHLIARCKCEDIDLPDEFKDGITPARADELFEERLPTYVNELKRSVTVNLYQHEFDALVSLLFNIGSLRKAPLLKSKLNSGDYAGAADEFLDITNGDTAGLKIRRRKEWNLFNNNVYDSSH

pLDDT: mean 85.96, std 15.14, range [40.34, 98.62]

Organism: NCBI:txid310298